Protein AF-0000000087735349 (afdb_homodimer)

Radius of gyration: 27.52 Å; Cα contacts (8 Å, |Δi|>4): 1080; chains: 2; bounding box: 44×101×52 Å

Solvent-accessible surface area (backbone atoms only — not comparable to full-atom values): 25157 Å² total; per-residue (Å²): 134,80,68,75,74,76,72,43,44,52,42,66,55,25,50,36,55,52,50,70,67,77,69,69,86,70,63,67,29,66,53,52,72,73,63,59,68,67,61,79,68,56,51,32,31,35,36,38,39,60,26,53,28,30,26,38,34,39,32,16,41,78,95,52,64,55,53,28,23,33,42,13,70,34,27,56,40,69,41,41,33,32,21,73,26,73,38,64,67,83,75,49,44,29,38,36,39,68,58,93,55,33,34,43,33,43,39,36,15,31,67,96,73,72,37,67,48,45,76,42,57,33,40,52,44,88,42,97,86,65,45,34,37,35,35,59,44,74,27,41,48,95,94,39,77,45,54,33,29,35,35,39,34,71,38,71,64,27,66,72,69,68,28,70,40,29,37,31,29,26,36,53,41,67,70,62,88,70,84,85,73,67,71,61,85,60,42,57,40,28,36,35,37,29,44,69,65,55,92,69,52,39,37,33,32,37,33,60,35,67,68,72,42,63,86,38,28,30,69,67,42,46,50,44,52,52,52,50,44,51,50,48,51,33,51,62,65,60,104,135,78,68,77,74,77,73,43,45,52,42,65,56,26,50,36,55,52,52,72,66,76,70,68,87,70,65,66,28,68,52,54,70,72,61,59,68,68,60,78,70,55,53,32,32,33,37,38,39,60,26,52,29,30,27,37,34,39,33,17,41,78,96,53,65,55,53,27,22,32,43,12,69,35,27,56,41,70,40,41,33,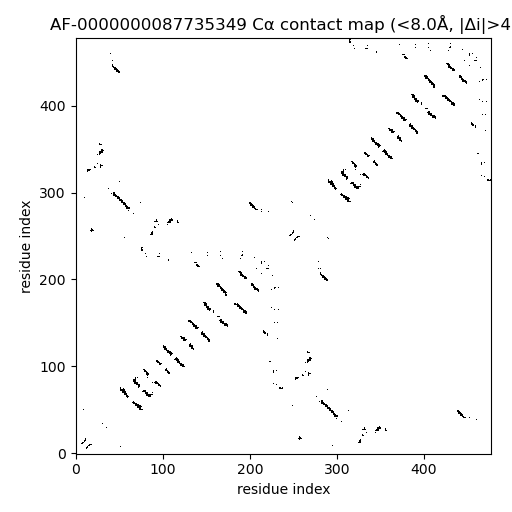32,21,74,27,71,38,64,67,82,74,48,44,30,37,35,38,68,57,92,55,34,33,44,33,43,40,38,14,32,66,96,72,74,36,67,50,44,74,43,57,32,39,51,42,88,43,98,86,65,45,36,36,36,36,59,46,72,27,41,49,94,94,38,77,43,56,33,28,36,35,39,34,71,38,72,65,28,64,70,68,70,29,71,40,29,38,31,29,28,36,54,40,67,70,62,89,73,89,82,78,68,70,60,87,59,43,55,41,28,35,35,36,29,42,69,64,54,91,70,51,40,37,32,32,37,34,60,35,69,67,74,42,64,87,38,28,30,67,67,42,49,51,44,51,53,53,50,42,50,50,48,51,34,53,61,65,59,103

Nearest PDB structures (foldseek):
  2ns9-assembly1_B  TM=4.922E-01  e=2.441E+00  Aeropyrum pernix
  3fdc-assembly1_A-2  TM=3.548E-01  e=8.821E-01  Gallus gallus
  3szi-assembly1_B  TM=3.073E-01  e=9.306E-01  Shewanella denitrificans OS217
  1nqn-assembly1_B-2  TM=3.873E-01  e=5.751E+00  Gallus gallus
  2ns9-assembly1_B  TM=4.928E-01  e=2.434E+00  Aeropyrum pernix

pLDDT: mean 74.22, std 19.85, range [15.48, 97.75]

Sequence (478 aa):
MIFPPFVPSLEDNYNLEASSSPSTPGTPSEISDQVLSIGFPQAMQLTWTNSTSTMALFISEPGSSVLYAALMPRGLQGPVYLYPGSEFVGDAMASSNKSGERFTFQLPGVPSYHISSNQVTMSFHRSRSNPRYNFSMRVEHEGSRRTESFEWRNSSEAQSGLYSTVWELVSLGRSSKSSSHRPRSSGVVAMVYENYGSSIERSGGFRFLGRPTTSYMGYHWTLMALMSGIAVWQHASSGMIFPPFVPSLEDNYNLEASSSPSTPGTPSEISDQVLSIGFPQAMQLTWTNSTSTMALFISEPGSSVLYAALMPRGLQGPVYLYPGSEFVGDAMASSNKSGERFTFQLPGVPSYHISSNQVTMSFHRSRSNPRYNFSMRVEHEGSRRTESFEWRNSSEAQSGLYSTVWELVSLGRSSKSSSHRPRSSGVVAMVYENYGSSIERSGGFRFLGRPTTSYMGYHWTLMALMSGIAVWQHASSG

Structure (mmCIF, N/CA/C/O backbone):
data_AF-0000000087735349-model_v1
#
loop_
_entity.id
_entity.type
_entity.pdbx_description
1 polymer 'Uncharacterized protein'
#
loop_
_atom_site.group_PDB
_atom_site.id
_atom_site.type_symbol
_atom_site.label_atom_id
_atom_site.label_alt_id
_atom_site.label_comp_id
_atom_site.label_asym_id
_atom_site.label_entity_id
_atom_site.label_seq_id
_atom_site.pdbx_PDB_ins_code
_atom_site.Cartn_x
_atom_site.Cartn_y
_atom_site.Cartn_z
_atom_site.occupancy
_atom_site.B_iso_or_equiv
_atom_site.auth_seq_id
_atom_site.auth_comp_id
_atom_site.auth_asym_id
_atom_site.auth_atom_id
_atom_site.pdbx_PDB_model_num
ATOM 1 N N . MET A 1 1 ? 3.365 20.172 -21.562 1 15.52 1 MET A N 1
ATOM 2 C CA . MET A 1 1 ? 4.141 19 -21.156 1 15.52 1 MET A CA 1
ATOM 3 C C . MET A 1 1 ? 3.273 18.016 -20.391 1 15.52 1 MET A C 1
ATOM 5 O O . MET A 1 1 ? 2.656 18.375 -19.391 1 15.52 1 MET A O 1
ATOM 9 N N . ILE A 1 2 ? 2.629 17.109 -20.984 1 16.06 2 ILE A N 1
ATOM 10 C CA . ILE A 1 2 ? 1.457 16.281 -20.719 1 16.06 2 ILE A CA 1
ATOM 11 C C . ILE A 1 2 ? 1.778 15.258 -19.641 1 16.06 2 ILE A C 1
ATOM 13 O O . ILE A 1 2 ? 2.775 14.539 -19.734 1 16.06 2 ILE A O 1
ATOM 17 N N . PHE A 1 3 ? 1.614 15.656 -18.453 1 20.08 3 PHE A N 1
ATOM 18 C CA . PHE A 1 3 ? 1.878 14.945 -17.219 1 20.08 3 PHE A CA 1
ATOM 19 C C . PHE A 1 3 ? 1.533 13.469 -17.344 1 20.08 3 PHE A C 1
ATOM 21 O O . PHE A 1 3 ? 0.492 13.117 -17.906 1 20.08 3 PHE A O 1
ATOM 28 N N . PRO A 1 4 ? 2.496 12.727 -17.469 1 23.91 4 PRO A N 1
ATOM 29 C CA . PRO A 1 4 ? 2.104 11.383 -17.906 1 23.91 4 PRO A CA 1
ATOM 30 C C . PRO A 1 4 ? 0.914 10.836 -17.125 1 23.91 4 PRO A C 1
ATOM 32 O O . PRO A 1 4 ? 0.678 11.242 -15.984 1 23.91 4 PRO A O 1
ATOM 35 N N . PRO A 1 5 ? -0.11 10.273 -17.641 1 24.11 5 PRO A N 1
ATOM 36 C CA . PRO A 1 5 ? -1.438 9.867 -17.172 1 24.11 5 PRO A CA 1
ATOM 37 C C . PRO A 1 5 ? -1.397 9.141 -15.828 1 24.11 5 PRO A C 1
ATOM 39 O O . PRO A 1 5 ? -0.371 8.562 -15.469 1 24.11 5 PRO A O 1
ATOM 42 N N . PHE A 1 6 ? -2.15 9.578 -14.734 1 25.72 6 PHE A N 1
ATOM 43 C CA . PHE A 1 6 ? -2.561 9.047 -13.438 1 25.72 6 PHE A CA 1
ATOM 44 C C . PHE A 1 6 ? -2.426 7.531 -13.406 1 25.72 6 PHE A C 1
ATOM 46 O O . PHE A 1 6 ? -3.031 6.832 -14.227 1 25.72 6 PHE A O 1
ATOM 53 N N . VAL A 1 7 ? -1.246 7.191 -13.312 1 30.45 7 VAL A N 1
ATOM 54 C CA . VAL A 1 7 ? -1.249 5.734 -13.242 1 30.45 7 VAL A CA 1
ATOM 55 C C . VAL A 1 7 ? -2.344 5.262 -12.289 1 30.45 7 VAL A C 1
ATOM 57 O O . VAL A 1 7 ? -2.342 5.609 -11.109 1 30.45 7 VAL A O 1
ATOM 60 N N . PRO A 1 8 ? -3.467 5.121 -12.602 1 33.06 8 PRO A N 1
ATOM 61 C CA . PRO A 1 8 ? -4.656 4.762 -11.82 1 33.06 8 PRO A CA 1
ATOM 62 C C . PRO A 1 8 ? -4.355 3.738 -10.727 1 33.06 8 PRO A C 1
ATOM 64 O O . PRO A 1 8 ? -3.494 2.875 -10.906 1 33.06 8 PRO A O 1
ATOM 67 N N . SER A 1 9 ? -4.312 4.281 -9.312 1 40.12 9 SER A N 1
ATOM 68 C CA . SER A 1 9 ? -4.266 3.324 -8.211 1 40.12 9 SER A CA 1
ATOM 69 C C . SER A 1 9 ? -4.863 1.982 -8.625 1 40.12 9 SER A C 1
ATOM 71 O O . SER A 1 9 ? -5.602 1.902 -9.602 1 40.12 9 SER A O 1
ATOM 73 N N . LEU A 1 10 ? -4.129 1.004 -8.203 1 40.31 10 LEU A N 1
ATOM 74 C CA . LEU A 1 10 ? -4.801 -0.252 -8.516 1 40.31 10 LEU A CA 1
ATOM 75 C C . LEU A 1 10 ? -6.316 -0.088 -8.453 1 40.31 10 LEU A C 1
ATOM 77 O O . LEU A 1 10 ? -7.043 -0.673 -9.258 1 40.31 10 LEU A O 1
ATOM 81 N N . GLU A 1 11 ? -6.641 0.742 -7.441 1 43.56 11 GLU A N 1
ATOM 82 C CA . GLU A 1 11 ? -8.07 1.008 -7.312 1 43.56 11 GLU A CA 1
ATOM 83 C C . GLU A 1 11 ? -8.594 1.797 -8.508 1 43.56 11 GLU A C 1
ATOM 85 O O . GLU A 1 11 ? -9.68 1.505 -9.023 1 43.56 11 GLU A O 1
ATOM 90 N N . ASP A 1 12 ? -7.895 2.801 -8.75 1 43.31 12 ASP A N 1
ATOM 91 C CA . ASP A 1 12 ? -8.344 3.662 -9.844 1 43.31 12 ASP A CA 1
ATOM 92 C C . ASP A 1 12 ? -8.234 2.953 -11.188 1 43.31 12 ASP A C 1
ATOM 94 O O . ASP A 1 12 ? -9.039 3.188 -12.086 1 43.31 12 ASP A O 1
ATOM 98 N N . ASN A 1 13 ? -7.18 2.334 -11.32 1 41.62 13 ASN A N 1
ATOM 99 C CA . ASN A 1 13 ? -6.906 1.751 -12.625 1 41.62 13 ASN A CA 1
ATOM 100 C C . ASN A 1 13 ? -7.672 0.448 -12.836 1 41.62 13 ASN A C 1
ATOM 102 O O . ASN A 1 13 ? -8.062 0.122 -13.953 1 41.62 13 ASN A O 1
ATOM 106 N N . TYR A 1 14 ? -7.676 -0.142 -11.836 1 41.5 14 TYR A N 1
ATOM 107 C CA . TYR A 1 14 ? -8.25 -1.457 -12.102 1 41.5 14 TYR A CA 1
ATOM 108 C C . TYR A 1 14 ? -9.539 -1.653 -11.32 1 41.5 14 TYR A C 1
ATOM 110 O O . TYR A 1 14 ? -10 -2.783 -11.141 1 41.5 14 TYR A O 1
ATOM 118 N N . ASN A 1 15 ? -10.328 -0.451 -11.312 1 38.31 15 ASN A N 1
ATOM 119 C CA . ASN A 1 15 ? -11.641 -0.516 -10.68 1 38.31 15 ASN A CA 1
ATOM 120 C C . ASN A 1 15 ? -11.617 -1.384 -9.422 1 38.31 15 ASN A C 1
ATOM 122 O O . ASN A 1 15 ? -12.352 -2.367 -9.328 1 38.31 15 ASN A O 1
ATOM 126 N N . LEU A 1 16 ? -10.547 -1.356 -8.883 1 40.34 16 LEU A N 1
ATOM 127 C CA . LEU A 1 16 ? -10.633 -2.02 -7.586 1 40.34 16 LEU A CA 1
ATOM 128 C C . LEU A 1 16 ? -11.828 -1.503 -6.789 1 40.34 16 LEU A C 1
ATOM 130 O O . LEU A 1 16 ? -11.82 -0.362 -6.32 1 40.34 16 LEU A O 1
ATOM 134 N N . GLU A 1 17 ? -12.969 -1.438 -7.453 1 35.47 17 GLU A N 1
ATOM 135 C CA . GLU A 1 17 ? -14.117 -1.002 -6.664 1 35.47 17 GLU A CA 1
ATOM 136 C C . GLU A 1 17 ? -13.883 -1.23 -5.172 1 35.47 17 GLU A C 1
ATOM 138 O O . GLU A 1 17 ? -13.375 -2.281 -4.773 1 35.47 17 GLU A O 1
ATOM 143 N N . ALA A 1 18 ? -13.844 -0.146 -4.391 1 33.41 18 ALA A N 1
ATOM 144 C CA . ALA A 1 18 ? -14.133 -0.307 -2.967 1 33.41 18 ALA A CA 1
ATOM 145 C C . ALA A 1 18 ? -14.992 -1.542 -2.717 1 33.41 18 ALA A C 1
ATOM 147 O O . ALA A 1 18 ? -16.156 -1.428 -2.332 1 33.41 18 ALA A O 1
ATOM 148 N N . SER A 1 19 ? -15.328 -2.227 -3.666 1 31.31 19 SER A N 1
ATOM 149 C CA . SER A 1 19 ? -16.312 -3.307 -3.582 1 31.31 19 SER A CA 1
ATOM 150 C C . SER A 1 19 ? -16.078 -4.168 -2.344 1 31.31 19 SER A C 1
ATOM 152 O O . SER A 1 19 ? -14.977 -4.188 -1.792 1 31.31 19 SER A O 1
ATOM 154 N N . SER A 1 20 ? -17.125 -4.902 -1.864 1 31.47 20 SER A N 1
ATOM 155 C CA . SER A 1 20 ? -17.422 -5.945 -0.888 1 31.47 20 SER A CA 1
ATOM 156 C C . SER A 1 20 ? -16.203 -6.844 -0.652 1 31.47 20 SER A C 1
ATOM 158 O O . SER A 1 20 ? -15.422 -7.082 -1.566 1 31.47 20 SER A O 1
ATOM 160 N N . SER A 1 21 ? -15.711 -6.844 0.642 1 33.47 21 SER A N 1
ATOM 161 C CA . SER A 1 21 ? -14.883 -7.941 1.133 1 33.47 21 SER A CA 1
ATOM 162 C C . SER A 1 21 ? -14.773 -9.055 0.097 1 33.47 21 SER A C 1
ATOM 164 O O . SER A 1 21 ? -15.781 -9.516 -0.441 1 33.47 21 SER A O 1
ATOM 166 N N . PRO A 1 22 ? -13.688 -8.953 -0.797 1 37.31 22 PRO A N 1
ATOM 167 C CA . PRO A 1 22 ? -13.766 -10.227 -1.508 1 37.31 22 PRO A CA 1
ATOM 168 C C . PRO A 1 22 ? -14.641 -11.25 -0.787 1 37.31 22 PRO A C 1
ATOM 170 O O . PRO A 1 22 ? -14.617 -11.336 0.444 1 37.31 22 PRO A O 1
ATOM 173 N N . SER A 1 23 ? -15.922 -11.352 -1.09 1 34.97 23 SER A N 1
ATOM 174 C CA . SER A 1 23 ? -16.766 -12.359 -0.457 1 34.97 23 SER A CA 1
ATOM 175 C C . SER A 1 23 ? -15.93 -13.508 0.104 1 34.97 23 SER A C 1
ATOM 177 O O . SER A 1 23 ? -14.875 -13.828 -0.438 1 34.97 23 SER A O 1
ATOM 179 N N . THR A 1 24 ? -16.109 -13.734 1.388 1 34.94 24 THR A N 1
ATOM 180 C CA . THR A 1 24 ? -15.664 -14.891 2.156 1 34.94 24 THR A CA 1
ATOM 181 C C . THR A 1 24 ? -15.359 -16.062 1.235 1 34.94 24 THR A C 1
ATOM 183 O O . THR A 1 24 ? -16.188 -16.438 0.406 1 34.94 24 THR A O 1
ATOM 186 N N . PRO A 1 25 ? -14.094 -16.375 1.114 1 39.91 25 PRO A N 1
ATOM 187 C CA . PRO A 1 25 ? -13.617 -17.578 0.412 1 39.91 25 PRO A CA 1
ATOM 188 C C . PRO A 1 25 ? -14.688 -18.672 0.323 1 39.91 25 PRO A C 1
ATOM 190 O O . PRO A 1 25 ? -14.383 -19.797 -0.055 1 39.91 25 PRO A O 1
ATOM 193 N N . GLY A 1 26 ? -15.75 -18.469 1.026 1 37.91 26 GLY A N 1
ATOM 194 C CA . GLY A 1 26 ? -16.453 -19.719 1.223 1 37.91 26 GLY A CA 1
ATOM 195 C C . GLY A 1 26 ? -16.984 -20.328 -0.07 1 37.91 26 GLY A C 1
ATOM 196 O O . GLY A 1 26 ? -17.484 -21.453 -0.081 1 37.91 26 GLY A O 1
ATOM 197 N N . THR A 1 27 ? -17.625 -19.438 -0.919 1 45.34 27 THR A N 1
ATOM 198 C CA . THR A 1 27 ? -18.438 -20.188 -1.869 1 45.34 27 THR A CA 1
ATOM 199 C C . THR A 1 27 ? -17.609 -20.594 -3.086 1 45.34 27 THR A C 1
ATOM 201 O O . THR A 1 27 ? -16.922 -19.766 -3.682 1 45.34 27 THR A O 1
ATOM 204 N N . PRO A 1 28 ? -17.5 -21.797 -3.283 1 54.34 28 PRO A N 1
ATOM 205 C CA . PRO A 1 28 ? -16.844 -22.422 -4.438 1 54.34 28 PRO A CA 1
ATOM 206 C C . PRO A 1 28 ? -17.094 -21.656 -5.738 1 54.34 28 PRO A C 1
ATOM 208 O O . PRO A 1 28 ? -18.25 -21.375 -6.07 1 54.34 28 PRO A O 1
ATOM 211 N N . SER A 1 29 ? -16.234 -20.688 -6.207 1 65.44 29 SER A N 1
ATOM 212 C CA . SER A 1 29 ? -16.484 -19.938 -7.434 1 65.44 29 SER A CA 1
ATOM 213 C C . SER A 1 29 ? -16.547 -20.859 -8.648 1 65.44 29 SER A C 1
ATOM 215 O O . SER A 1 29 ? -16 -21.969 -8.617 1 65.44 29 SER A O 1
ATOM 217 N N . GLU A 1 30 ? -17.641 -20.734 -9.375 1 76.12 30 GLU A N 1
ATOM 218 C CA . GLU A 1 30 ? -17.781 -21.438 -10.648 1 76.12 30 GLU A CA 1
ATOM 219 C C . GLU A 1 30 ? -17.219 -20.609 -11.797 1 76.12 30 GLU A C 1
ATOM 221 O O . GLU A 1 30 ? -17.344 -19.375 -11.805 1 76.12 30 GLU A O 1
ATOM 226 N N . ILE A 1 31 ? -16.375 -21.234 -12.516 1 76.44 31 ILE A N 1
ATOM 227 C CA . ILE A 1 31 ? -15.773 -20.547 -13.648 1 76.44 31 ILE A CA 1
ATOM 228 C C . ILE A 1 31 ? -16.688 -20.672 -14.867 1 76.44 31 ILE A C 1
ATOM 230 O O . ILE A 1 31 ? -17.25 -21.734 -15.125 1 76.44 31 ILE A O 1
ATOM 234 N N . SER A 1 32 ? -16.938 -19.594 -15.508 1 74.88 32 SER A N 1
ATOM 235 C CA . SER A 1 32 ? -17.734 -19.578 -16.734 1 74.88 32 SER A CA 1
ATOM 236 C C . SER A 1 32 ? -16.938 -20.188 -17.906 1 74.88 32 SER A C 1
ATOM 238 O O . SER A 1 32 ? -15.719 -20.328 -17.828 1 74.88 32 SER A O 1
ATOM 240 N N . ASP A 1 33 ? -17.656 -20.641 -18.953 1 78 33 ASP A N 1
ATOM 241 C CA . ASP A 1 33 ? -17.062 -21.203 -20.156 1 78 33 ASP A CA 1
ATOM 242 C C . ASP A 1 33 ? -16.125 -20.203 -20.828 1 78 33 ASP A C 1
ATOM 244 O O . ASP A 1 33 ? -15.156 -20.578 -21.484 1 78 33 ASP A O 1
ATOM 248 N N . GLN A 1 34 ? -16.484 -18.891 -20.672 1 72.5 34 GLN A N 1
ATOM 249 C CA . GLN A 1 34 ? -15.656 -17.859 -21.281 1 72.5 34 GLN A CA 1
ATOM 250 C C . GLN A 1 34 ? -14.266 -17.828 -20.656 1 72.5 34 GLN A C 1
ATOM 252 O O . GLN A 1 34 ? -13.266 -17.688 -21.375 1 72.5 34 GLN A O 1
ATOM 257 N N . VAL A 1 35 ? -14.227 -18.047 -19.391 1 74.81 35 VAL A N 1
ATOM 258 C CA . VAL A 1 35 ? -12.945 -18.047 -18.688 1 74.81 35 VAL A CA 1
ATOM 259 C C . VAL A 1 35 ? -12.164 -19.312 -19.031 1 74.81 35 VAL A C 1
ATOM 261 O O . VAL A 1 35 ? -10.938 -19.266 -19.188 1 74.81 35 VAL A O 1
ATOM 264 N N . LEU A 1 36 ? -12.891 -20.406 -19.203 1 76.25 36 LEU A N 1
ATOM 265 C CA . LEU A 1 36 ? -12.25 -21.672 -19.547 1 76.25 36 LEU A CA 1
ATOM 266 C C . LEU A 1 36 ? -11.617 -21.609 -20.938 1 76.25 36 LEU A C 1
ATOM 268 O O . LEU A 1 36 ? -10.602 -22.25 -21.188 1 76.25 36 LEU A O 1
ATOM 272 N N . SER A 1 37 ? -12.25 -20.828 -21.781 1 78.5 37 SER A N 1
ATOM 273 C CA . SER A 1 37 ? -11.766 -20.75 -23.156 1 78.5 37 SER A CA 1
ATOM 274 C C . SER A 1 37 ? -10.461 -19.969 -23.234 1 78.5 37 SER A C 1
ATOM 276 O O . SER A 1 37 ? -9.688 -20.141 -24.172 1 78.5 37 SER A O 1
ATOM 278 N N . ILE A 1 38 ? -10.273 -19.031 -22.281 1 75.62 38 ILE A N 1
ATOM 279 C CA . ILE A 1 38 ? -9.016 -18.281 -22.281 1 75.62 38 ILE A CA 1
ATOM 280 C C . ILE A 1 38 ? -7.852 -19.234 -22.031 1 75.62 38 ILE A C 1
ATOM 282 O O . ILE A 1 38 ? -6.797 -19.125 -22.656 1 75.62 38 ILE A O 1
ATOM 286 N N . GLY A 1 39 ? -8.062 -20.281 -21.188 1 80 39 GLY A N 1
ATOM 287 C CA . GLY A 1 39 ? -7.039 -21.281 -20.875 1 80 39 GLY A CA 1
ATOM 288 C C . GLY A 1 39 ? -5.77 -20.672 -20.312 1 80 39 GLY A C 1
ATOM 289 O O . GLY A 1 39 ? -5.77 -19.516 -19.875 1 80 39 GLY A O 1
ATOM 290 N N . PHE A 1 40 ? -4.66 -21.422 -20.125 1 84.5 40 PHE A N 1
ATOM 291 C CA . PHE A 1 40 ? -3.361 -21 -19.625 1 84.5 40 PHE A CA 1
ATOM 292 C C . PHE A 1 40 ? -2.264 -21.297 -20.641 1 84.5 40 PHE A C 1
ATOM 294 O O . PHE A 1 40 ? -1.958 -22.453 -20.922 1 84.5 40 PHE A O 1
ATOM 301 N N . PRO A 1 41 ? -1.811 -20.188 -21.219 1 84.62 41 PRO A N 1
ATOM 302 C CA . PRO A 1 41 ? -0.708 -20.422 -22.156 1 84.62 41 PRO A CA 1
ATOM 303 C C . PRO A 1 41 ? 0.497 -21.094 -21.516 1 84.62 41 PRO A C 1
ATOM 305 O O . PRO A 1 41 ? 0.619 -21.078 -20.281 1 84.62 41 PRO A O 1
ATOM 308 N N . GLN A 1 42 ? 1.305 -21.703 -22.359 1 84.38 42 GLN A N 1
ATOM 309 C CA . GLN A 1 42 ? 2.486 -22.406 -21.859 1 84.38 42 GLN A CA 1
ATOM 310 C C . GLN A 1 42 ? 3.426 -21.438 -21.141 1 84.38 42 GLN A C 1
ATOM 312 O O . GLN A 1 42 ? 4.07 -21.797 -20.156 1 84.38 42 GLN A O 1
ATOM 317 N N . ALA A 1 43 ? 3.551 -20.234 -21.75 1 87.31 43 ALA A N 1
ATOM 318 C CA . ALA A 1 43 ? 4.398 -19.203 -21.156 1 87.31 43 ALA A CA 1
ATOM 319 C C . ALA A 1 43 ? 3.6 -17.938 -20.859 1 87.31 43 ALA A C 1
ATOM 321 O O . ALA A 1 43 ? 2.82 -17.469 -21.688 1 87.31 43 ALA A O 1
ATOM 322 N N . MET A 1 44 ? 3.75 -17.5 -19.656 1 90.94 44 MET A N 1
ATOM 323 C CA . MET A 1 44 ? 3.037 -16.297 -19.234 1 90.94 44 MET A CA 1
ATOM 324 C C . MET A 1 44 ? 3.996 -15.289 -18.609 1 90.94 44 MET A C 1
ATOM 326 O O . MET A 1 44 ? 4.973 -15.672 -17.969 1 90.94 44 MET A O 1
ATOM 330 N N . GLN A 1 45 ? 3.725 -14.055 -18.891 1 87.94 45 GLN A N 1
ATOM 331 C CA . GLN A 1 45 ? 4.473 -12.961 -18.281 1 87.94 45 GLN A CA 1
ATOM 332 C C . GLN A 1 45 ? 3.771 -12.445 -17.031 1 87.94 45 GLN A C 1
ATOM 334 O O . GLN A 1 45 ? 2.547 -12.297 -17.016 1 87.94 45 GLN A O 1
ATOM 339 N N . LEU A 1 46 ? 4.551 -12.328 -16.062 1 89.19 46 LEU A N 1
ATOM 340 C CA . LEU A 1 46 ? 4.043 -11.812 -14.797 1 89.19 46 LEU A CA 1
ATOM 341 C C . LEU A 1 46 ? 4.555 -10.398 -14.547 1 89.19 46 LEU A C 1
ATOM 343 O O . LEU A 1 46 ? 5.75 -10.133 -14.68 1 89.19 46 LEU A O 1
ATOM 347 N N . THR A 1 47 ? 3.637 -9.445 -14.219 1 82.81 47 THR A N 1
ATOM 348 C CA . THR A 1 47 ? 4.004 -8.086 -13.844 1 82.81 47 THR A CA 1
ATOM 349 C C . THR A 1 47 ? 3.34 -7.688 -12.531 1 82.81 47 THR A C 1
ATOM 351 O O . THR A 1 47 ? 2.113 -7.719 -12.414 1 82.81 47 THR A O 1
ATOM 354 N N . TRP A 1 48 ? 4.191 -7.488 -11.578 1 79.31 48 TRP A N 1
ATOM 355 C CA . TRP A 1 48 ? 3.689 -7.051 -10.273 1 79.31 48 TRP A CA 1
ATOM 356 C C . TRP A 1 48 ? 3.672 -5.531 -10.18 1 79.31 48 TRP A C 1
ATOM 358 O O . TRP A 1 48 ? 4.59 -4.859 -10.664 1 79.31 48 TRP A O 1
ATOM 368 N N . THR A 1 49 ? 2.586 -5.016 -9.773 1 66.12 49 THR A N 1
ATOM 369 C CA . THR A 1 49 ? 2.496 -3.578 -9.539 1 66.12 49 THR A CA 1
ATOM 370 C C . THR A 1 49 ? 2.047 -3.287 -8.109 1 66.12 49 THR A C 1
ATOM 372 O O . THR A 1 49 ? 1.056 -3.848 -7.641 1 66.12 49 THR A O 1
ATOM 375 N N . ASN A 1 50 ? 2.924 -2.717 -7.43 1 59.72 50 ASN A N 1
ATOM 376 C CA . ASN A 1 50 ? 2.559 -2.305 -6.078 1 59.72 50 ASN A CA 1
ATOM 377 C C . ASN A 1 50 ? 1.668 -1.066 -6.09 1 59.72 50 ASN A C 1
ATOM 379 O O . ASN A 1 50 ? 1.866 -0.163 -6.906 1 59.72 50 ASN A O 1
ATOM 383 N N . SER A 1 51 ? 0.445 -1.354 -5.703 1 54.16 51 SER A N 1
ATOM 384 C CA . SER A 1 51 ? -0.276 -0.105 -5.488 1 54.16 51 SER A CA 1
ATOM 385 C C . SER A 1 51 ? 0.437 0.775 -4.469 1 54.16 51 SER A C 1
ATOM 387 O O . SER A 1 51 ? 1.225 0.282 -3.658 1 54.16 51 SER A O 1
ATOM 389 N N . THR A 1 52 ? 0.396 1.913 -4.781 1 51.28 52 THR A N 1
ATOM 390 C CA . THR A 1 52 ? 0.935 2.822 -3.775 1 51.28 52 THR A CA 1
ATOM 391 C C . THR A 1 52 ? 0.376 2.492 -2.395 1 51.28 52 THR A C 1
ATOM 393 O O . THR A 1 52 ? -0.778 2.076 -2.268 1 51.28 52 THR A O 1
ATOM 396 N N . SER A 1 53 ? 1.203 1.959 -1.562 1 58.59 53 SER A N 1
ATOM 397 C CA . SER A 1 53 ? 0.839 1.577 -0.202 1 58.59 53 SER A CA 1
ATOM 398 C C . SER A 1 53 ? 0.021 2.67 0.479 1 58.59 53 SER A C 1
ATOM 400 O O . SER A 1 53 ? 0.365 3.85 0.398 1 58.59 53 SER A O 1
ATOM 402 N N . THR A 1 54 ? -1.275 2.369 0.662 1 64.38 54 THR A N 1
ATOM 403 C CA . THR A 1 54 ? -2.035 3.246 1.547 1 64.38 54 THR A CA 1
ATOM 404 C C . THR A 1 54 ? -1.3 3.449 2.869 1 64.38 54 THR A C 1
ATOM 406 O O . THR A 1 54 ? -0.733 2.504 3.422 1 64.38 54 THR A O 1
ATOM 409 N N . MET A 1 55 ? -1.22 4.691 3.17 1 76.25 55 MET A N 1
ATOM 410 C CA . MET A 1 55 ? -0.591 5.023 4.445 1 76.25 55 MET A CA 1
ATOM 411 C C . MET A 1 55 ? -1.594 5.668 5.395 1 76.25 55 MET A C 1
ATOM 413 O O . MET A 1 55 ? -2.455 6.438 4.965 1 76.25 55 MET A O 1
ATOM 417 N N . ALA A 1 56 ? -1.559 5.199 6.586 1 78.81 56 ALA A N 1
ATOM 418 C CA . ALA A 1 56 ? -2.342 5.832 7.645 1 78.81 56 ALA A CA 1
ATOM 419 C C . ALA A 1 56 ? -1.438 6.539 8.648 1 78.81 56 ALA A C 1
ATOM 421 O O . ALA A 1 56 ? -0.372 6.027 9 1 78.81 56 ALA A O 1
ATOM 422 N N . LEU A 1 57 ? -1.886 7.695 9.047 1 86.25 57 LEU A N 1
ATOM 423 C CA . LEU A 1 57 ? -1.214 8.477 10.078 1 86.25 57 LEU A CA 1
ATOM 424 C C . LEU A 1 57 ? -2.117 8.672 11.297 1 86.25 57 LEU A C 1
ATOM 426 O O . LEU A 1 57 ? -3.232 9.18 11.172 1 86.25 57 LEU A O 1
ATOM 430 N N . PHE A 1 58 ? -1.628 8.172 12.367 1 85.31 58 PHE A N 1
ATOM 431 C CA . PHE A 1 58 ? -2.375 8.344 13.609 1 85.31 58 PHE A CA 1
ATOM 432 C C . PHE A 1 58 ? -1.774 9.469 14.453 1 85.31 58 PHE A C 1
ATOM 434 O O . PHE A 1 58 ? -0.563 9.5 14.672 1 85.31 58 PHE A O 1
ATOM 441 N N . ILE A 1 59 ? -2.645 10.367 14.867 1 90.38 59 ILE A N 1
ATOM 442 C CA . ILE A 1 59 ? -2.268 11.547 15.633 1 90.38 59 ILE A CA 1
ATOM 443 C C . ILE A 1 59 ? -2.785 11.422 17.062 1 90.38 59 ILE A C 1
ATOM 445 O O . ILE A 1 59 ? -3.994 11.352 17.297 1 90.38 59 ILE A O 1
ATOM 449 N N . SER A 1 60 ? -1.842 11.391 17.953 1 88.81 60 SER A N 1
ATOM 450 C CA . SER A 1 60 ? -2.225 11.18 19.344 1 88.81 60 SER A CA 1
ATOM 451 C C . SER A 1 60 ? -1.527 12.18 20.266 1 88.81 60 SER A C 1
ATOM 453 O O . SER A 1 60 ? -0.523 12.789 19.891 1 88.81 60 SER A O 1
ATOM 455 N N . GLU A 1 61 ? -2.24 12.422 21.312 1 85.44 61 GLU A N 1
ATOM 456 C CA . GLU A 1 61 ? -1.501 13.062 22.391 1 85.44 61 GLU A CA 1
ATOM 457 C C . GLU A 1 61 ? -0.479 12.109 23 1 85.44 61 GLU A C 1
ATOM 459 O O . GLU A 1 61 ? -0.689 10.891 23.016 1 85.44 61 GLU A O 1
ATOM 464 N N . PRO A 1 62 ? 0.666 12.688 23.359 1 73.25 62 PRO A N 1
ATOM 465 C CA . PRO A 1 62 ? 1.66 11.805 23.969 1 73.25 62 PRO A CA 1
ATOM 466 C C . PRO A 1 62 ? 1.071 10.938 25.078 1 73.25 62 PRO A C 1
ATOM 468 O O . PRO A 1 62 ? 0.547 11.461 26.062 1 73.25 62 PRO A O 1
ATOM 471 N N . GLY A 1 63 ? 1.167 9.602 24.938 1 68.56 63 GLY A N 1
ATOM 472 C CA . GLY A 1 63 ? 0.71 8.664 25.953 1 68.56 63 GLY A CA 1
ATOM 473 C C . GLY A 1 63 ? -0.797 8.492 25.984 1 68.56 63 GLY A C 1
ATOM 474 O O . GLY A 1 63 ? -1.35 7.906 26.906 1 68.56 63 GLY A O 1
ATOM 475 N N . SER A 1 64 ? -1.425 9.117 25.031 1 74.19 64 SER A N 1
ATOM 476 C CA . SER A 1 64 ? -2.885 9.102 25.062 1 74.19 64 SER A CA 1
ATOM 477 C C . SER A 1 64 ? -3.453 8.391 23.844 1 74.19 64 SER A C 1
ATOM 479 O O . SER A 1 64 ? -2.711 7.785 23.062 1 74.19 64 SER A O 1
ATOM 481 N N . SER A 1 65 ? -4.77 8.469 23.781 1 80.12 65 SER A N 1
ATOM 482 C CA . SER A 1 65 ? -5.535 7.855 22.703 1 80.12 65 SER A CA 1
ATOM 483 C C . SER A 1 65 ? -5.422 8.656 21.406 1 80.12 65 SER A C 1
ATOM 485 O O . SER A 1 65 ? -5.035 9.828 21.438 1 80.12 65 SER A O 1
ATOM 487 N N . VAL A 1 66 ? -5.727 8.039 20.375 1 85.88 66 VAL A N 1
ATOM 488 C CA . VAL A 1 66 ? -5.695 8.648 19.047 1 85.88 66 VAL A CA 1
ATOM 489 C C . VAL A 1 66 ? -6.793 9.703 18.938 1 85.88 66 VAL A C 1
ATOM 491 O O . VAL A 1 66 ? -7.945 9.445 19.281 1 85.88 66 VAL A O 1
ATOM 494 N N . LEU A 1 67 ? -6.383 10.898 18.609 1 87.5 67 LEU A N 1
ATOM 495 C CA . LEU A 1 67 ? -7.312 12.016 18.453 1 87.5 67 LEU A CA 1
ATOM 496 C C . LEU A 1 67 ? -7.828 12.102 17.016 1 87.5 67 LEU A C 1
ATOM 498 O O . LEU A 1 67 ? -9.016 12.344 16.797 1 87.5 67 LEU A O 1
ATOM 502 N N . TYR A 1 68 ? -6.93 12 16.141 1 89.06 68 TYR A N 1
ATOM 503 C CA . TYR A 1 68 ? -7.23 12.094 14.719 1 89.06 68 TYR A CA 1
ATOM 504 C C . TYR A 1 68 ? -6.492 11.016 13.938 1 89.06 68 TYR A C 1
ATOM 506 O O . TYR A 1 68 ? -5.496 10.469 14.414 1 89.06 68 TYR A O 1
ATOM 514 N N . ALA A 1 69 ? -7.035 10.742 12.758 1 86.5 69 ALA A N 1
ATOM 515 C CA . ALA A 1 69 ? -6.387 9.82 11.828 1 86.5 69 ALA A CA 1
ATOM 516 C C . ALA A 1 69 ? -6.414 10.375 10.406 1 86.5 69 ALA A C 1
ATOM 518 O O . ALA A 1 69 ? -7.441 10.875 9.945 1 86.5 69 ALA A O 1
ATOM 519 N N . ALA A 1 70 ? -5.246 10.367 9.797 1 90.44 70 ALA A N 1
ATOM 520 C CA . ALA A 1 70 ? -5.156 10.805 8.406 1 90.44 70 ALA A CA 1
ATOM 521 C C . ALA A 1 70 ? -4.949 9.617 7.469 1 90.44 70 ALA A C 1
ATOM 523 O O . ALA A 1 70 ? -4.117 8.742 7.734 1 90.44 70 ALA A O 1
ATOM 524 N N . LEU A 1 71 ? -5.711 9.609 6.461 1 83.31 71 LEU A N 1
ATOM 525 C CA . LEU A 1 71 ? -5.605 8.562 5.449 1 83.31 71 LEU A CA 1
ATOM 526 C C . LEU A 1 71 ? -4.926 9.094 4.191 1 83.31 71 LEU A C 1
ATOM 528 O O . LEU A 1 71 ? -5.293 10.148 3.68 1 83.31 71 LEU A O 1
ATOM 532 N N . MET A 1 72 ? -3.896 8.398 3.814 1 84.19 72 MET A N 1
ATOM 533 C CA . MET A 1 72 ? -3.195 8.641 2.557 1 84.19 72 MET A CA 1
ATOM 534 C C . MET A 1 72 ? -3.336 7.441 1.62 1 84.19 72 MET A C 1
ATOM 536 O O . MET A 1 72 ? -2.465 6.57 1.583 1 84.19 72 MET A O 1
ATOM 540 N N . PRO A 1 73 ? -4.367 7.469 0.885 1 72.62 73 PRO A N 1
ATOM 541 C CA . PRO A 1 73 ? -4.719 6.277 0.111 1 72.62 73 PRO A CA 1
ATOM 542 C C . PRO A 1 73 ? -3.656 5.906 -0.92 1 72.62 73 PRO A C 1
ATOM 544 O O . PRO A 1 73 ? -3.559 4.742 -1.322 1 72.62 73 PRO A O 1
ATOM 547 N N . ARG A 1 74 ? -2.818 6.93 -1.307 1 73.31 74 ARG A N 1
ATOM 548 C CA . ARG A 1 74 ? -1.759 6.668 -2.277 1 73.31 74 ARG A CA 1
ATOM 549 C C . ARG A 1 74 ? -0.382 6.797 -1.634 1 73.31 74 ARG A C 1
ATOM 551 O O . ARG A 1 74 ? 0.586 7.172 -2.297 1 73.31 74 ARG A O 1
ATOM 558 N N . GLY A 1 75 ? -0.424 6.52 -0.326 1 77.06 75 GLY A N 1
ATOM 559 C CA . GLY A 1 75 ? 0.846 6.582 0.38 1 77.06 75 GLY A CA 1
ATOM 560 C C . GLY A 1 75 ? 1.465 7.969 0.373 1 77.06 75 GLY A C 1
ATOM 561 O O . GLY A 1 75 ? 0.805 8.953 0.716 1 77.06 75 GLY A O 1
ATOM 562 N N . LEU A 1 76 ? 2.695 7.941 -0.12 1 76.81 76 LEU A N 1
ATOM 563 C CA . LEU A 1 76 ? 3.441 9.195 -0.063 1 76.81 76 LEU A CA 1
ATOM 564 C C . LEU A 1 76 ? 3.102 10.086 -1.252 1 76.81 76 LEU A C 1
ATOM 566 O O . LEU A 1 76 ? 3.566 11.227 -1.332 1 76.81 76 LEU A O 1
ATOM 570 N N . GLN A 1 77 ? 2.221 9.414 -2.029 1 77 77 GLN A N 1
ATOM 571 C CA . GLN A 1 77 ? 1.779 10.195 -3.184 1 77 77 GLN A CA 1
ATOM 572 C C . GLN A 1 77 ? 0.268 10.398 -3.162 1 77 77 GLN A C 1
ATOM 574 O O . GLN A 1 77 ? -0.469 9.578 -2.613 1 77 77 GLN A O 1
ATOM 579 N N . GLY A 1 78 ? -0.144 11.633 -3.334 1 79.56 78 GLY A N 1
ATOM 580 C CA . GLY A 1 78 ? -1.578 11.82 -3.488 1 79.56 78 GLY A CA 1
ATOM 581 C C . GLY A 1 78 ? -2.199 12.633 -2.369 1 79.56 78 GLY A C 1
ATOM 582 O O . GLY A 1 78 ? -1.497 13.359 -1.66 1 79.56 78 GLY A O 1
ATOM 583 N N . PRO A 1 79 ? -3.51 12.383 -2.205 1 87 79 PRO A N 1
ATOM 584 C CA . PRO A 1 79 ? -4.227 13.227 -1.249 1 87 79 PRO A CA 1
ATOM 585 C C . PRO A 1 79 ? -4.109 12.727 0.188 1 87 79 PRO A C 1
ATOM 587 O O . PRO A 1 79 ? -3.691 11.586 0.416 1 87 79 PRO A O 1
ATOM 590 N N . VAL A 1 80 ? -4.441 13.578 1.109 1 90.06 80 VAL A N 1
ATOM 591 C CA . VAL A 1 80 ? -4.535 13.281 2.535 1 90.06 80 VAL A CA 1
ATOM 592 C C . VAL A 1 80 ? -5.941 13.609 3.039 1 90.06 80 VAL A C 1
ATOM 594 O O . VAL A 1 80 ? -6.48 14.68 2.742 1 90.06 80 VAL A O 1
ATOM 597 N N . TYR A 1 81 ? -6.539 12.719 3.744 1 87.81 81 TYR A N 1
ATOM 598 C CA . TYR A 1 81 ? -7.844 12.922 4.359 1 87.81 81 TYR A CA 1
ATOM 599 C C . TYR A 1 81 ? -7.762 12.781 5.875 1 87.81 81 TYR A C 1
ATOM 601 O O . TYR A 1 81 ? -7.262 11.773 6.383 1 87.81 81 TYR A O 1
ATOM 609 N N . LEU A 1 82 ? -8.258 13.766 6.559 1 90.69 82 LEU A N 1
ATOM 610 C CA . LEU A 1 82 ? -8.195 13.766 8.016 1 90.69 82 LEU A CA 1
ATO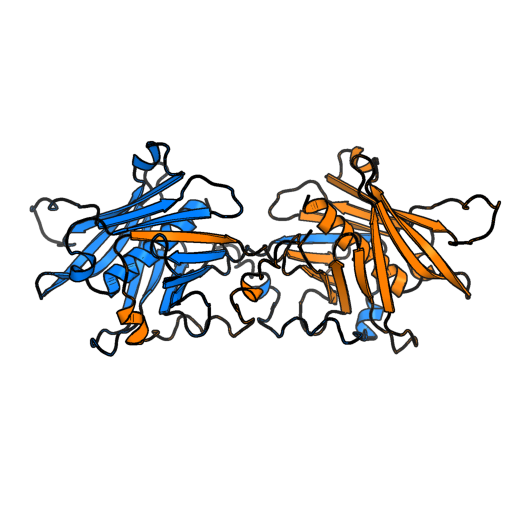M 611 C C . LEU A 1 82 ? -9.547 13.391 8.617 1 90.69 82 LEU A C 1
ATOM 613 O O . LEU A 1 82 ? -10.586 13.922 8.203 1 90.69 82 LEU A O 1
ATOM 617 N N . TYR A 1 83 ? -9.516 12.461 9.555 1 83.75 83 TYR A N 1
ATOM 618 C CA . TYR A 1 83 ? -10.703 12.008 10.273 1 83.75 83 TYR A CA 1
ATOM 619 C C . TYR A 1 83 ? -10.539 12.188 11.781 1 83.75 83 TYR A C 1
ATOM 621 O O . TYR A 1 83 ? -9.422 12.086 12.305 1 83.75 83 TYR A O 1
ATOM 629 N N . PRO A 1 84 ? -11.68 12.516 12.367 1 84.38 84 PRO A N 1
ATOM 630 C CA . PRO A 1 84 ? -11.602 12.477 13.828 1 84.38 84 PRO A CA 1
ATOM 631 C C . PRO A 1 84 ? -11.547 11.055 14.383 1 84.38 84 PRO A C 1
ATOM 633 O O . PRO A 1 84 ? -12.195 10.156 13.844 1 84.38 84 PRO A O 1
ATOM 636 N N . GLY A 1 85 ? -10.758 10.812 15.367 1 81.5 85 GLY A N 1
ATOM 637 C CA . GLY A 1 85 ? -10.656 9.492 15.977 1 81.5 85 GLY A CA 1
ATOM 638 C C . GLY A 1 85 ? -9.68 8.578 15.266 1 81.5 85 GLY A C 1
ATOM 639 O O . GLY A 1 85 ? -8.766 9.047 14.586 1 81.5 85 GLY A O 1
ATOM 640 N N . SER A 1 86 ? -9.891 7.328 15.516 1 78.06 86 SER A N 1
ATOM 641 C CA . SER A 1 86 ? -8.922 6.363 15.008 1 78.06 86 SER A CA 1
ATOM 642 C C . SER A 1 86 ? -9.484 5.582 13.828 1 78.06 86 SER A C 1
ATOM 644 O O . SER A 1 86 ? -8.836 4.668 13.312 1 78.06 86 SER A O 1
ATOM 646 N N . GLU A 1 87 ? -10.664 5.984 13.43 1 69.25 87 GLU A N 1
ATOM 647 C CA . GLU A 1 87 ? -11.32 5.246 12.352 1 69.25 87 GLU A CA 1
ATOM 648 C C . GLU A 1 87 ? -11.555 6.133 11.133 1 69.25 87 GLU A C 1
ATOM 650 O O . GLU A 1 87 ? -11.648 7.355 11.258 1 69.25 87 GLU A O 1
ATOM 655 N N . PHE A 1 88 ? -11.539 5.535 10.109 1 72.44 88 PHE A N 1
ATOM 656 C CA . PHE A 1 88 ? -11.75 6.238 8.852 1 72.44 88 PHE A CA 1
ATOM 657 C C . PHE A 1 88 ? -13.195 6.086 8.383 1 72.44 88 PHE A C 1
ATOM 659 O O . PHE A 1 88 ? -13.445 5.57 7.289 1 72.44 88 PHE A O 1
ATOM 666 N N . VAL A 1 89 ? -14.047 6.492 9.242 1 62.69 89 VAL A N 1
ATOM 667 C CA . VAL A 1 89 ? -15.469 6.328 8.969 1 62.69 89 VAL A CA 1
ATOM 668 C C . VAL A 1 89 ? -16.109 7.691 8.695 1 62.69 89 VAL A C 1
ATOM 670 O O . VAL A 1 89 ? -15.805 8.672 9.383 1 62.69 89 VAL A O 1
ATOM 673 N N . GLY A 1 90 ? -17 7.703 7.68 1 65.12 90 GLY A N 1
ATOM 674 C CA . GLY A 1 90 ? -17.688 8.945 7.379 1 65.12 90 GLY A CA 1
ATOM 675 C C . GLY A 1 90 ? -16.891 9.875 6.484 1 65.12 90 GLY A C 1
ATOM 676 O O . GLY A 1 90 ? -16.047 9.414 5.707 1 65.12 90 GLY A O 1
ATOM 677 N N . ASP A 1 91 ? -17.312 11.156 6.578 1 75.69 91 ASP A N 1
ATOM 678 C CA . ASP A 1 91 ? -16.625 12.156 5.754 1 75.69 91 ASP A CA 1
ATOM 679 C C . ASP A 1 91 ? -15.367 12.664 6.441 1 75.69 91 ASP A C 1
ATOM 681 O O . ASP A 1 91 ? -15.344 12.852 7.66 1 75.69 91 ASP A O 1
ATOM 685 N N . ALA A 1 92 ? -14.383 12.805 5.598 1 85.5 92 ALA A N 1
ATOM 686 C CA . ALA A 1 92 ? -13.172 13.438 6.117 1 85.5 92 ALA A CA 1
ATOM 687 C C . ALA A 1 92 ? -13.453 14.859 6.582 1 85.5 92 ALA A C 1
ATOM 689 O O . ALA A 1 92 ? -14.211 15.594 5.941 1 85.5 92 ALA A O 1
ATOM 690 N N . MET A 1 93 ? -12.891 15.266 7.637 1 86.44 93 MET A N 1
ATOM 691 C CA . MET A 1 93 ? -13.094 16.625 8.141 1 86.44 93 MET A CA 1
ATOM 692 C C . MET A 1 93 ? -12.273 17.625 7.344 1 86.44 93 MET A C 1
ATOM 694 O O . MET A 1 93 ? -12.633 18.797 7.266 1 86.44 93 MET A O 1
ATOM 698 N N . ALA A 1 94 ? -11.195 17.188 6.848 1 91.88 94 ALA A N 1
ATOM 699 C CA . ALA A 1 94 ? -10.336 18.016 6.016 1 91.88 94 ALA A CA 1
ATOM 700 C C . ALA A 1 94 ? -9.586 17.172 4.984 1 91.88 94 ALA A C 1
ATOM 702 O O . ALA A 1 94 ? -9.453 15.953 5.152 1 91.88 94 ALA A O 1
ATOM 703 N N . SER A 1 95 ? -9.164 17.812 3.947 1 92.38 95 SER A N 1
ATOM 704 C CA . SER A 1 95 ? -8.43 17.078 2.914 1 92.38 95 SER A CA 1
ATOM 705 C C . SER A 1 95 ? -7.391 17.969 2.246 1 92.38 95 SER A C 1
ATOM 707 O O . SER A 1 95 ? -7.449 19.203 2.357 1 92.38 95 SER A O 1
ATOM 709 N N . SER A 1 96 ? -6.438 17.375 1.684 1 94.81 96 SER A N 1
ATOM 710 C CA . SER A 1 96 ? -5.414 18.047 0.889 1 94.81 96 SER A CA 1
ATOM 711 C C . SER A 1 96 ? -5.098 17.266 -0.382 1 94.81 96 SER A C 1
ATOM 713 O O . SER A 1 96 ? -5.125 16.031 -0.385 1 94.81 96 SER A O 1
ATOM 715 N N . ASN A 1 97 ? -4.859 18 -1.399 1 91.12 97 ASN A N 1
ATOM 716 C CA . ASN A 1 97 ? -4.453 17.406 -2.668 1 91.12 97 ASN A CA 1
ATOM 717 C C . ASN A 1 97 ? -3.371 18.219 -3.354 1 91.12 97 ASN A C 1
ATOM 719 O O . ASN A 1 97 ? -3.326 19.453 -3.199 1 91.12 97 ASN A O 1
ATOM 723 N N . LYS A 1 98 ? -2.549 17.516 -4.062 1 92 98 LYS A N 1
ATOM 724 C CA . LYS A 1 98 ? -1.439 18.172 -4.746 1 92 98 LYS A CA 1
ATOM 725 C C . LYS A 1 98 ? -1.665 18.203 -6.258 1 92 98 LYS A C 1
ATOM 727 O O . LYS A 1 98 ? -2.068 17.203 -6.852 1 92 98 LYS A O 1
ATOM 732 N N . SER A 1 99 ? -1.501 19.297 -6.805 1 89.75 99 SER A N 1
ATOM 733 C CA . SER A 1 99 ? -1.474 19.5 -8.25 1 89.75 99 SER A CA 1
ATOM 734 C C . SER A 1 99 ? -0.253 20.312 -8.672 1 89.75 99 SER A C 1
ATOM 736 O O . SER A 1 99 ? -0.207 21.531 -8.461 1 89.75 99 SER A O 1
ATOM 738 N N . GLY A 1 100 ? 0.738 19.594 -9.289 1 89.38 100 GLY A N 1
ATOM 739 C CA . GLY A 1 100 ? 1.988 20.281 -9.578 1 89.38 100 GLY A CA 1
ATOM 740 C C . GLY A 1 100 ? 2.715 20.75 -8.336 1 89.38 100 GLY A C 1
ATOM 741 O O . GLY A 1 100 ? 3.021 19.938 -7.449 1 89.38 100 GLY A O 1
ATOM 742 N N . GLU A 1 101 ? 2.922 22.109 -8.281 1 92.5 101 GLU A N 1
ATOM 743 C CA . GLU A 1 101 ? 3.619 22.672 -7.125 1 92.5 101 GLU A CA 1
ATOM 744 C C . GLU A 1 101 ? 2.637 23.312 -6.148 1 92.5 101 GLU A C 1
ATOM 746 O O . GLU A 1 101 ? 3.039 24.078 -5.273 1 92.5 101 GLU A O 1
ATOM 751 N N . ARG A 1 102 ? 1.385 22.969 -6.332 1 95.06 102 ARG A N 1
ATOM 752 C CA . ARG A 1 102 ? 0.354 23.562 -5.48 1 95.06 102 ARG A CA 1
ATOM 753 C C . ARG A 1 102 ? -0.366 22.484 -4.676 1 95.06 102 ARG A C 1
ATOM 755 O O . ARG A 1 102 ? -0.661 21.406 -5.195 1 95.06 102 ARG A O 1
ATOM 762 N N . PHE A 1 103 ? -0.596 22.812 -3.441 1 96.38 103 PHE A N 1
ATOM 763 C CA . PHE A 1 103 ? -1.402 22 -2.541 1 96.38 103 PHE A CA 1
ATOM 764 C C . PHE A 1 103 ? -2.707 22.703 -2.189 1 96.38 103 PHE A C 1
ATOM 766 O O . PHE A 1 103 ? -2.697 23.875 -1.786 1 96.38 103 PHE A O 1
ATOM 773 N N . THR A 1 104 ? -3.805 22.062 -2.375 1 95.94 104 THR A N 1
ATOM 774 C CA . THR A 1 104 ? -5.098 22.641 -2.021 1 95.94 104 THR A CA 1
ATOM 775 C C . THR A 1 104 ? -5.688 21.938 -0.802 1 95.94 104 THR A C 1
ATOM 777 O O . THR A 1 104 ? -5.773 20.703 -0.769 1 95.94 104 THR A O 1
ATOM 780 N N . PHE A 1 105 ? -6.004 22.719 0.203 1 96.06 105 PHE A N 1
ATOM 781 C CA . PHE A 1 105 ? -6.574 22.203 1.442 1 96.06 105 PHE A CA 1
ATOM 782 C C . PHE A 1 105 ? -8.039 22.594 1.57 1 96.06 105 PHE A C 1
ATOM 784 O O . PHE A 1 105 ? -8.391 23.766 1.379 1 96.06 105 PHE A O 1
ATOM 791 N N . GLN A 1 106 ? -8.859 21.672 1.818 1 93.44 106 GLN A N 1
ATOM 792 C CA . GLN A 1 106 ? -10.258 21.922 2.141 1 93.44 106 GLN A CA 1
ATOM 793 C C . GLN A 1 106 ? -10.492 21.875 3.648 1 93.44 106 GLN A C 1
ATOM 795 O O . GLN A 1 106 ? -10.328 20.812 4.27 1 93.44 106 GLN A O 1
ATOM 800 N N . LEU A 1 107 ? -10.844 22.953 4.199 1 92.38 107 LEU A N 1
ATOM 801 C CA . LEU A 1 107 ? -11.109 23.047 5.629 1 92.38 107 LEU A CA 1
ATOM 802 C C . LEU A 1 107 ? -12.609 23.062 5.91 1 92.38 107 LEU A C 1
ATOM 804 O O . LEU A 1 107 ? -13.375 23.672 5.164 1 92.38 107 LEU A O 1
ATOM 808 N N . PRO A 1 108 ? -12.992 22.438 6.922 1 89.31 108 PRO A N 1
ATOM 809 C CA . PRO A 1 108 ? -14.422 22.266 7.203 1 89.31 108 PRO A CA 1
ATOM 810 C C . PRO A 1 108 ? -15.062 23.531 7.773 1 89.31 108 PRO A C 1
ATOM 812 O O . PRO A 1 108 ? -14.359 24.406 8.297 1 89.31 108 PRO A O 1
ATOM 815 N N . GLY A 1 109 ? -16.375 23.625 7.547 1 87.19 109 GLY A N 1
ATOM 816 C CA . GLY A 1 109 ? -17.125 24.641 8.273 1 87.19 109 GLY A CA 1
ATOM 817 C C . GLY A 1 109 ? -17.422 24.25 9.711 1 87.19 109 GLY A C 1
ATOM 818 O O . GLY A 1 109 ? -17.438 23.062 10.047 1 87.19 109 GLY A O 1
ATOM 819 N N . VAL A 1 110 ? -17.422 25.297 10.484 1 81.06 110 VAL A N 1
ATOM 820 C CA . VAL A 1 110 ? -17.828 25.125 11.875 1 81.06 110 VAL A CA 1
ATOM 821 C C . VAL A 1 110 ? -19.109 25.906 12.156 1 81.06 110 VAL A C 1
ATOM 823 O O . VAL A 1 110 ? -19.062 27.047 12.602 1 81.06 110 VAL A O 1
ATOM 826 N N . PRO A 1 111 ? -20.219 25.188 12.047 1 80.69 111 PRO A N 1
ATOM 827 C CA . PRO A 1 111 ? -21.484 25.891 12.156 1 80.69 111 PRO A CA 1
ATOM 828 C C . PRO A 1 111 ? -21.672 26.562 13.516 1 80.69 111 PRO A C 1
ATOM 830 O O . PRO A 1 111 ? -22.172 27.688 13.594 1 80.69 111 PRO A O 1
ATOM 833 N N . SER A 1 112 ? -21.312 25.906 14.578 1 78.62 112 SER A N 1
ATOM 834 C CA . SER A 1 112 ? -21.5 26.453 15.922 1 78.62 112 SER A CA 1
ATOM 835 C C . SER A 1 112 ? -20.797 27.781 16.078 1 78.62 112 SER A C 1
ATOM 837 O O . SER A 1 112 ? -21.203 28.625 16.891 1 78.62 112 SER A O 1
ATOM 839 N N . TYR A 1 113 ? -19.75 27.984 15.305 1 77.19 113 TYR A N 1
ATOM 840 C CA . TYR A 1 113 ? -18.984 29.219 15.406 1 77.19 113 TYR A CA 1
ATOM 841 C C . TYR A 1 113 ? -19.172 30.094 14.164 1 77.19 113 TYR A C 1
ATOM 843 O O . TYR A 1 113 ? -18.469 31.078 13.969 1 77.19 113 TYR A O 1
ATOM 851 N N . HIS A 1 114 ? -20.125 29.703 13.344 1 81 114 HIS A N 1
ATOM 852 C CA . HIS A 1 114 ? -20.438 30.438 12.125 1 81 114 HIS A CA 1
ATOM 853 C C . HIS A 1 114 ? -19.219 30.594 11.234 1 81 114 HIS A C 1
ATOM 855 O O . HIS A 1 114 ? -18.953 31.672 10.703 1 81 114 HIS A O 1
ATOM 861 N N . ILE A 1 115 ? -18.391 29.594 11.273 1 81 115 ILE A N 1
ATOM 862 C CA . ILE A 1 115 ? -17.234 29.547 10.391 1 81 115 ILE A CA 1
ATOM 863 C C . ILE A 1 115 ? -17.547 28.703 9.164 1 81 115 ILE A C 1
ATOM 865 O O . ILE A 1 115 ? -17.984 27.547 9.289 1 81 115 ILE A O 1
ATOM 869 N N . SER A 1 116 ? -17.469 29.281 8.031 1 86.5 116 SER A N 1
ATOM 870 C CA . SER A 1 116 ? -17.75 28.578 6.785 1 86.5 116 SER A CA 1
ATOM 871 C C . SER A 1 116 ? -16.547 27.766 6.336 1 86.5 116 SER A C 1
ATOM 873 O O . SER A 1 116 ? -15.406 28.047 6.719 1 86.5 116 SER A O 1
ATOM 875 N N . SER A 1 117 ? -16.875 26.75 5.566 1 89.19 117 SER A N 1
ATOM 876 C CA . SER A 1 117 ? -15.789 25.984 4.953 1 89.19 117 SER A CA 1
ATOM 877 C C . SER A 1 117 ? -14.883 26.891 4.129 1 89.19 117 SER A C 1
ATOM 879 O O . SER A 1 117 ? -15.305 27.953 3.662 1 89.19 117 SER A O 1
ATOM 881 N N . ASN A 1 118 ? -13.633 26.5 4.07 1 90 118 ASN A N 1
ATOM 882 C CA . ASN A 1 118 ? -12.633 27.328 3.396 1 90 118 ASN A CA 1
ATOM 883 C C . ASN A 1 118 ? -11.633 26.469 2.623 1 90 118 ASN A C 1
ATOM 885 O O . ASN A 1 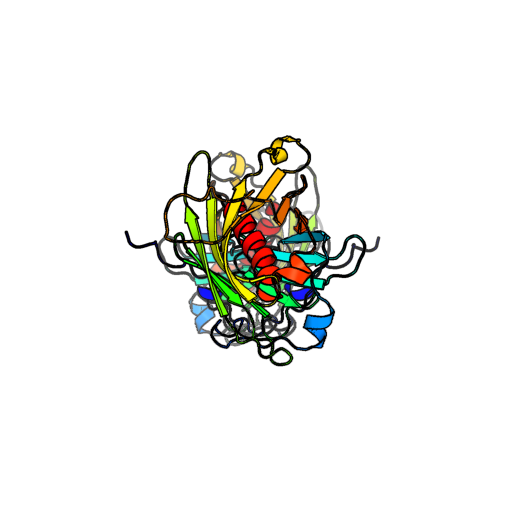118 ? -11.5 25.266 2.889 1 90 118 ASN A O 1
ATOM 889 N N . GLN A 1 119 ? -11.156 27.109 1.63 1 93.69 119 GLN A N 1
ATOM 890 C CA . GLN A 1 119 ? -10.086 26.484 0.86 1 93.69 119 GLN A CA 1
ATOM 891 C C . GLN A 1 119 ? -8.797 27.297 0.937 1 93.69 119 GLN A C 1
ATOM 893 O O . GLN A 1 119 ? -8.828 28.516 0.803 1 93.69 119 GLN A O 1
ATOM 898 N N . VAL A 1 120 ? -7.742 26.688 1.215 1 95.81 120 VAL A N 1
ATOM 899 C CA . VAL A 1 120 ? -6.441 27.344 1.276 1 95.81 120 VAL A CA 1
ATOM 900 C C . VAL A 1 120 ? -5.465 26.656 0.329 1 95.81 120 VAL A C 1
ATOM 902 O O . VAL A 1 120 ? -5.449 25.422 0.234 1 95.81 120 VAL A O 1
ATOM 905 N N . THR A 1 121 ? -4.699 27.406 -0.359 1 97.12 121 THR A N 1
ATOM 906 C CA . THR A 1 121 ? -3.697 26.859 -1.267 1 97.12 121 THR A CA 1
ATOM 907 C C . THR A 1 121 ? -2.289 27.125 -0.747 1 97.12 121 THR A C 1
ATOM 909 O O . THR A 1 121 ? -2 28.234 -0.267 1 97.12 121 THR A O 1
ATOM 912 N N . MET A 1 122 ? -1.518 26.125 -0.752 1 97.75 122 MET A N 1
ATOM 913 C CA . MET A 1 122 ? -0.1 26.234 -0.418 1 97.75 122 MET A CA 1
ATOM 914 C C . MET A 1 122 ? 0.769 25.984 -1.647 1 97.75 122 MET A C 1
ATOM 916 O O . MET A 1 122 ? 0.49 25.078 -2.438 1 97.75 122 MET A O 1
ATOM 920 N N . SER A 1 123 ? 1.829 26.75 -1.842 1 97.06 123 SER A N 1
ATOM 921 C CA . SER A 1 123 ? 2.729 26.641 -2.986 1 97.06 123 SER A CA 1
ATOM 922 C C . SER A 1 123 ? 4.09 26.094 -2.566 1 97.06 123 SER A C 1
ATOM 924 O O . SER A 1 123 ? 4.613 26.469 -1.514 1 97.06 123 SER A O 1
ATOM 926 N N . PHE A 1 124 ? 4.555 25.266 -3.379 1 94.81 124 PHE A N 1
ATOM 927 C CA . PHE A 1 124 ? 5.883 24.688 -3.176 1 94.81 124 PHE A CA 1
ATOM 928 C C . PHE A 1 124 ? 6.914 25.406 -4.051 1 94.81 124 PHE A C 1
ATOM 930 O O . PHE A 1 124 ? 6.715 25.547 -5.258 1 94.81 124 PHE A O 1
ATOM 937 N N . HIS A 1 125 ? 7.867 25.844 -3.439 1 93 125 HIS A N 1
ATOM 938 C CA . HIS A 1 125 ? 9.016 26.422 -4.129 1 93 125 HIS A CA 1
ATOM 939 C C . HIS A 1 125 ? 10.211 25.469 -4.094 1 93 125 HIS A C 1
ATOM 941 O O . HIS A 1 125 ? 10.883 25.359 -3.066 1 93 125 HIS A O 1
ATOM 947 N N . ARG A 1 126 ? 10.398 24.938 -5.273 1 88.25 126 ARG A N 1
ATOM 948 C CA . ARG A 1 126 ? 11.469 23.953 -5.387 1 88.25 126 ARG A CA 1
ATOM 949 C C . ARG A 1 126 ? 12.836 24.625 -5.359 1 88.25 126 ARG A C 1
ATOM 951 O O . ARG A 1 126 ? 13.047 25.656 -6.004 1 88.25 126 ARG A O 1
ATOM 958 N N . SER A 1 127 ? 13.547 24.219 -4.512 1 81.94 127 SER A N 1
ATOM 959 C CA . SER A 1 127 ? 14.945 24.625 -4.414 1 81.94 127 SER A CA 1
ATOM 960 C C . SER A 1 127 ? 15.844 23.469 -3.998 1 81.94 127 SER A C 1
ATOM 962 O O . SER A 1 127 ? 15.445 22.625 -3.188 1 81.94 127 SER A O 1
ATOM 964 N N . ARG A 1 128 ? 17 23.281 -4.594 1 77.06 128 ARG A N 1
ATOM 965 C CA . ARG A 1 128 ? 17.938 22.203 -4.273 1 77.06 128 ARG A CA 1
ATOM 966 C C . ARG A 1 128 ? 18.391 22.297 -2.822 1 77.06 128 ARG A C 1
ATOM 968 O O . ARG A 1 128 ? 18.531 21.266 -2.145 1 77.06 128 ARG A O 1
ATOM 975 N N . SER A 1 129 ? 18.562 23.531 -2.336 1 78.06 129 SER A N 1
ATOM 976 C CA . SER A 1 129 ? 19.156 23.719 -1.022 1 78.06 129 SER A CA 1
ATOM 977 C C . SER A 1 129 ? 18.125 24.141 0.01 1 78.06 129 SER A C 1
ATOM 979 O O . SER A 1 129 ? 18.25 23.812 1.192 1 78.06 129 SER A O 1
ATOM 981 N N . ASN A 1 130 ? 17.094 24.859 -0.457 1 83.88 130 ASN A N 1
ATOM 982 C CA . ASN A 1 130 ? 16.156 25.422 0.52 1 83.88 130 ASN A CA 1
ATOM 983 C C . ASN A 1 130 ? 14.719 25.328 0.045 1 83.88 130 ASN A C 1
ATOM 985 O O . ASN A 1 130 ? 14.078 26.359 -0.228 1 83.88 130 ASN A O 1
ATOM 989 N N . PRO A 1 131 ? 14.188 24.125 -0.015 1 90 131 PRO A N 1
ATOM 990 C CA . PRO A 1 131 ? 12.781 24.016 -0.402 1 90 131 PRO A CA 1
ATOM 991 C C . PRO A 1 131 ? 11.836 24.672 0.595 1 90 131 PRO A C 1
ATOM 993 O O . PRO A 1 131 ? 12.086 24.641 1.803 1 90 131 PRO A O 1
ATOM 996 N N . ARG A 1 132 ? 10.773 25.328 0.096 1 93.81 132 ARG A N 1
ATOM 997 C CA . ARG A 1 132 ? 9.836 26.047 0.939 1 93.81 132 ARG A CA 1
ATOM 998 C C . ARG A 1 132 ? 8.398 25.828 0.474 1 93.81 132 ARG A C 1
ATOM 1000 O O . ARG A 1 132 ? 8.148 25.609 -0.715 1 93.81 132 ARG A O 1
ATOM 1007 N N . TYR A 1 133 ? 7.562 25.828 1.422 1 96.62 133 TYR A N 1
ATOM 1008 C CA . TYR A 1 133 ? 6.125 25.812 1.166 1 96.62 133 TYR A CA 1
ATOM 1009 C C . TYR A 1 133 ? 5.449 27.047 1.745 1 96.62 133 TYR A C 1
ATOM 1011 O O . TYR A 1 133 ? 5.602 27.344 2.932 1 96.62 133 TYR A O 1
ATOM 1019 N N . ASN A 1 134 ? 4.672 27.703 0.959 1 96.06 134 ASN A N 1
ATOM 1020 C CA . ASN A 1 134 ? 4.074 28.953 1.402 1 96.06 134 ASN A CA 1
ATOM 1021 C C . ASN A 1 134 ? 2.551 28.922 1.285 1 96.06 134 ASN A C 1
ATOM 1023 O O . ASN A 1 134 ? 2.012 28.375 0.316 1 96.06 134 ASN A O 1
ATOM 1027 N N . PHE A 1 135 ? 1.945 29.547 2.309 1 96.38 135 PHE A N 1
ATOM 1028 C CA . PHE A 1 135 ? 0.51 29.781 2.203 1 96.38 135 PHE A CA 1
ATOM 1029 C C . PHE A 1 135 ? 0.1 31 3.006 1 96.38 135 PHE A C 1
ATOM 1031 O O . PHE A 1 135 ? 0.86 31.484 3.85 1 96.38 135 PHE A O 1
ATOM 1038 N N . SER A 1 136 ? -1.023 31.5 2.625 1 93.81 136 SER A N 1
ATOM 1039 C CA . SER A 1 136 ? -1.613 32.625 3.35 1 93.81 136 SER A CA 1
ATOM 1040 C C . SER A 1 136 ? -3.062 32.344 3.727 1 93.81 136 SER A C 1
ATOM 1042 O O . SER A 1 136 ? -3.783 31.672 2.98 1 93.81 136 SER A O 1
ATOM 1044 N N . MET A 1 137 ? -3.35 32.844 4.887 1 92.06 137 MET A N 1
ATOM 1045 C CA . MET A 1 137 ? -4.738 32.688 5.301 1 92.06 137 MET A CA 1
ATOM 1046 C C . MET A 1 137 ? -5.145 33.75 6.309 1 92.06 137 MET A C 1
ATOM 1048 O O . MET A 1 137 ? -4.285 34.438 6.883 1 92.06 137 MET A O 1
ATOM 1052 N N . ARG A 1 138 ? -6.473 33.812 6.406 1 87.25 138 ARG A N 1
ATOM 1053 C CA . ARG A 1 138 ? -7 34.719 7.418 1 87.25 138 ARG A CA 1
ATOM 1054 C C . ARG A 1 138 ? -6.898 34.125 8.812 1 87.25 138 ARG A C 1
ATOM 1056 O O . ARG A 1 138 ? -7.246 32.938 9.008 1 87.25 138 ARG A O 1
ATOM 1063 N N . VAL A 1 139 ? -6.309 34.812 9.719 1 84.94 139 VAL A N 1
ATOM 1064 C CA . VAL A 1 139 ? -6.16 34.344 11.094 1 84.94 139 VAL A CA 1
ATOM 1065 C C . VAL A 1 139 ? -6.82 35.344 12.047 1 84.94 139 VAL A C 1
ATOM 1067 O O . VAL A 1 139 ? -7.094 36.469 11.68 1 84.94 139 VAL A O 1
ATOM 1070 N N . GLU A 1 140 ? -7.223 34.781 13.203 1 76.06 140 GLU A N 1
ATOM 1071 C CA . GLU A 1 140 ? -7.762 35.656 14.242 1 76.06 140 GLU A CA 1
ATOM 1072 C C . GLU A 1 140 ? -6.645 36.281 15.078 1 76.06 140 GLU A C 1
ATOM 1074 O O . GLU A 1 140 ? -5.676 35.594 15.43 1 76.06 140 GLU A O 1
ATOM 1079 N N . HIS A 1 141 ? -6.609 37.594 15.148 1 70.19 141 HIS A N 1
ATOM 1080 C CA . HIS A 1 141 ? -5.637 38.281 15.961 1 70.19 141 HIS A CA 1
ATOM 1081 C C . HIS A 1 141 ? -6.301 39.406 16.766 1 70.19 141 HIS A C 1
ATOM 1083 O O . HIS A 1 141 ? -6.746 40.406 16.188 1 70.19 141 HIS A O 1
ATOM 1089 N N . GLU A 1 142 ? -6.191 39.312 18.047 1 65.69 142 GLU A N 1
ATOM 1090 C CA . GLU A 1 142 ? -6.688 40.344 18.953 1 65.69 142 GLU A CA 1
ATOM 1091 C C . GLU A 1 142 ? -8.078 40.812 18.531 1 65.69 142 GLU A C 1
ATOM 1093 O O . GLU A 1 142 ? -8.312 42.031 18.422 1 65.69 142 GLU A O 1
ATOM 1098 N N . GLY A 1 143 ? -8.977 39.906 18.312 1 63.94 143 GLY A N 1
ATOM 1099 C CA . GLY A 1 143 ? -10.359 40.25 18.016 1 63.94 143 GLY A CA 1
ATOM 1100 C C . GLY A 1 143 ? -10.586 40.656 16.578 1 63.94 143 GLY A C 1
ATOM 1101 O O . GLY A 1 143 ? -11.711 40.938 16.172 1 63.94 143 GLY A O 1
ATOM 1102 N N . SER A 1 144 ? -9.523 40.875 15.836 1 72.94 144 SER A N 1
ATOM 1103 C CA . SER A 1 144 ? -9.656 41.188 14.422 1 72.94 144 SER A CA 1
ATOM 1104 C C . SER A 1 144 ? -9.109 40.062 13.547 1 72.94 144 SER A C 1
ATOM 1106 O O . SER A 1 144 ? -8.43 39.156 14.047 1 72.94 144 SER A O 1
ATOM 1108 N N . ARG A 1 145 ? -9.648 40.031 12.359 1 79.5 145 ARG A N 1
ATOM 1109 C CA . ARG A 1 145 ? -9.133 39.062 11.406 1 79.5 145 ARG A CA 1
ATOM 1110 C C . ARG A 1 145 ? -8.164 39.719 10.422 1 79.5 145 ARG A C 1
ATOM 1112 O O . ARG A 1 145 ? -8.391 40.844 9.961 1 79.5 145 ARG A O 1
ATOM 1119 N N . ARG A 1 146 ? -6.977 39.094 10.281 1 82.38 146 ARG A N 1
ATOM 1120 C CA . ARG A 1 146 ? -6.004 39.562 9.305 1 82.38 146 ARG A CA 1
ATOM 1121 C C . ARG A 1 146 ? -5.441 38.406 8.477 1 82.38 146 ARG A C 1
ATOM 1123 O O . ARG A 1 146 ? -5.484 37.25 8.906 1 82.38 146 ARG A O 1
ATOM 1130 N N . THR A 1 147 ? -4.973 38.812 7.375 1 87.81 147 THR A N 1
ATOM 1131 C CA . THR A 1 147 ? -4.309 37.812 6.539 1 87.81 147 THR A CA 1
ATOM 1132 C C . THR A 1 147 ? -2.832 37.688 6.91 1 87.81 147 THR A C 1
ATOM 1134 O O . THR A 1 147 ? -2.146 38.719 7.078 1 87.81 147 THR A O 1
ATOM 1137 N N . GLU A 1 148 ? -2.449 36.531 7.117 1 88.69 148 GLU A N 1
ATOM 1138 C CA . GLU A 1 148 ? -1.052 36.281 7.453 1 88.69 148 GLU A CA 1
ATOM 1139 C C . GLU A 1 148 ? -0.452 35.219 6.535 1 88.69 148 GLU A C 1
ATOM 1141 O O . GLU A 1 148 ? -1.158 34.312 6.078 1 88.69 148 GLU A O 1
ATOM 1146 N N . SER A 1 149 ? 0.854 35.438 6.277 1 91.94 149 SER A N 1
ATOM 1147 C CA . SER A 1 149 ? 1.582 34.469 5.453 1 91.94 149 SER A CA 1
ATOM 1148 C C . SER A 1 149 ? 2.451 33.562 6.309 1 91.94 149 SER A C 1
ATOM 1150 O O . SER A 1 149 ? 3.021 34 7.309 1 91.94 149 SER A O 1
ATOM 1152 N N . PHE A 1 150 ? 2.465 32.344 5.859 1 92.69 150 PHE A N 1
ATOM 1153 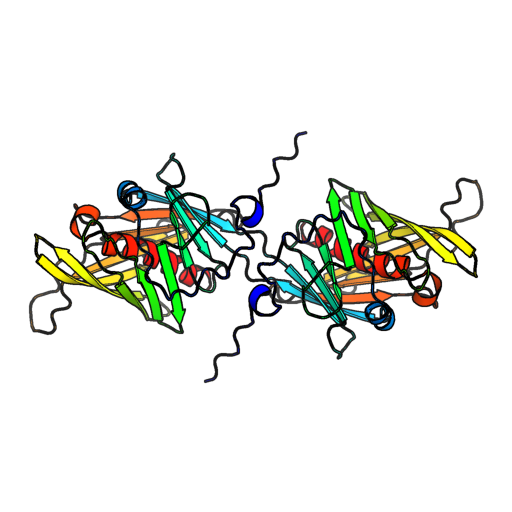C CA . PHE A 1 150 ? 3.24 31.344 6.562 1 92.69 150 PHE A CA 1
ATOM 1154 C C . PHE A 1 150 ? 4.137 30.578 5.594 1 92.69 150 PHE A C 1
ATOM 1156 O O . PHE A 1 150 ? 3.822 30.469 4.406 1 92.69 150 PHE A O 1
ATOM 1163 N N . GLU A 1 151 ? 5.258 30.094 6.188 1 94.19 151 GLU A N 1
ATOM 1164 C CA . GLU A 1 151 ? 6.215 29.359 5.367 1 94.19 151 GLU A CA 1
ATOM 1165 C C . GLU A 1 151 ? 6.793 28.156 6.129 1 94.19 151 GLU A C 1
ATOM 1167 O O . GLU A 1 151 ? 7.246 28.312 7.266 1 94.19 151 GLU A O 1
ATOM 1172 N N . TRP A 1 152 ? 6.625 27 5.508 1 94.75 152 TRP A N 1
ATOM 1173 C CA . TRP A 1 152 ? 7.359 25.844 6.012 1 94.75 152 TRP A CA 1
ATOM 1174 C C . TRP A 1 152 ? 8.797 25.844 5.492 1 94.75 152 TRP A C 1
ATOM 1176 O O . TRP A 1 152 ? 9.023 26.016 4.293 1 94.75 152 TRP A O 1
ATOM 1186 N N . ARG A 1 153 ? 9.766 25.641 6.391 1 91.44 153 ARG A N 1
ATOM 1187 C CA . ARG A 1 153 ? 11.188 25.562 6.055 1 91.44 153 ARG A CA 1
ATOM 1188 C C . ARG A 1 153 ? 11.844 24.375 6.754 1 91.44 153 ARG A C 1
ATOM 1190 O O . ARG A 1 153 ? 11.375 23.922 7.805 1 91.44 153 ARG A O 1
ATOM 1197 N N . ASN A 1 154 ? 12.875 23.844 6.047 1 87 154 ASN A N 1
ATOM 1198 C CA . ASN A 1 154 ? 13.656 22.812 6.715 1 87 154 ASN A CA 1
ATOM 1199 C C . ASN A 1 154 ? 14.422 23.375 7.91 1 87 154 ASN A C 1
ATOM 1201 O O . ASN A 1 154 ? 14.977 24.469 7.84 1 87 154 ASN A O 1
ATOM 1205 N N . SER A 1 155 ? 14.133 22.75 9.008 1 78.44 155 SER A N 1
ATOM 1206 C CA . SER A 1 155 ? 14.891 23.219 10.164 1 78.44 155 SER A CA 1
ATOM 1207 C C . SER A 1 155 ? 16.25 22.562 10.234 1 78.44 155 SER A C 1
ATOM 1209 O O . SER A 1 155 ? 16.406 21.391 9.906 1 78.44 155 SER A O 1
ATOM 1211 N N . SER A 1 156 ? 17.266 23.281 10.203 1 60.28 156 SER A N 1
ATOM 1212 C CA . SER A 1 156 ? 18.625 22.781 10.414 1 60.28 156 SER A CA 1
ATOM 1213 C C . SER A 1 156 ? 18.719 21.922 11.664 1 60.28 156 SER A C 1
ATOM 1215 O O . SER A 1 156 ? 19.719 21.234 11.883 1 60.28 156 SER A O 1
ATOM 1217 N N . GLU A 1 157 ? 17.812 22.125 12.492 1 54.72 157 GLU A N 1
ATOM 1218 C CA . GLU A 1 157 ? 17.875 21.328 13.711 1 54.72 157 GLU A CA 1
ATOM 1219 C C . GLU A 1 157 ? 17.719 19.844 13.406 1 54.72 157 GLU A C 1
ATOM 1221 O O . GLU A 1 157 ? 17.984 19 14.258 1 54.72 157 GLU A O 1
ATOM 1226 N N . ALA A 1 158 ? 17.078 19.516 12.25 1 54.97 158 ALA A N 1
ATOM 1227 C CA . ALA A 1 158 ? 17.203 18.125 11.82 1 54.97 158 ALA A CA 1
ATOM 1228 C C . ALA A 1 158 ? 18.625 17.625 11.977 1 54.97 158 ALA A C 1
ATOM 1230 O O . ALA A 1 158 ? 18.859 16.422 12.156 1 54.97 158 ALA A O 1
ATOM 1231 N N . GLN A 1 159 ? 19.484 18.625 12.055 1 50.28 159 GLN A N 1
ATOM 1232 C CA . GLN A 1 159 ? 20.922 18.375 12.117 1 50.28 159 GLN A CA 1
ATOM 1233 C C . GLN A 1 159 ? 21.328 17.781 13.461 1 50.28 159 GLN A C 1
ATOM 1235 O O . GLN A 1 159 ? 22.469 17.328 13.633 1 50.28 159 GLN A O 1
ATOM 1240 N N . SER A 1 160 ? 20.453 18.047 14.32 1 51.94 160 SER A N 1
ATOM 1241 C CA . SER A 1 160 ? 20.938 17.625 15.633 1 51.94 160 SER A CA 1
ATOM 1242 C C . SER A 1 160 ? 21 16.094 15.734 1 51.94 160 SER A C 1
ATOM 1244 O O . SER A 1 160 ? 21.562 15.555 16.688 1 51.94 160 SER A O 1
ATOM 1246 N N . GLY A 1 161 ? 20.625 15.461 14.727 1 60.19 161 GLY A N 1
ATOM 1247 C CA . GLY A 1 161 ? 20.75 14.008 14.742 1 60.19 161 GLY A CA 1
ATOM 1248 C C . GLY A 1 161 ? 19.594 13.312 15.422 1 60.19 161 GLY A C 1
ATOM 1249 O O . GLY A 1 161 ? 19.531 12.078 15.453 1 60.19 161 GLY A O 1
ATOM 1250 N N . LEU A 1 162 ? 18.641 14.133 16.031 1 61.78 162 LEU A N 1
ATOM 1251 C CA . LEU A 1 162 ? 17.578 13.477 16.797 1 61.78 162 LEU A CA 1
ATOM 1252 C C . LEU A 1 162 ? 16.438 13.023 15.898 1 61.78 162 LEU A C 1
ATOM 1254 O O . LEU A 1 162 ? 15.812 12 16.156 1 61.78 162 LEU A O 1
ATOM 1258 N N . TYR A 1 163 ? 16.297 13.883 14.898 1 76.31 163 TYR A N 1
ATOM 1259 C CA . TYR A 1 163 ? 15.188 13.609 14 1 76.31 163 TYR A CA 1
ATOM 1260 C C . TYR A 1 163 ? 15.672 13.406 12.57 1 76.31 163 TYR A C 1
ATOM 1262 O O . TYR A 1 163 ? 16.688 13.977 12.164 1 76.31 163 TYR A O 1
ATOM 1270 N N . SER A 1 164 ? 15.047 12.562 11.875 1 74.88 164 SER A N 1
ATOM 1271 C CA . SER A 1 164 ? 15.406 12.352 10.477 1 74.88 164 SER A CA 1
ATOM 1272 C C . SER A 1 164 ? 15.039 13.555 9.625 1 74.88 164 SER A C 1
ATOM 1274 O O . SER A 1 164 ? 15.773 13.914 8.695 1 74.88 164 SER A O 1
ATOM 1276 N N . THR A 1 165 ? 13.984 14.211 9.945 1 79.94 165 THR A N 1
ATOM 1277 C CA . THR A 1 165 ? 13.523 15.391 9.219 1 79.94 165 THR A CA 1
ATOM 1278 C C . THR A 1 165 ? 12.719 16.297 10.133 1 79.94 165 THR A C 1
ATOM 1280 O O . THR A 1 165 ? 11.922 15.828 10.953 1 79.94 165 THR A O 1
ATOM 1283 N N . VAL A 1 166 ? 13.008 17.578 10.047 1 87.88 166 VAL A N 1
ATOM 1284 C CA . VAL A 1 166 ? 12.25 18.562 10.812 1 87.88 166 VAL A CA 1
ATOM 1285 C C . VAL A 1 166 ? 11.875 19.734 9.914 1 87.88 166 VAL A C 1
ATOM 1287 O O . VAL A 1 166 ? 12.727 20.312 9.234 1 87.88 166 VAL A O 1
ATOM 1290 N N . TRP A 1 167 ? 10.648 20.016 9.898 1 92.25 167 TRP A N 1
ATOM 1291 C CA . TRP A 1 167 ? 10.141 21.203 9.234 1 92.25 167 TRP A CA 1
ATOM 1292 C C . TRP A 1 167 ? 9.531 22.172 10.234 1 92.25 167 TRP A C 1
ATOM 1294 O O . TRP A 1 167 ? 8.844 21.766 11.172 1 92.25 167 TRP A O 1
ATOM 1304 N N . GLU A 1 168 ? 9.836 23.422 10.039 1 91.75 168 GLU A N 1
ATOM 1305 C CA . GLU A 1 168 ? 9.281 24.469 10.898 1 91.75 168 GLU A CA 1
ATOM 1306 C C . GLU A 1 168 ? 8.352 25.391 10.109 1 91.75 168 GLU A C 1
ATOM 1308 O O . GLU A 1 168 ? 8.648 25.75 8.969 1 91.75 168 GLU A O 1
ATOM 1313 N N . LEU A 1 169 ? 7.309 25.719 10.727 1 92.69 169 LEU A N 1
ATOM 1314 C CA . LEU A 1 169 ? 6.391 26.703 10.164 1 92.69 169 LEU A CA 1
ATOM 1315 C C . LEU A 1 169 ? 6.664 28.078 10.742 1 92.69 169 LEU A C 1
ATOM 1317 O O . LEU A 1 169 ? 6.566 28.281 11.961 1 92.69 169 LEU A O 1
ATOM 1321 N N . VAL A 1 170 ? 6.98 28.984 9.867 1 90.12 170 VAL A N 1
ATOM 1322 C CA . VAL A 1 170 ? 7.309 30.344 10.297 1 90.12 170 VAL A CA 1
ATOM 1323 C C . VAL A 1 170 ? 6.195 31.297 9.883 1 90.12 170 VAL A C 1
ATOM 1325 O O . VAL A 1 170 ? 5.691 31.219 8.758 1 90.12 170 VAL A O 1
ATOM 1328 N N . SER A 1 171 ? 5.727 32.094 10.758 1 89.75 171 SER A N 1
ATOM 1329 C CA . SER A 1 171 ? 4.836 33.219 10.422 1 89.75 171 SER A CA 1
ATOM 1330 C C . SER A 1 171 ? 5.609 34.375 9.836 1 89.75 171 SER A C 1
ATOM 1332 O O . SER A 1 171 ? 6.559 34.875 10.453 1 89.75 171 SER A O 1
ATOM 1334 N N . LEU A 1 172 ? 5.266 34.75 8.672 1 86 172 LEU A N 1
ATOM 1335 C CA . LEU A 1 172 ? 5.945 35.844 8.008 1 86 172 LEU A CA 1
ATOM 1336 C C . LEU A 1 172 ? 5.246 37.188 8.305 1 86 172 LEU A C 1
ATOM 1338 O O . LEU A 1 172 ? 5.707 38.25 7.879 1 86 172 LEU A O 1
ATOM 1342 N N . GLY A 1 173 ? 4.309 37.094 9.109 1 77.19 173 GLY A N 1
ATOM 1343 C CA . GLY A 1 173 ? 3.568 38.312 9.461 1 77.19 173 GLY A CA 1
ATOM 1344 C C . GLY A 1 173 ? 2.582 38.719 8.391 1 77.19 173 GLY A C 1
ATOM 1345 O O . GLY A 1 173 ? 2.182 37.938 7.547 1 77.19 173 GLY A O 1
ATOM 1346 N N . ARG A 1 174 ? 2.021 40.031 8.523 1 68.94 174 ARG A N 1
ATOM 1347 C CA . ARG A 1 174 ? 0.998 40.562 7.637 1 68.94 174 ARG A CA 1
ATOM 1348 C C . ARG A 1 174 ? 1.524 40.719 6.211 1 68.94 174 ARG A C 1
ATOM 1350 O O . ARG A 1 174 ? 2.682 41.094 6.008 1 68.94 174 ARG A O 1
ATOM 1357 N N . SER A 1 175 ? 0.905 39.938 5.277 1 60.06 175 SER A N 1
ATOM 1358 C CA . SER A 1 175 ? 1.26 40.125 3.875 1 60.06 175 SER A CA 1
ATOM 1359 C C . SER A 1 175 ? 1.125 41.594 3.48 1 60.06 175 SER A C 1
ATOM 1361 O O . SER A 1 175 ? 0.018 42.062 3.23 1 60.06 175 SER A O 1
ATOM 1363 N N . SER A 1 176 ? 1.362 42.625 4.18 1 50.19 176 SER A N 1
ATOM 1364 C CA . SER A 1 176 ? 1.078 44 3.717 1 50.19 176 SER A CA 1
ATOM 1365 C C . SER A 1 176 ? 1.75 44.281 2.377 1 50.19 176 SER A C 1
ATOM 1367 O O . SER A 1 176 ? 2.904 43.906 2.166 1 50.19 176 SER A O 1
ATOM 1369 N N . LYS A 1 177 ? 1.006 44.531 1.274 1 48.47 177 LYS A N 1
ATOM 1370 C CA . LYS A 1 177 ? 1.526 45.156 0.065 1 48.47 177 LYS A CA 1
ATOM 1371 C C . LYS A 1 177 ? 2.604 46.188 0.4 1 48.47 177 LYS A C 1
ATOM 1373 O O . LYS A 1 177 ? 3.258 46.719 -0.497 1 48.47 177 LYS A O 1
ATOM 1378 N N . SER A 1 178 ? 2.158 47.281 1.146 1 41.78 178 SER A N 1
ATOM 1379 C CA . SER A 1 178 ? 2.938 48.531 1.214 1 41.78 178 SER A CA 1
ATOM 1380 C C . SER A 1 178 ? 4.34 48.25 1.748 1 41.78 178 SER A C 1
ATOM 1382 O O . SER A 1 178 ? 4.594 47.219 2.367 1 41.78 178 SER A O 1
ATOM 1384 N N . SER A 1 179 ? 5.102 49.562 2.061 1 38.53 179 SER A N 1
ATOM 1385 C CA . SER A 1 179 ? 6.484 50 2.195 1 38.53 179 SER A CA 1
ATOM 1386 C C . SER A 1 179 ? 7.254 49.156 3.188 1 38.53 179 SER A C 1
ATOM 1388 O O . SER A 1 179 ? 6.723 48.156 3.705 1 38.53 179 SER A O 1
ATOM 1390 N N . SER A 1 180 ? 7.992 49.906 4.188 1 40.53 180 SER A N 1
ATOM 1391 C CA . SER A 1 180 ? 9.25 50.062 4.914 1 40.53 180 SER A CA 1
ATOM 1392 C C . SER A 1 180 ? 9.297 49.156 6.141 1 40.53 180 SER A C 1
ATOM 1394 O O . SER A 1 180 ? 10.25 49.219 6.922 1 40.53 180 SER A O 1
ATOM 1396 N N . HIS A 1 181 ? 8.109 48.781 6.727 1 44.84 181 HIS A N 1
ATOM 1397 C CA . HIS A 1 181 ? 8.273 48.25 8.07 1 44.84 181 HIS A CA 1
ATOM 1398 C C . HIS A 1 181 ? 8.781 46.812 8.023 1 44.84 181 HIS A C 1
ATOM 1400 O O . HIS A 1 181 ? 8.281 46 7.246 1 44.84 181 HIS A O 1
ATOM 1406 N N . ARG A 1 182 ? 9.914 46.625 8.523 1 46.66 182 ARG A N 1
ATOM 1407 C CA . ARG A 1 182 ? 10.703 45.406 8.719 1 46.66 182 ARG A CA 1
ATOM 1408 C C . ARG A 1 182 ? 9.805 44.219 9.133 1 46.66 182 ARG A C 1
ATOM 1410 O O . ARG A 1 182 ? 8.992 44.375 10.047 1 46.66 182 ARG A O 1
ATOM 1417 N N . PRO A 1 183 ? 9.586 43.375 8.305 1 48.66 183 PRO A N 1
ATOM 1418 C CA . PRO A 1 183 ? 8.898 42.156 8.695 1 48.66 183 PRO A CA 1
ATOM 1419 C C . PRO A 1 183 ? 9.125 41.781 10.156 1 48.66 183 PRO A C 1
ATOM 1421 O O . PRO A 1 183 ? 10.266 41.75 10.617 1 48.66 183 PRO A O 1
ATOM 1424 N N . ARG A 1 184 ? 8.297 42.312 11.125 1 47.06 184 ARG A N 1
ATOM 1425 C CA . ARG A 1 184 ? 8.422 41.875 12.516 1 47.06 184 ARG A CA 1
ATOM 1426 C C . ARG A 1 184 ? 8.836 40.406 12.586 1 47.06 184 ARG A C 1
ATOM 1428 O O . ARG A 1 184 ? 8.68 39.656 11.617 1 47.06 184 ARG A O 1
ATOM 1435 N N . SER A 1 185 ? 9.367 39.969 13.758 1 50.62 185 SER A N 1
ATOM 1436 C CA . SER A 1 185 ? 10.062 38.75 14.148 1 50.62 185 SER A CA 1
ATOM 1437 C C . SER A 1 185 ? 9.266 37.5 13.742 1 50.62 185 SER A C 1
ATOM 1439 O O . SER A 1 185 ? 8.094 37.375 14.086 1 50.62 185 SER A O 1
ATOM 1441 N N . SER A 1 186 ? 9.492 36.969 12.5 1 61.38 186 SER A N 1
ATOM 1442 C CA . SER A 1 186 ? 9.156 35.656 11.977 1 61.38 186 SER A CA 1
ATOM 1443 C C . SER A 1 186 ? 9.375 34.562 13.023 1 61.38 186 SER A C 1
ATOM 1445 O O . SER A 1 186 ? 10.453 34.469 13.617 1 61.38 186 SER A O 1
ATOM 1447 N N . GLY A 1 187 ? 8.242 34.281 13.844 1 80 187 GLY A N 1
ATOM 1448 C CA . GLY A 1 187 ? 8.438 33.219 14.828 1 80 187 GLY A CA 1
ATOM 1449 C C . GLY A 1 187 ? 7.941 31.859 14.367 1 80 187 GLY A C 1
ATOM 1450 O O . GLY A 1 187 ? 6.984 31.781 13.602 1 80 187 GLY A O 1
ATOM 1451 N N . VAL A 1 188 ? 8.727 30.922 14.664 1 85.94 188 VAL A N 1
ATOM 1452 C CA . VAL A 1 188 ? 8.305 29.547 14.43 1 85.94 188 VAL A CA 1
ATOM 1453 C C . VAL A 1 188 ? 7.008 29.266 15.188 1 85.94 188 VAL A C 1
ATOM 1455 O O . VAL A 1 188 ? 6.93 29.5 16.406 1 85.94 188 VAL A O 1
ATOM 1458 N N . VAL A 1 189 ? 6.004 28.922 14.469 1 89.5 189 VAL A N 1
ATOM 1459 C CA . VAL A 1 189 ? 4.707 28.766 15.117 1 89.5 189 VAL A CA 1
ATOM 1460 C C . VAL A 1 189 ? 4.348 27.281 15.188 1 89.5 189 VAL A C 1
ATOM 1462 O O . VAL A 1 189 ? 3.459 26.891 15.945 1 89.5 189 VAL A O 1
ATOM 1465 N N . ALA A 1 190 ? 4.93 26.484 14.477 1 91.12 190 ALA A N 1
ATOM 1466 C CA . ALA A 1 190 ? 4.699 25.047 14.539 1 91.12 190 ALA A CA 1
ATOM 1467 C C . ALA A 1 190 ? 5.891 24.266 13.969 1 91.12 190 ALA A C 1
ATOM 1469 O O . ALA A 1 190 ? 6.754 24.859 13.305 1 91.12 190 ALA A O 1
ATOM 1470 N N . MET A 1 191 ? 5.973 23.016 14.312 1 91.38 191 MET A N 1
ATOM 1471 C CA . MET A 1 191 ? 7.008 22.141 13.766 1 91.38 191 MET A CA 1
ATOM 1472 C C . MET A 1 191 ? 6.473 20.734 13.555 1 91.38 191 MET A C 1
ATOM 1474 O O . MET A 1 191 ? 5.605 20.281 14.305 1 91.38 191 MET A O 1
ATOM 1478 N N . VAL A 1 192 ? 6.91 20.109 12.57 1 92.31 192 VAL A N 1
ATOM 1479 C CA . VAL A 1 192 ? 6.66 18.688 12.32 1 92.31 192 VAL A CA 1
ATOM 1480 C C . VAL A 1 192 ? 7.988 17.953 12.141 1 92.31 192 VAL A C 1
ATOM 1482 O O . VAL A 1 192 ? 8.922 18.484 11.531 1 92.31 192 VAL A O 1
ATOM 1485 N N . TYR A 1 193 ? 8.047 16.797 12.797 1 88.44 193 TYR A N 1
ATOM 1486 C CA . TYR A 1 193 ? 9.32 16.094 12.719 1 88.44 193 TYR A CA 1
ATOM 1487 C C . TYR A 1 193 ? 9.094 14.578 12.656 1 88.44 193 TYR A C 1
ATOM 1489 O O . TYR A 1 193 ? 8.023 14.094 13.047 1 88.44 193 TYR A O 1
ATOM 1497 N N . GLU A 1 194 ? 9.992 13.891 12.102 1 85.75 194 GLU A N 1
ATOM 1498 C CA . GLU A 1 194 ? 10.016 12.43 12.055 1 85.75 194 GLU A CA 1
ATOM 1499 C C . GLU A 1 194 ? 11.195 11.875 12.844 1 85.75 194 GLU A C 1
ATOM 1501 O O . GLU A 1 194 ? 12.312 12.391 12.75 1 85.75 194 GLU A O 1
ATOM 1506 N N . ASN A 1 195 ? 10.836 10.906 13.68 1 78.31 195 ASN A N 1
ATOM 1507 C CA . ASN A 1 195 ? 11.891 10.227 14.422 1 78.31 195 ASN A CA 1
ATOM 1508 C C . ASN A 1 195 ? 12.688 9.281 13.531 1 78.31 195 ASN A C 1
ATOM 1510 O O . ASN A 1 195 ? 12.195 8.828 12.5 1 78.31 195 ASN A O 1
ATOM 1514 N N . TYR A 1 196 ? 13.93 9.047 14 1 66.25 196 TYR A N 1
ATOM 1515 C CA . TYR A 1 196 ? 14.68 7.98 13.352 1 66.25 196 TYR A CA 1
ATOM 1516 C C . TYR A 1 196 ? 14.07 6.617 13.648 1 66.25 196 TYR A C 1
ATOM 1518 O O . TYR A 1 196 ? 13.633 6.359 14.773 1 66.25 196 TYR A O 1
ATOM 1526 N N . GLY A 1 197 ? 13.719 5.891 12.727 1 60.31 197 GLY A N 1
ATOM 1527 C CA . GLY A 1 197 ? 13.18 4.574 13.039 1 60.31 197 GLY A CA 1
ATOM 1528 C C . GLY A 1 197 ? 13.117 3.654 11.828 1 60.31 197 GLY A C 1
ATOM 1529 O O . GLY A 1 197 ? 13.719 3.941 10.797 1 60.31 197 GLY A O 1
ATOM 1530 N N . SER A 1 198 ? 12.555 2.533 12.078 1 56.12 198 SER A N 1
ATOM 1531 C CA . SER A 1 198 ? 12.422 1.522 11.031 1 56.12 198 SER A CA 1
ATOM 1532 C C . SER A 1 198 ? 11.398 1.939 9.984 1 56.12 198 SER A C 1
ATOM 1534 O O . SER A 1 198 ? 10.484 2.719 10.273 1 56.12 198 SER A O 1
ATOM 1536 N N . SER A 1 199 ? 11.625 1.559 8.773 1 54 199 SER A N 1
ATOM 1537 C CA . SER A 1 199 ? 10.812 1.859 7.609 1 54 199 SER A CA 1
ATOM 1538 C C . SER A 1 199 ? 9.383 1.34 7.781 1 54 199 SER A C 1
ATOM 1540 O O . SER A 1 199 ? 8.461 1.813 7.117 1 54 199 SER A O 1
ATOM 1542 N N . ILE A 1 200 ? 9.086 0.368 8.773 1 53.22 200 ILE A N 1
ATOM 1543 C CA . ILE A 1 200 ? 7.781 -0.271 8.883 1 53.22 200 ILE A CA 1
ATOM 1544 C C . ILE A 1 200 ? 6.836 0.625 9.68 1 53.22 200 ILE A C 1
ATOM 1546 O O . ILE A 1 200 ? 5.652 0.733 9.352 1 53.22 200 ILE A O 1
ATOM 1550 N N . GLU A 1 201 ? 7.395 1.221 10.734 1 60.56 201 GLU A N 1
ATOM 1551 C CA . GLU A 1 201 ? 6.59 2.135 11.539 1 60.56 201 GLU A CA 1
ATOM 1552 C C . GLU A 1 201 ? 7.289 3.479 11.711 1 60.56 201 GLU A C 1
ATOM 1554 O O . GLU A 1 201 ? 8.266 3.584 12.461 1 60.56 201 GLU A O 1
ATOM 1559 N N . ARG A 1 202 ? 6.918 4.355 10.922 1 71.5 202 ARG A N 1
ATOM 1560 C CA . ARG A 1 202 ? 7.465 5.707 11.039 1 71.5 202 ARG A CA 1
ATOM 1561 C C . ARG A 1 202 ? 6.758 6.484 12.148 1 71.5 202 ARG A C 1
ATOM 1563 O O . ARG A 1 202 ? 5.559 6.312 12.367 1 71.5 202 ARG A O 1
ATOM 1570 N N . SER A 1 203 ? 7.559 7.094 12.953 1 81.75 203 SER A N 1
ATOM 1571 C CA . SER A 1 203 ? 6.988 7.914 14.016 1 81.75 203 SER A CA 1
ATOM 1572 C C . SER A 1 203 ? 7.586 9.312 14.016 1 81.75 203 SER A C 1
ATOM 1574 O O . SER A 1 203 ? 8.656 9.539 13.445 1 81.75 203 SER A O 1
ATOM 1576 N N . GLY A 1 204 ? 6.836 10.227 14.594 1 88.19 204 GLY A N 1
ATOM 1577 C CA . GLY A 1 204 ? 7.242 11.625 14.703 1 88.19 204 GLY A CA 1
ATOM 1578 C C . GLY A 1 204 ? 6.324 12.438 15.602 1 88.19 204 GLY A C 1
ATOM 1579 O O . GLY A 1 204 ? 5.734 11.906 16.547 1 88.19 204 GLY A O 1
ATOM 1580 N N . GLY A 1 205 ? 6.387 13.672 15.305 1 89.44 205 GLY A N 1
ATOM 1581 C CA . GLY A 1 205 ? 5.559 14.547 16.125 1 89.44 205 GLY A CA 1
ATOM 1582 C C . GLY A 1 205 ? 5.25 15.875 15.461 1 89.44 205 GLY A C 1
ATOM 1583 O O . GLY A 1 205 ? 5.809 16.203 14.414 1 89.44 205 GLY A O 1
ATOM 1584 N N . PHE A 1 206 ? 4.297 16.5 15.992 1 91.62 206 PHE A N 1
ATOM 1585 C CA . PHE A 1 206 ? 3.869 17.844 15.641 1 91.62 206 PHE A CA 1
ATOM 1586 C C . PHE A 1 206 ? 3.717 18.719 16.891 1 91.62 206 PHE A C 1
ATOM 1588 O O . PHE A 1 206 ? 3.195 18.25 17.906 1 91.62 206 PHE A O 1
ATOM 1595 N N . ARG A 1 207 ? 4.246 19.938 16.75 1 88.19 207 ARG A N 1
ATOM 1596 C CA . ARG A 1 207 ? 4.164 20.828 17.906 1 88.19 207 ARG A CA 1
ATOM 1597 C C . ARG A 1 207 ? 3.811 22.25 17.469 1 88.19 207 ARG A C 1
ATOM 1599 O O . ARG A 1 207 ? 4.375 22.766 16.5 1 88.19 207 ARG A O 1
ATOM 1606 N N . PHE A 1 208 ? 2.873 22.781 18.094 1 89.31 208 PHE A N 1
ATOM 1607 C CA . PHE A 1 208 ? 2.652 24.219 17.984 1 89.31 208 PHE A CA 1
ATOM 1608 C C . PHE A 1 208 ? 3.623 24.984 18.891 1 89.31 208 PHE A C 1
ATOM 1610 O O . PHE A 1 208 ? 3.852 24.609 20.031 1 89.31 208 PHE A O 1
ATOM 1617 N N . LEU A 1 209 ? 4.32 25.828 18.25 1 82.25 209 LEU A N 1
ATOM 1618 C CA . LEU A 1 209 ? 5.297 26.625 19 1 82.25 209 LEU A CA 1
ATOM 1619 C C . LEU A 1 209 ? 4.848 28.078 19.109 1 82.25 209 LEU A C 1
ATOM 1621 O O . LEU A 1 209 ? 4.113 28.578 18.266 1 82.25 209 LEU A O 1
ATOM 1625 N N . GLY A 1 210 ? 5.34 28.609 20.188 1 68.25 210 GLY A N 1
ATOM 1626 C CA . GLY A 1 210 ? 5.066 30.031 20.406 1 68.25 210 GLY A CA 1
ATOM 1627 C C . GLY A 1 210 ? 3.84 30.281 21.266 1 68.25 210 GLY A C 1
ATOM 1628 O O . GLY A 1 210 ? 3.205 29.328 21.734 1 68.25 210 GLY A O 1
ATOM 1629 N N . ARG A 1 211 ? 3.744 31.391 21.562 1 57.06 211 ARG A N 1
ATOM 1630 C CA . ARG A 1 211 ? 2.721 31.797 22.516 1 57.06 211 ARG A CA 1
ATOM 1631 C C . ARG A 1 211 ? 1.342 31.312 22.078 1 57.06 211 ARG A C 1
ATOM 1633 O O . ARG A 1 211 ? 1.175 30.797 20.969 1 57.06 211 ARG A O 1
ATOM 1640 N N . PRO A 1 212 ? 0.157 31.688 22.672 1 52.19 212 PRO A N 1
ATOM 1641 C CA . PRO A 1 212 ? -1.271 31.375 22.641 1 52.19 212 PRO A CA 1
ATOM 1642 C C . PRO A 1 212 ? -1.801 31.188 21.219 1 52.19 212 PRO A C 1
ATOM 1644 O O . PRO A 1 212 ? -2.986 31.406 20.953 1 52.19 212 PRO A O 1
ATOM 1647 N N . THR A 1 213 ? -0.979 30.781 20.312 1 50.28 213 THR A N 1
ATOM 1648 C CA . THR A 1 213 ? -1.372 30.922 18.922 1 50.28 213 THR A CA 1
ATOM 1649 C C . THR A 1 213 ? -2.479 29.938 18.562 1 50.28 213 THR A C 1
ATOM 1651 O O . THR A 1 213 ? -3.301 30.203 17.688 1 50.28 213 THR A O 1
ATOM 1654 N N . THR A 1 214 ? -2.441 28.719 19.062 1 51.38 214 THR A N 1
ATOM 1655 C CA . THR A 1 214 ? -3.543 27.844 18.672 1 51.38 214 THR A CA 1
ATOM 1656 C C . THR A 1 214 ? -4.887 28.469 19.031 1 51.38 214 THR A C 1
ATOM 1658 O O . THR A 1 214 ? -5.824 28.453 18.234 1 51.38 214 THR A O 1
ATOM 1661 N N . SER A 1 215 ? -4.949 28.984 20.344 1 54.69 215 SER A N 1
ATOM 1662 C CA . SER A 1 215 ? -6.133 29.672 20.844 1 54.69 215 SER A CA 1
ATOM 1663 C C . SER A 1 215 ? -6.324 31.016 20.156 1 54.69 215 SER A C 1
ATOM 1665 O O . SER A 1 215 ? -7.426 31.562 20.156 1 54.69 215 SER A O 1
ATOM 1667 N N . TYR A 1 216 ? -5.148 31.406 19.453 1 60.69 216 TYR A N 1
ATOM 1668 C CA . TYR A 1 216 ? -5.195 32.781 18.984 1 60.69 216 TYR A CA 1
ATOM 1669 C C . TYR A 1 216 ? -5.402 32.844 17.484 1 60.69 216 TYR A C 1
ATOM 1671 O O . TYR A 1 216 ? -6.09 33.719 16.969 1 60.69 216 TYR A O 1
ATOM 1679 N N . MET A 1 217 ? -4.906 31.844 16.828 1 76.31 217 MET A N 1
ATOM 1680 C CA . MET A 1 217 ? -4.938 32 15.367 1 76.31 217 MET A CA 1
ATOM 1681 C C . MET A 1 217 ? -6.191 31.359 14.781 1 76.31 217 MET A C 1
ATOM 1683 O O . MET A 1 217 ? -6.516 31.594 13.609 1 76.31 217 MET A O 1
ATOM 1687 N N . GLY A 1 218 ? -6.973 30.75 15.609 1 81.56 218 GLY A N 1
ATOM 1688 C CA . GLY A 1 218 ? -8.258 30.219 15.188 1 81.56 218 GLY A CA 1
ATOM 1689 C C . GLY A 1 218 ? -8.203 28.75 14.812 1 81.56 218 GLY A C 1
ATOM 1690 O O . GLY A 1 218 ? -7.121 28.203 14.586 1 81.56 218 GLY A O 1
ATOM 1691 N N . TYR A 1 219 ? -9.289 28.203 14.727 1 82.69 219 TYR A N 1
ATOM 1692 C CA . TYR A 1 219 ? -9.43 26.781 14.461 1 82.69 219 TYR A CA 1
ATOM 1693 C C . TYR A 1 219 ? -8.898 26.422 13.078 1 82.69 219 TYR A C 1
ATOM 1695 O O . TYR A 1 219 ? -8.188 25.438 12.914 1 82.69 219 TYR A O 1
ATOM 1703 N N . HIS A 1 220 ? -9.242 27.219 12.078 1 88.88 220 HIS A N 1
ATOM 1704 C CA . HIS A 1 220 ? -8.805 26.938 10.711 1 88.88 220 HIS A CA 1
ATOM 1705 C C . HIS A 1 220 ? -7.285 26.969 10.602 1 88.88 220 HIS A C 1
ATOM 1707 O O . HIS A 1 220 ? -6.691 26.156 9.898 1 88.88 220 HIS A O 1
ATOM 1713 N N . TRP A 1 221 ? -6.75 27.922 11.273 1 89.88 221 TRP A N 1
ATOM 1714 C CA . TRP A 1 221 ? -5.293 27.984 11.211 1 89.88 221 TRP A CA 1
ATOM 1715 C C . TRP A 1 221 ? -4.668 26.734 11.828 1 89.88 221 TRP A C 1
ATOM 1717 O O . TRP A 1 221 ? -3.709 26.188 11.289 1 89.88 221 TRP A O 1
ATOM 1727 N N . THR A 1 222 ? -5.152 26.375 13.023 1 89.56 222 THR A N 1
ATOM 1728 C CA . THR A 1 222 ? -4.617 25.188 13.695 1 89.56 222 THR A CA 1
ATOM 1729 C C . THR A 1 222 ? -4.719 23.953 12.797 1 89.56 222 THR A C 1
ATOM 1731 O O . THR A 1 222 ? -3.756 23.203 12.672 1 89.56 222 THR A O 1
ATOM 1734 N N . LEU A 1 223 ? -5.852 23.812 12.227 1 91.06 223 LEU A N 1
ATOM 1735 C CA . LEU A 1 223 ? -6.066 22.688 11.32 1 91.06 223 LEU A CA 1
ATOM 1736 C C . LEU A 1 223 ? -5.168 22.797 10.094 1 91.06 223 LEU A C 1
ATOM 1738 O O . LEU A 1 223 ? -4.586 21.797 9.656 1 91.06 223 LEU A O 1
ATOM 1742 N N . MET A 1 224 ? -5.055 23.969 9.57 1 94 224 MET A N 1
ATOM 1743 C CA . MET A 1 224 ? -4.203 24.188 8.406 1 94 224 MET A CA 1
ATOM 1744 C C . MET A 1 224 ? -2.746 23.891 8.734 1 94 224 MET A C 1
ATOM 1746 O O . MET A 1 224 ? -2.029 23.297 7.926 1 94 224 MET A O 1
ATOM 1750 N N . ALA A 1 225 ? -2.34 24.359 9.828 1 93.62 225 ALA A N 1
ATOM 1751 C CA . ALA A 1 225 ? -0.965 24.078 10.242 1 93.62 225 ALA A CA 1
ATOM 1752 C C . ALA A 1 225 ? -0.694 22.578 10.305 1 93.62 225 ALA A C 1
ATOM 1754 O O . ALA A 1 225 ? 0.312 22.109 9.773 1 93.62 225 ALA A O 1
ATOM 1755 N N . LEU A 1 226 ? -1.571 21.859 10.914 1 93.69 226 LEU A N 1
ATOM 1756 C CA . LEU A 1 226 ? -1.418 20.422 11.031 1 93.69 226 LEU A CA 1
ATOM 1757 C C . LEU A 1 226 ? -1.455 19.75 9.664 1 93.69 226 LEU A C 1
ATOM 1759 O O . LEU A 1 226 ? -0.546 19 9.312 1 93.69 226 LEU A O 1
ATOM 1763 N N . MET A 1 227 ? -2.482 20.047 8.852 1 95.81 227 MET A N 1
ATOM 1764 C CA . MET A 1 227 ? -2.662 19.422 7.539 1 95.81 227 MET A CA 1
ATOM 1765 C C . MET A 1 227 ? -1.5 19.766 6.613 1 95.81 227 MET A C 1
ATOM 1767 O O . MET A 1 227 ? -1.021 18.906 5.871 1 95.81 227 MET A O 1
ATOM 1771 N N . SER A 1 228 ? -1.148 21.031 6.621 1 97.5 228 SER A N 1
ATOM 1772 C CA . SER A 1 228 ? -0.038 21.406 5.758 1 97.5 228 SER A CA 1
ATOM 1773 C C . SER A 1 228 ? 1.268 20.766 6.219 1 97.5 228 SER A C 1
ATOM 1775 O O . SER A 1 228 ? 2.117 20.422 5.395 1 97.5 228 SER A O 1
ATOM 1777 N N . GLY A 1 229 ? 1.438 20.641 7.523 1 96.25 229 GLY A N 1
ATOM 1778 C CA . GLY A 1 229 ? 2.607 19.938 8.016 1 96.25 229 GLY A CA 1
ATOM 1779 C C . GLY A 1 229 ? 2.68 18.5 7.535 1 96.25 229 GLY A C 1
ATOM 1780 O O . GLY A 1 229 ? 3.746 18.031 7.137 1 96.25 229 GLY A O 1
ATOM 1781 N N . ILE A 1 230 ? 1.584 17.875 7.617 1 94.75 230 ILE A N 1
ATOM 1782 C CA . ILE A 1 230 ? 1.503 16.5 7.145 1 94.75 230 ILE A CA 1
ATOM 1783 C C . ILE A 1 230 ? 1.808 16.438 5.648 1 94.75 230 ILE A C 1
ATOM 1785 O O . ILE A 1 230 ? 2.551 15.57 5.188 1 94.75 230 ILE A O 1
ATOM 1789 N N . ALA A 1 231 ? 1.204 17.344 4.91 1 95.94 231 ALA A N 1
ATOM 1790 C CA . ALA A 1 231 ? 1.421 17.391 3.469 1 95.94 231 ALA A CA 1
ATOM 1791 C C . ALA A 1 231 ? 2.891 17.641 3.143 1 95.94 231 ALA A C 1
ATOM 1793 O O . ALA A 1 231 ? 3.434 17.047 2.209 1 95.94 231 ALA A O 1
ATOM 1794 N N . VAL A 1 232 ? 3.496 18.531 3.854 1 94.81 232 VAL A N 1
ATOM 1795 C CA . VAL A 1 232 ? 4.91 18.828 3.658 1 94.81 232 VAL A CA 1
ATOM 1796 C C . VAL A 1 232 ? 5.746 17.578 3.93 1 94.81 232 VAL A C 1
ATOM 1798 O O . VAL A 1 232 ? 6.617 17.234 3.133 1 94.81 232 VAL A O 1
ATOM 1801 N N . TRP A 1 233 ? 5.5 16.984 5.035 1 91.62 233 TRP A N 1
ATOM 1802 C CA . TRP A 1 233 ? 6.207 15.758 5.355 1 91.62 233 TRP A CA 1
ATOM 1803 C C . TRP A 1 233 ? 6.031 14.719 4.25 1 91.62 233 TRP A C 1
ATOM 1805 O O . TRP A 1 233 ? 7 14.086 3.824 1 91.62 233 TRP A O 1
ATOM 1815 N N . GLN A 1 234 ? 4.797 14.43 3.848 1 90.25 234 GLN A N 1
ATOM 1816 C CA . GLN A 1 234 ? 4.484 13.469 2.795 1 90.25 234 GLN A CA 1
ATOM 1817 C C . GLN A 1 234 ? 5.281 13.766 1.526 1 90.25 234 GLN A C 1
ATOM 1819 O O . GLN A 1 234 ? 5.898 12.867 0.951 1 90.25 234 GLN A O 1
ATOM 1824 N N . HIS A 1 235 ? 5.273 15.008 1.165 1 91.5 235 HIS A N 1
ATOM 1825 C CA . HIS A 1 235 ? 5.953 15.414 -0.059 1 91.5 235 HIS A CA 1
ATOM 1826 C C . HIS A 1 235 ? 7.465 15.289 0.08 1 91.5 235 HIS A C 1
ATOM 1828 O O . HIS A 1 235 ? 8.141 14.828 -0.841 1 91.5 235 HIS A O 1
ATOM 1834 N N . ALA A 1 236 ? 7.934 15.719 1.19 1 86.19 236 ALA A N 1
ATOM 1835 C CA . ALA A 1 236 ? 9.375 15.664 1.418 1 86.19 236 ALA A CA 1
ATOM 1836 C C . ALA A 1 236 ? 9.867 14.219 1.493 1 86.19 236 ALA A C 1
ATOM 1838 O O . ALA A 1 236 ? 11.008 13.922 1.147 1 86.19 236 ALA A O 1
ATOM 1839 N N . SER A 1 237 ? 8.992 13.312 1.96 1 81.25 237 SER A N 1
ATOM 1840 C CA . SER A 1 237 ? 9.375 11.914 2.125 1 81.25 237 SER A CA 1
ATOM 1841 C C . SER A 1 237 ? 9.289 11.156 0.802 1 81.25 237 SER A C 1
ATOM 1843 O O . SER A 1 237 ? 9.805 10.047 0.685 1 81.25 237 SER A O 1
ATOM 1845 N N . SER A 1 238 ? 8.477 11.594 -0.135 1 75.88 238 SER A N 1
ATOM 1846 C CA . SER A 1 238 ? 8.328 10.945 -1.435 1 75.88 238 SER A CA 1
ATOM 1847 C C . SER A 1 238 ? 9.531 11.219 -2.324 1 75.88 238 SER A C 1
ATOM 1849 O O . SER A 1 238 ? 9.758 10.508 -3.309 1 75.88 238 SER A O 1
ATOM 1851 N N . GLY A 1 239 ? 10.344 12.148 -2.186 1 62 239 GLY A N 1
ATOM 1852 C CA . GLY A 1 239 ? 11.516 12.477 -2.984 1 62 239 GLY A CA 1
ATOM 1853 C C . GLY A 1 239 ? 12.781 11.812 -2.479 1 62 239 GLY A C 1
ATOM 1854 O O . GLY A 1 239 ? 12.82 11.305 -1.355 1 62 239 GLY A O 1
ATOM 1855 N N . MET B 1 1 ? 2.459 -20.625 21.359 1 15.48 1 MET B N 1
ATOM 1856 C CA . MET B 1 1 ? 3.186 -19.422 20.969 1 15.48 1 MET B CA 1
ATOM 1857 C C . MET B 1 1 ? 2.301 -18.516 20.125 1 15.48 1 MET B C 1
ATOM 1859 O O . MET B 1 1 ? 1.764 -18.922 19.094 1 15.48 1 MET B O 1
ATOM 1863 N N . ILE B 1 2 ? 1.54 -17.672 20.672 1 16.16 2 ILE B N 1
ATOM 1864 C CA . ILE B 1 2 ? 0.341 -16.906 20.312 1 16.16 2 ILE B CA 1
ATOM 1865 C C . ILE B 1 2 ? 0.684 -15.859 19.266 1 16.16 2 ILE B C 1
ATOM 1867 O O . ILE B 1 2 ? 1.608 -15.062 19.453 1 16.16 2 ILE B O 1
ATOM 1871 N N . PHE B 1 3 ? 0.644 -16.281 18.078 1 20.31 3 PHE B N 1
ATOM 1872 C CA . PHE B 1 3 ? 0.971 -15.531 16.875 1 20.31 3 PHE B CA 1
ATOM 1873 C C . PHE B 1 3 ? 0.508 -14.078 17 1 20.31 3 PHE B C 1
ATOM 1875 O O . PHE B 1 3 ? -0.609 -13.812 17.453 1 20.31 3 PHE B O 1
ATOM 1882 N N . PRO B 1 4 ? 1.383 -13.258 17.234 1 24.3 4 PRO B N 1
ATOM 1883 C CA . PRO B 1 4 ? 0.841 -11.953 17.625 1 24.3 4 PRO B CA 1
ATOM 1884 C C . PRO B 1 4 ? -0.292 -11.484 16.719 1 24.3 4 PRO B C 1
ATOM 1886 O O . PRO B 1 4 ? -0.368 -11.898 15.555 1 24.3 4 PRO B O 1
ATOM 1889 N N . PRO B 1 5 ? -1.399 -11 17.125 1 24.25 5 PRO B N 1
ATOM 1890 C CA . PRO B 1 5 ? -2.695 -10.68 16.516 1 24.25 5 PRO B CA 1
ATOM 1891 C C . PRO B 1 5 ? -2.561 -9.945 15.188 1 24.25 5 PRO B C 1
ATOM 1893 O O . PRO B 1 5 ? -1.536 -9.305 14.93 1 24.25 5 PRO B O 1
ATOM 1896 N N . PHE B 1 6 ? -3.223 -10.383 14.047 1 25.78 6 PHE B N 1
ATOM 1897 C CA . PHE B 1 6 ? -3.547 -9.867 12.727 1 25.78 6 PHE B CA 1
ATOM 1898 C C . PHE B 1 6 ? -3.449 -8.344 12.703 1 25.78 6 PHE B C 1
ATOM 1900 O O . PHE B 1 6 ? -4.133 -7.66 13.477 1 25.78 6 PHE B O 1
ATOM 1907 N N . VAL B 1 7 ? -2.281 -7.965 12.711 1 30.88 7 VAL B N 1
ATOM 1908 C CA . VAL B 1 7 ? -2.32 -6.504 12.656 1 30.88 7 VAL B CA 1
ATOM 1909 C C . VAL B 1 7 ? -3.332 -6.055 11.602 1 30.88 7 VAL B C 1
ATOM 1911 O O . VAL B 1 7 ? -3.201 -6.387 10.422 1 30.88 7 VAL B O 1
ATOM 1914 N N . PRO B 1 8 ? -4.484 -5.957 11.797 1 33.28 8 PRO B N 1
ATOM 1915 C CA . PRO B 1 8 ? -5.605 -5.625 10.914 1 33.28 8 PRO B CA 1
ATOM 1916 C C . PRO B 1 8 ? -5.238 -4.578 9.859 1 33.28 8 PRO B C 1
ATOM 1918 O O . PRO B 1 8 ? -4.418 -3.697 10.125 1 33.28 8 PRO B O 1
ATOM 1921 N N . SER B 1 9 ? -5.082 -5.113 8.453 1 40.91 9 SER B N 1
ATOM 1922 C CA . SER B 1 9 ? -4.949 -4.137 7.371 1 40.91 9 SER B CA 1
ATOM 1923 C C . SER B 1 9 ? -5.594 -2.809 7.746 1 40.91 9 SER B C 1
ATOM 1925 O O . SER B 1 9 ? -6.41 -2.746 8.672 1 40.91 9 SER B O 1
ATOM 1927 N N . LEU B 1 10 ? -4.836 -1.812 7.402 1 40.91 10 LEU B N 1
ATOM 1928 C CA . LEU B 1 10 ? -5.543 -0.563 7.672 1 40.91 10 LEU B CA 1
ATOM 1929 C C . LEU B 1 10 ? -7.043 -0.738 7.48 1 40.91 10 LEU B C 1
ATOM 1931 O O . LEU B 1 10 ? -7.84 -0.157 8.227 1 40.91 10 LEU B O 1
ATOM 1935 N N . GLU B 1 11 ? -7.27 -1.564 6.449 1 44.41 11 GLU B N 1
ATOM 1936 C CA . GLU B 1 11 ? -8.68 -1.839 6.191 1 44.41 11 GLU B CA 1
ATOM 1937 C C . GLU B 1 11 ? -9.305 -2.635 7.336 1 44.41 11 GLU B C 1
ATOM 1939 O O . GLU B 1 11 ? -10.414 -2.338 7.77 1 44.41 11 GLU B O 1
ATOM 1944 N N . ASP B 1 12 ? -8.617 -3.648 7.625 1 43.91 12 ASP B N 1
ATOM 1945 C CA . ASP B 1 12 ? -9.156 -4.52 8.664 1 43.91 12 ASP B CA 1
ATOM 1946 C C . ASP B 1 12 ? -9.164 -3.816 10.023 1 43.91 12 ASP B C 1
ATOM 1948 O O . ASP B 1 12 ? -10.055 -4.055 10.844 1 43.91 12 ASP B O 1
ATOM 1952 N N . ASN B 1 13 ? -8.148 -3.168 10.227 1 42.22 13 ASN B N 1
ATOM 1953 C CA . ASN B 1 13 ? -7.992 -2.602 11.562 1 42.22 13 ASN B CA 1
ATOM 1954 C C . ASN B 1 13 ? -8.781 -1.307 11.719 1 42.22 13 ASN B C 1
ATOM 1956 O O . ASN B 1 13 ? -9.242 -0.985 12.82 1 42.22 13 ASN B O 1
ATOM 1960 N N . TYR B 1 14 ? -8.742 -0.719 10.727 1 42.25 14 TYR B N 1
ATOM 1961 C CA . TYR B 1 14 ? -9.328 0.596 10.961 1 42.25 14 TYR B CA 1
ATOM 1962 C C . TYR B 1 14 ? -10.555 0.809 10.086 1 42.25 14 TYR B C 1
ATOM 1964 O O . TYR B 1 14 ? -10.984 1.944 9.875 1 42.25 14 TYR B O 1
ATOM 1972 N N . ASN B 1 15 ? -11.312 -0.418 9.945 1 38.5 15 ASN B N 1
ATOM 1973 C CA . ASN B 1 15 ? -12.57 -0.356 9.203 1 38.5 15 ASN B CA 1
ATOM 1974 C C . ASN B 1 15 ? -12.438 0.517 7.957 1 38.5 15 ASN B C 1
ATOM 1976 O O . ASN B 1 15 ? -13.195 1.474 7.781 1 38.5 15 ASN B O 1
ATOM 1980 N N . LEU B 1 16 ? -11.312 0.482 7.523 1 40.75 16 LEU B N 1
ATOM 1981 C CA . LEU B 1 16 ? -11.281 1.145 6.227 1 40.75 16 LEU B CA 1
ATOM 1982 C C . LEU B 1 16 ? -12.375 0.599 5.312 1 40.75 16 LEU B C 1
ATOM 1984 O O . LEU B 1 16 ? -12.305 -0.547 4.863 1 40.75 16 LEU B O 1
ATOM 1988 N N . GLU B 1 17 ? -13.586 0.535 5.824 1 35.97 17 GLU B N 1
ATOM 1989 C CA . GLU B 1 17 ? -14.633 0.059 4.926 1 35.97 17 GLU B CA 1
ATOM 1990 C C . GLU B 1 17 ? -14.25 0.287 3.465 1 35.97 17 GLU B C 1
ATOM 1992 O O . GLU B 1 17 ? -13.766 1.36 3.105 1 35.97 17 GLU B O 1
ATOM 1997 N N . ALA B 1 18 ? -14.07 -0.791 2.713 1 33.72 18 ALA B N 1
ATOM 1998 C CA . ALA B 1 18 ? -14.203 -0.667 1.263 1 33.72 18 ALA B CA 1
ATOM 1999 C C . ALA B 1 18 ? -15.109 0.503 0.893 1 33.72 18 ALA B C 1
ATOM 2001 O O . ALA B 1 18 ? -16.188 0.306 0.316 1 33.72 18 ALA B O 1
ATOM 2002 N N . SER B 1 19 ? -15.688 1.124 1.773 1 31.55 19 SER B N 1
ATOM 2003 C CA . SER B 1 19 ? -16.719 2.119 1.506 1 31.55 19 SER B CA 1
ATOM 2004 C C . SER B 1 19 ? -16.312 3.051 0.371 1 31.55 19 SER B C 1
ATOM 2006 O O . SER B 1 19 ? -15.125 3.156 0.045 1 31.55 19 SER B O 1
ATOM 2008 N N . SER B 1 20 ? -17.281 3.908 -0.142 1 31.78 20 SER B N 1
ATOM 2009 C CA . SER B 1 20 ? -17.469 4.984 -1.11 1 31.78 20 SER B CA 1
ATOM 2010 C C . SER B 1 20 ? -16.234 5.879 -1.194 1 31.78 20 SER B C 1
ATOM 2012 O O . SER B 1 20 ? -15.547 6.086 -0.196 1 31.78 20 SER B O 1
ATOM 2014 N N . SER B 1 21 ? -15.586 5.895 -2.426 1 33.91 21 SER B N 1
ATOM 2015 C CA . SER B 1 21 ? -14.734 7.012 -2.811 1 33.91 21 SER B CA 1
ATOM 2016 C C . SER B 1 21 ? -14.75 8.109 -1.752 1 33.91 21 SER B C 1
ATOM 2018 O O . SER B 1 21 ? -15.82 8.555 -1.33 1 33.91 21 SER B O 1
ATOM 2020 N N . PRO B 1 22 ? -13.789 7.988 -0.739 1 37.59 22 PRO B N 1
ATOM 2021 C CA . PRO B 1 22 ? -13.961 9.25 -0.013 1 37.59 22 PRO B CA 1
ATOM 2022 C C . PRO B 1 22 ? -14.75 10.281 -0.81 1 37.59 22 PRO B C 1
ATOM 2024 O O . PRO B 1 22 ? -14.594 10.383 -2.027 1 37.59 22 PRO B O 1
ATOM 2027 N N . SER B 1 23 ? -16.062 10.367 -0.66 1 35.34 23 SER B N 1
ATOM 2028 C CA . SER B 1 23 ? -16.844 11.367 -1.374 1 35.34 23 SER B CA 1
ATOM 2029 C C . SER B 1 23 ? -15.977 12.531 -1.838 1 35.34 23 SER B C 1
ATOM 2031 O O . SER B 1 23 ? -15 12.875 -1.177 1 35.34 23 SER B O 1
ATOM 2033 N N . THR B 1 24 ? -16.031 12.75 -3.127 1 35.53 24 THR B N 1
ATOM 2034 C CA . THR B 1 24 ? -15.539 13.914 -3.857 1 35.53 24 THR B CA 1
ATOM 2035 C C . THR B 1 24 ? -15.344 15.102 -2.918 1 35.53 24 THR B C 1
ATOM 2037 O O . THR B 1 24 ? -16.266 15.469 -2.182 1 35.53 24 THR B O 1
ATOM 2040 N N . PRO B 1 25 ? -14.102 15.438 -2.672 1 40.53 25 PRO B N 1
ATOM 2041 C CA . PRO B 1 25 ? -13.703 16.641 -1.937 1 40.53 25 PRO B CA 1
ATOM 2042 C C . PRO B 1 25 ? -14.781 17.734 -1.96 1 40.53 25 PRO B C 1
ATOM 2044 O O . PRO B 1 25 ? -14.523 18.859 -1.554 1 40.53 25 PRO B O 1
ATOM 2047 N N . GLY B 1 26 ? -15.773 17.516 -2.746 1 38.5 26 GLY B N 1
ATOM 2048 C CA . GLY B 1 26 ? -16.484 18.75 -3.037 1 38.5 26 GLY B CA 1
ATOM 2049 C C . GLY B 1 26 ? -17.172 19.344 -1.821 1 38.5 26 GLY B C 1
ATOM 2050 O O . GLY B 1 26 ? -17.688 20.453 -1.877 1 38.5 26 GLY B O 1
ATOM 2051 N N . THR B 1 27 ? -17.844 18.469 -1.032 1 45.84 27 THR B N 1
ATOM 2052 C CA . THR B 1 27 ? -18.75 19.203 -0.156 1 45.84 27 THR B CA 1
ATOM 2053 C C . THR B 1 27 ? -18.047 19.578 1.144 1 45.84 27 THR B C 1
ATOM 2055 O O . THR B 1 27 ? -17.438 18.734 1.799 1 45.84 27 THR B O 1
ATOM 2058 N N . PRO B 1 28 ? -17.953 20.797 1.322 1 55.31 28 PRO B N 1
ATOM 2059 C CA . PRO B 1 28 ? -17.375 21.391 2.539 1 55.31 28 PRO B CA 1
ATOM 2060 C C . PRO B 1 28 ? -17.812 20.641 3.805 1 55.31 28 PRO B C 1
ATOM 2062 O O . PRO B 1 28 ? -19 20.391 4.004 1 55.31 28 PRO B O 1
ATOM 2065 N N . SER B 1 29 ? -17 19.672 4.402 1 66.75 29 SER B N 1
ATOM 2066 C CA . SER B 1 29 ? -17.375 18.938 5.602 1 66.75 29 SER B CA 1
ATOM 2067 C C . SER B 1 29 ? -17.562 19.875 6.793 1 66.75 29 SER B C 1
ATOM 2069 O O . SER B 1 29 ? -17.062 21 6.785 1 66.75 29 SER B O 1
ATOM 2071 N N . GLU B 1 30 ? -18.719 19.703 7.438 1 76.44 30 GLU B N 1
ATOM 2072 C CA . GLU B 1 30 ? -18.969 20.406 8.688 1 76.44 30 GLU B CA 1
ATOM 2073 C C . GLU B 1 30 ? -18.5 19.594 9.891 1 76.44 30 GLU B C 1
ATOM 2075 O O . GLU B 1 30 ? -18.609 18.375 9.898 1 76.44 30 GLU B O 1
ATOM 2080 N N . ILE B 1 31 ? -17.781 20.25 10.703 1 76.81 31 ILE B N 1
ATOM 2081 C CA . ILE B 1 31 ? -17.266 19.578 11.891 1 76.81 31 ILE B CA 1
ATOM 2082 C C . ILE B 1 31 ? -18.297 19.672 13.016 1 76.81 31 ILE B C 1
ATOM 2084 O O . ILE B 1 31 ? -18.922 20.719 13.211 1 76.81 31 ILE B O 1
ATOM 2088 N N . SER B 1 32 ? -18.578 18.594 13.633 1 75.88 32 SER B N 1
ATOM 2089 C CA . SER B 1 32 ? -19.484 18.562 14.781 1 75.88 32 SER B CA 1
ATOM 2090 C C . SER B 1 32 ? -18.828 19.172 16.016 1 75.88 32 SER B C 1
ATOM 2092 O O . SER B 1 32 ? -17.594 19.328 16.062 1 75.88 32 SER B O 1
ATOM 2094 N N . ASP B 1 33 ? -19.641 19.594 16.984 1 78.56 33 ASP B N 1
ATOM 2095 C CA . ASP B 1 33 ? -19.156 20.172 18.25 1 78.56 33 ASP B CA 1
ATOM 2096 C C . ASP B 1 33 ? -18.297 19.172 19 1 78.56 33 ASP B C 1
ATOM 2098 O O . ASP B 1 33 ? -17.391 19.562 19.75 1 78.56 33 ASP B O 1
ATOM 2102 N N . GLN B 1 34 ? -18.609 17.859 18.797 1 73.44 34 GLN B N 1
ATOM 2103 C CA . GLN B 1 34 ? -17.828 16.828 19.484 1 73.44 34 GLN B CA 1
ATOM 2104 C C . GLN B 1 34 ? -16.391 16.828 18.984 1 73.44 34 GLN B C 1
ATOM 2106 O O . GLN B 1 34 ? -15.453 16.688 19.781 1 73.44 34 GLN B O 1
ATOM 2111 N N . VAL B 1 35 ? -16.234 17.062 17.734 1 75.56 35 VAL B N 1
ATOM 2112 C CA . VAL B 1 35 ? -14.891 17.078 17.172 1 75.56 35 VAL B CA 1
ATOM 2113 C C . VAL B 1 35 ? -14.164 18.344 17.578 1 75.56 35 VAL B C 1
ATOM 2115 O O . VAL B 1 35 ? -12.961 18.328 17.844 1 75.56 35 VAL B O 1
ATOM 2118 N N . LEU B 1 36 ? -14.93 19.453 17.688 1 76.5 36 LEU B N 1
ATOM 2119 C CA . LEU B 1 36 ? -14.352 20.719 18.078 1 76.5 36 LEU B CA 1
ATOM 2120 C C . LEU B 1 36 ? -13.844 20.656 19.516 1 76.5 36 LEU B C 1
ATOM 2122 O O . LEU B 1 36 ? -12.859 21.328 19.859 1 76.5 36 LEU B O 1
ATOM 2126 N N . SER B 1 37 ? -14.516 19.859 20.297 1 78.75 37 SER B N 1
ATOM 2127 C CA . SER B 1 37 ? -14.156 19.766 21.703 1 78.75 37 SER B CA 1
ATOM 2128 C C . SER B 1 37 ? -12.852 19.016 21.906 1 78.75 37 SER B C 1
ATOM 2130 O O . SER B 1 37 ? -12.164 19.203 22.922 1 78.75 37 SER B O 1
ATOM 2132 N N . ILE B 1 38 ? -12.562 18.094 20.969 1 75.75 38 ILE B N 1
ATOM 2133 C CA . ILE B 1 38 ? -11.297 17.375 21.078 1 75.75 38 ILE B CA 1
ATOM 2134 C C . ILE B 1 38 ? -10.133 18.359 20.953 1 75.75 38 ILE B C 1
ATOM 2136 O O . ILE B 1 38 ? -9.141 18.266 21.672 1 75.75 38 ILE B O 1
ATOM 2140 N N . GLY B 1 39 ? -10.281 19.406 20.094 1 80 39 GLY B N 1
ATOM 2141 C CA . GLY B 1 39 ? -9.258 20.422 19.875 1 80 39 GLY B CA 1
ATOM 2142 C C . GLY B 1 39 ? -7.934 19.844 19.422 1 80 39 GLY B C 1
ATOM 2143 O O . GLY B 1 39 ? -7.871 18.688 18.984 1 80 39 GLY B O 1
ATOM 2144 N N . PHE B 1 40 ? -6.832 20.609 19.344 1 84.62 40 PHE B N 1
ATOM 2145 C CA . PHE B 1 40 ? -5.484 20.219 18.969 1 84.62 40 PHE B CA 1
ATOM 2146 C C . PHE B 1 40 ? -4.492 20.531 20.078 1 84.62 40 PHE B C 1
ATOM 2148 O O . PHE B 1 40 ? -4.227 21.703 20.375 1 84.62 40 PHE B O 1
ATOM 2155 N N . PRO B 1 41 ? -4.078 19.438 20.703 1 84.94 41 PRO B N 1
ATOM 2156 C CA . PRO B 1 41 ? -3.072 19.688 21.75 1 84.94 41 PRO B CA 1
ATOM 2157 C C . PRO B 1 41 ? -1.821 20.375 21.203 1 84.94 41 PRO B C 1
ATOM 2159 O O . PRO B 1 41 ? -1.587 20.359 19.984 1 84.94 41 PRO B O 1
ATOM 2162 N N . GLN B 1 42 ? -1.099 21 22.125 1 84.69 42 GLN B N 1
ATOM 2163 C CA . GLN B 1 42 ? 0.113 21.703 21.719 1 84.69 42 GLN B CA 1
ATOM 2164 C C . GLN B 1 42 ? 1.124 20.75 21.094 1 84.69 42 GLN B C 1
ATOM 2166 O O . GLN B 1 42 ? 1.842 21.125 20.156 1 84.69 42 GLN B O 1
ATOM 2171 N N . ALA B 1 43 ? 1.216 19.562 21.688 1 87.56 43 ALA B N 1
ATOM 2172 C CA . ALA B 1 43 ? 2.127 18.547 21.172 1 87.56 43 ALA B CA 1
ATOM 2173 C C . ALA B 1 43 ? 1.374 17.266 20.797 1 87.56 43 ALA B C 1
ATOM 2175 O O . ALA B 1 43 ? 0.525 16.797 21.562 1 87.56 43 ALA B O 1
ATOM 2176 N N . MET B 1 44 ? 1.631 16.828 19.625 1 91.19 44 MET B N 1
ATOM 2177 C CA . MET B 1 44 ? 0.979 15.625 19.141 1 91.19 44 MET B CA 1
ATOM 2178 C C . MET B 1 44 ? 2.008 14.625 18.609 1 91.19 44 MET B C 1
ATOM 2180 O O . MET B 1 44 ? 3.033 15.023 18.047 1 91.19 44 MET B O 1
ATOM 2184 N N . GLN B 1 45 ? 1.733 13.391 18.875 1 88.12 45 GLN B N 1
ATOM 2185 C CA . GLN B 1 45 ? 2.557 12.312 18.328 1 88.12 45 GLN B CA 1
ATOM 2186 C C . GLN B 1 45 ? 1.982 11.781 17.016 1 88.12 45 GLN B C 1
ATOM 2188 O O . GLN B 1 45 ? 0.769 11.609 16.891 1 88.12 45 GLN B O 1
ATOM 2193 N N . LEU B 1 46 ? 2.848 11.664 16.125 1 89.38 46 LEU B N 1
ATOM 2194 C CA . LEU B 1 46 ? 2.465 11.141 14.812 1 89.38 46 LEU B CA 1
ATOM 2195 C C . LEU B 1 46 ? 3.025 9.734 14.609 1 89.38 46 LEU B C 1
ATOM 2197 O O . LEU B 1 46 ? 4.207 9.492 14.859 1 89.38 46 LEU B O 1
ATOM 2201 N N . THR B 1 47 ? 2.164 8.781 14.195 1 83 47 THR B N 1
ATOM 2202 C CA . THR B 1 47 ? 2.592 7.426 13.859 1 83 47 THR B CA 1
ATOM 2203 C C . THR B 1 47 ? 2.055 7.012 12.492 1 83 47 THR B C 1
ATOM 2205 O O . THR B 1 47 ? 0.842 7.02 12.266 1 83 47 THR B O 1
ATOM 2208 N N . TRP B 1 48 ? 2.982 6.828 11.617 1 79.69 48 TRP B N 1
ATOM 2209 C CA . TRP B 1 48 ? 2.607 6.391 10.281 1 79.69 48 TRP B CA 1
ATOM 2210 C C . TRP B 1 48 ? 2.623 4.867 10.18 1 79.69 48 TRP B C 1
ATOM 2212 O O . TRP B 1 48 ? 3.506 4.211 10.742 1 79.69 48 TRP B O 1
ATOM 2222 N N . THR B 1 49 ? 1.59 4.336 9.672 1 66.56 49 THR B N 1
ATOM 2223 C CA . THR B 1 49 ? 1.548 2.898 9.43 1 66.56 49 THR B CA 1
ATOM 2224 C C . THR B 1 49 ? 1.236 2.602 7.965 1 66.56 49 THR B C 1
ATOM 2226 O O . THR B 1 49 ? 0.287 3.152 7.402 1 66.56 49 THR B O 1
ATOM 2229 N N . ASN B 1 50 ? 2.17 2.047 7.367 1 59.72 50 ASN B N 1
ATOM 2230 C CA . ASN B 1 50 ? 1.94 1.634 5.984 1 59.72 50 ASN B CA 1
ATOM 2231 C C . ASN B 1 50 ? 1.09 0.368 5.914 1 59.72 50 ASN B C 1
ATOM 2233 O O . ASN B 1 50 ? 1.237 -0.531 6.742 1 59.72 50 ASN B O 1
ATOM 2237 N N . SER B 1 51 ? -0.089 0.623 5.41 1 53.94 51 SER B N 1
ATOM 2238 C CA . SER B 1 51 ? -0.748 -0.646 5.117 1 53.94 51 SER B CA 1
ATOM 2239 C C . SER B 1 51 ? 0.089 -1.5 4.172 1 53.94 51 SER B C 1
ATOM 2241 O O . SER B 1 51 ? 0.935 -0.98 3.443 1 53.94 51 SER B O 1
ATOM 2243 N N . THR B 1 52 ? 0.073 -2.643 4.5 1 51.25 52 THR B N 1
ATOM 2244 C CA . THR B 1 52 ? 0.732 -3.531 3.547 1 51.25 52 THR B CA 1
ATOM 2245 C C . THR B 1 52 ? 0.288 -3.219 2.119 1 51.25 52 THR B C 1
ATOM 2247 O O . THR B 1 52 ? -0.867 -2.854 1.89 1 51.25 52 THR B O 1
ATOM 2250 N N . SER B 1 53 ? 1.167 -2.646 1.361 1 58.56 53 SER B N 1
ATOM 2251 C CA . SER B 1 53 ? 0.912 -2.275 -0.027 1 58.56 53 SER B CA 1
ATOM 2252 C C . SER B 1 53 ? 0.181 -3.387 -0.772 1 58.56 53 SER B C 1
ATOM 2254 O O . SER B 1 53 ? 0.545 -4.559 -0.661 1 58.56 53 SER B O 1
ATOM 2256 N N . THR B 1 54 ? -1.108 -3.115 -1.065 1 64.19 54 THR B N 1
ATOM 2257 C CA . THR B 1 54 ? -1.767 -4.008 -2.012 1 64.19 54 THR B CA 1
ATOM 2258 C C . THR B 1 54 ? -0.908 -4.203 -3.26 1 64.19 54 THR B C 1
ATOM 2260 O O . THR B 1 54 ? -0.304 -3.25 -3.758 1 64.19 54 THR B O 1
ATOM 2263 N N . MET B 1 55 ? -0.77 -5.43 -3.539 1 76.25 55 MET B N 1
ATOM 2264 C CA . MET B 1 55 ? -0.024 -5.75 -4.75 1 76.25 55 MET B CA 1
ATOM 2265 C C . MET B 1 55 ? -0.927 -6.418 -5.785 1 76.25 55 MET B C 1
ATOM 2267 O O . MET B 1 55 ? -1.81 -7.199 -5.434 1 76.25 55 MET B O 1
ATOM 2271 N N . ALA B 1 56 ? -0.797 -5.941 -6.977 1 78.62 56 ALA B N 1
ATOM 2272 C CA . ALA B 1 56 ? -1.476 -6.59 -8.094 1 78.62 56 ALA B CA 1
ATOM 2273 C C . ALA B 1 56 ? -0.476 -7.281 -9.016 1 78.62 56 ALA B C 1
ATOM 2275 O O . ALA B 1 56 ? 0.609 -6.754 -9.273 1 78.62 56 ALA B O 1
ATOM 2276 N N . LEU B 1 57 ? -0.858 -8.445 -9.453 1 86.19 57 LEU B N 1
ATOM 2277 C CA . LEU B 1 57 ? -0.085 -9.219 -10.422 1 86.19 57 LEU B CA 1
ATOM 2278 C C . LEU B 1 57 ? -0.873 -9.422 -11.711 1 86.19 57 LEU B C 1
ATOM 2280 O O . LEU B 1 57 ? -1.989 -9.945 -11.688 1 86.19 57 LEU B O 1
ATOM 2284 N N . PHE B 1 58 ? -0.3 -8.914 -12.742 1 85.19 58 PHE B N 1
ATOM 2285 C CA . PHE B 1 58 ? -0.929 -9.109 -14.039 1 85.19 58 PHE B CA 1
ATOM 2286 C C . PHE B 1 58 ? -0.236 -10.219 -14.82 1 85.19 58 PHE B C 1
ATOM 2288 O O . PHE B 1 58 ? 0.991 -10.227 -14.938 1 85.19 58 PHE B O 1
ATOM 2295 N N . ILE B 1 59 ? 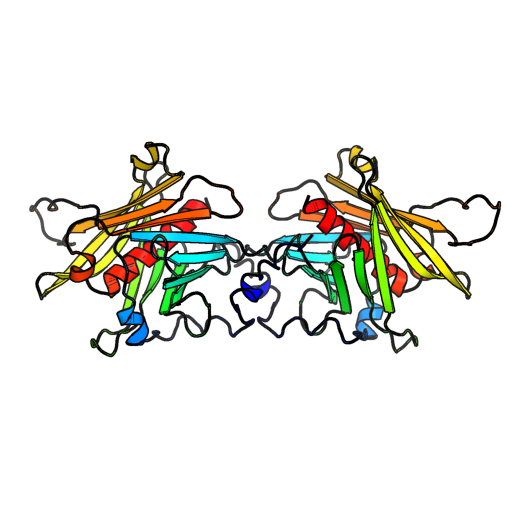-1.058 -11.125 -15.312 1 90.25 59 ILE B N 1
ATOM 2296 C CA . ILE B 1 59 ? -0.595 -12.305 -16.047 1 90.25 59 ILE B CA 1
ATOM 2297 C C . ILE B 1 59 ? -0.983 -12.188 -17.516 1 90.25 59 ILE B C 1
ATOM 2299 O O . ILE B 1 59 ? -2.17 -12.133 -17.844 1 90.25 59 ILE B O 1
ATOM 2303 N N . SER B 1 60 ? 0.044 -12.125 -18.312 1 88.75 60 SER B N 1
ATOM 2304 C CA . SER B 1 60 ? -0.216 -11.922 -19.734 1 88.75 60 SER B CA 1
ATOM 2305 C C . SER B 1 60 ? 0.578 -12.906 -20.578 1 88.75 60 SER B C 1
ATOM 2307 O O . SER B 1 60 ? 1.561 -13.492 -20.109 1 88.75 60 SER B O 1
ATOM 2309 N N . GLU B 1 61 ? -0.032 -13.164 -21.688 1 85.12 61 GLU B N 1
ATOM 2310 C CA . GLU B 1 61 ? 0.813 -13.781 -22.703 1 85.12 61 GLU B CA 1
ATOM 2311 C C . GLU B 1 61 ? 1.873 -12.805 -23.219 1 85.12 61 GLU B C 1
ATOM 2313 O O . GLU B 1 61 ? 1.646 -11.594 -23.234 1 85.12 61 GLU B O 1
ATOM 2318 N N . PRO B 1 62 ? 3.062 -13.375 -23.469 1 73.19 62 PRO B N 1
ATOM 2319 C CA . PRO B 1 62 ? 4.094 -12.477 -23.984 1 73.19 62 PRO B CA 1
ATOM 2320 C C . PRO B 1 62 ? 3.596 -11.609 -25.141 1 73.19 62 PRO B C 1
ATOM 2322 O O . PRO B 1 62 ? 3.184 -12.141 -26.172 1 73.19 62 PRO B O 1
ATOM 2325 N N . GLY B 1 63 ? 3.641 -10.273 -25 1 68.44 63 GLY B N 1
ATOM 2326 C CA . GLY B 1 63 ? 3.262 -9.352 -26.047 1 68.44 63 GLY B CA 1
ATOM 2327 C C . GLY B 1 63 ? 1.761 -9.211 -26.219 1 68.44 63 GLY B C 1
ATOM 2328 O O . GLY B 1 63 ? 1.288 -8.641 -27.203 1 68.44 63 GLY B O 1
ATOM 2329 N N . SER B 1 64 ? 1.048 -9.836 -25.328 1 74.56 64 SER B N 1
ATOM 2330 C CA . SER B 1 64 ? -0.403 -9.852 -25.5 1 74.56 64 SER B CA 1
ATOM 2331 C C . SER B 1 64 ? -1.097 -9.148 -24.328 1 74.56 64 SER B C 1
ATOM 2333 O O . SER B 1 64 ? -0.438 -8.555 -23.484 1 74.56 64 SER B O 1
ATOM 2335 N N . SER B 1 65 ? -2.398 -9.258 -24.391 1 80.19 65 SER B N 1
ATOM 2336 C CA . SER B 1 65 ? -3.273 -8.656 -23.391 1 80.19 65 SER B CA 1
ATOM 2337 C C . SER B 1 65 ? -3.262 -9.461 -22.094 1 80.19 65 SER B C 1
ATOM 2339 O O . SER B 1 65 ? -2.857 -10.625 -22.078 1 80.19 65 SER B O 1
ATOM 2341 N N . VAL B 1 66 ? -3.668 -8.852 -21.078 1 85.69 66 VAL B N 1
ATOM 2342 C CA . VAL B 1 66 ? -3.75 -9.453 -19.766 1 85.69 66 VAL B CA 1
ATOM 2343 C C . VAL B 1 66 ? -4.84 -10.531 -19.75 1 85.69 66 VAL B C 1
ATOM 2345 O O . VAL B 1 66 ? -5.965 -10.289 -20.188 1 85.69 66 VAL B O 1
ATOM 2348 N N . LEU B 1 67 ? -4.438 -11.719 -19.375 1 87.31 67 LEU B N 1
ATOM 2349 C CA . LEU B 1 67 ? -5.359 -12.844 -19.312 1 87.31 67 LEU B CA 1
ATOM 2350 C C . LEU B 1 67 ? -6.004 -12.945 -17.938 1 87.31 67 LEU B C 1
ATOM 2352 O O . LEU B 1 67 ? -7.203 -13.203 -17.828 1 87.31 67 LEU B O 1
ATOM 2356 N N . TYR B 1 68 ? -5.184 -12.828 -16.984 1 88.94 68 TYR B N 1
ATOM 2357 C CA . TYR B 1 68 ? -5.613 -12.922 -15.594 1 88.94 68 TYR B CA 1
ATOM 2358 C C . TYR B 1 68 ? -4.969 -11.828 -14.75 1 88.94 68 TYR B C 1
ATOM 2360 O O . TYR B 1 68 ? -3.939 -11.266 -15.133 1 88.94 68 TYR B O 1
ATOM 2368 N N . ALA B 1 69 ? -5.617 -11.562 -13.625 1 86.25 69 ALA B N 1
ATOM 2369 C CA . ALA B 1 69 ? -5.07 -10.633 -12.641 1 86.25 69 ALA B CA 1
ATOM 2370 C C . ALA B 1 69 ? -5.215 -11.188 -11.227 1 86.25 69 ALA B C 1
ATOM 2372 O O . ALA B 1 69 ? -6.273 -11.711 -10.859 1 86.25 69 ALA B O 1
ATOM 2373 N N . ALA B 1 70 ? -4.102 -11.164 -10.516 1 90.38 70 ALA B N 1
ATOM 2374 C CA . ALA B 1 70 ? -4.133 -11.602 -9.117 1 90.38 70 ALA B CA 1
ATOM 2375 C C . ALA B 1 70 ? -4.027 -10.406 -8.172 1 90.38 70 ALA B C 1
ATOM 2377 O O . ALA B 1 70 ? -3.193 -9.523 -8.367 1 90.38 70 ALA B O 1
ATOM 2378 N N . LEU B 1 71 ? -4.883 -10.414 -7.234 1 83.12 71 LEU B N 1
ATOM 2379 C CA . LEU B 1 71 ? -4.887 -9.367 -6.219 1 83.12 71 LEU B CA 1
ATOM 2380 C C . LEU B 1 71 ? -4.316 -9.883 -4.902 1 83.12 71 LEU B C 1
ATOM 2382 O O . LEU B 1 71 ? -4.719 -10.945 -4.422 1 83.12 71 LEU B O 1
ATOM 2386 N N . MET B 1 72 ? -3.336 -9.188 -4.43 1 83.94 72 MET B N 1
ATOM 2387 C CA . MET B 1 72 ? -2.752 -9.406 -3.113 1 83.94 72 MET B CA 1
ATOM 2388 C C . MET B 1 72 ? -3.002 -8.219 -2.195 1 83.94 72 MET B C 1
ATOM 2390 O O . MET B 1 72 ? -2.154 -7.332 -2.076 1 83.94 72 MET B O 1
ATOM 2394 N N . PRO B 1 73 ? -4.09 -8.258 -1.559 1 72.56 73 PRO B N 1
ATOM 2395 C CA . PRO B 1 73 ? -4.535 -7.074 -0.821 1 72.56 73 PRO B CA 1
ATOM 2396 C C . PRO B 1 73 ? -3.574 -6.684 0.302 1 72.56 73 PRO B C 1
ATOM 2398 O O . PRO B 1 73 ? -3.535 -5.52 0.71 1 72.56 73 PRO B O 1
ATOM 2401 N N . ARG B 1 74 ? -2.754 -7.691 0.76 1 73.25 74 ARG B N 1
ATOM 2402 C CA . ARG B 1 74 ? -1.797 -7.41 1.824 1 73.25 74 ARG B CA 1
ATOM 2403 C C . ARG B 1 74 ? -0.364 -7.504 1.311 1 73.25 74 ARG B C 1
ATOM 2405 O O . ARG B 1 74 ? 0.551 -7.844 2.064 1 73.25 74 ARG B O 1
ATOM 2412 N N . GLY B 1 75 ? -0.298 -7.242 0.002 1 76.94 75 GLY B N 1
ATOM 2413 C CA . GLY B 1 75 ? 1.032 -7.277 -0.583 1 76.94 75 GLY B CA 1
ATOM 2414 C C . GLY B 1 75 ? 1.674 -8.648 -0.523 1 76.94 75 GLY B C 1
ATOM 2415 O O . GLY B 1 75 ? 1.066 -9.641 -0.93 1 76.94 75 GLY B O 1
ATOM 2416 N N . LEU B 1 76 ? 2.857 -8.602 0.083 1 76.56 76 LEU B N 1
ATOM 2417 C CA . LEU B 1 76 ? 3.627 -9.844 0.089 1 76.56 76 LEU B CA 1
ATOM 2418 C C . LEU B 1 76 ? 3.193 -10.742 1.24 1 76.56 76 LEU B C 1
ATOM 2420 O O . LEU B 1 76 ? 3.676 -11.875 1.364 1 76.56 76 LEU B O 1
ATOM 2424 N N . GLN B 1 77 ? 2.24 -10.094 1.934 1 76.75 77 GLN B N 1
ATOM 2425 C CA . GLN B 1 77 ? 1.713 -10.875 3.043 1 76.75 77 GLN B CA 1
ATOM 2426 C C . GLN B 1 77 ? 0.211 -11.102 2.891 1 76.75 77 GLN B C 1
ATOM 2428 O O . GLN B 1 77 ? -0.49 -10.281 2.301 1 76.75 77 GLN B O 1
ATOM 2433 N N . GLY B 1 78 ? -0.184 -12.344 3.016 1 79.69 78 GLY B N 1
ATOM 2434 C CA . GLY B 1 78 ? -1.623 -12.555 3.043 1 79.69 78 GLY B CA 1
ATOM 2435 C C . GLY B 1 78 ? -2.129 -13.375 1.87 1 79.69 78 GLY B C 1
ATOM 2436 O O . GLY B 1 78 ? -1.354 -14.078 1.218 1 79.69 78 GLY B O 1
ATOM 2437 N N . PRO B 1 79 ? -3.428 -13.148 1.602 1 86.94 79 PRO B N 1
ATOM 2438 C CA . PRO B 1 79 ? -4.043 -14 0.584 1 86.94 79 PRO B CA 1
ATOM 2439 C C . PRO B 1 79 ? -3.809 -13.492 -0.836 1 86.94 79 PRO B C 1
ATOM 2441 O O . PRO B 1 79 ? -3.398 -12.344 -1.022 1 86.94 79 PRO B O 1
ATOM 2444 N N . VAL B 1 80 ? -4.039 -14.367 -1.775 1 90 80 VAL B N 1
ATOM 2445 C CA . VAL B 1 80 ? -4.008 -14.07 -3.203 1 90 80 VAL B CA 1
ATOM 2446 C C . VAL B 1 80 ? -5.355 -14.422 -3.832 1 90 80 VAL B C 1
ATOM 2448 O O . VAL B 1 80 ? -5.902 -15.5 -3.588 1 90 80 VAL B O 1
ATOM 2451 N N . TYR B 1 81 ? -5.902 -13.531 -4.59 1 87.75 81 TYR B N 1
ATOM 2452 C CA . TYR B 1 81 ? -7.145 -13.758 -5.324 1 87.75 81 TYR B CA 1
ATOM 2453 C C . TYR B 1 81 ? -6.926 -13.617 -6.824 1 87.75 81 TYR B C 1
ATOM 2455 O O . TYR B 1 81 ? -6.391 -12.602 -7.289 1 87.75 81 TYR B O 1
ATOM 2463 N N . LEU B 1 82 ? -7.34 -14.609 -7.547 1 90.62 82 LEU B N 1
ATOM 2464 C CA . LEU B 1 82 ? -7.145 -14.609 -8.992 1 90.62 82 LEU B CA 1
ATOM 2465 C C . LEU B 1 82 ? -8.438 -14.266 -9.719 1 90.62 82 LEU B C 1
ATOM 2467 O O . LEU B 1 82 ? -9.5 -14.812 -9.398 1 90.62 82 LEU B O 1
ATOM 2471 N N . TYR B 1 83 ? -8.352 -13.328 -10.656 1 83.44 83 TYR B N 1
ATOM 2472 C CA . TYR B 1 83 ? -9.477 -12.898 -11.477 1 83.44 83 TYR B CA 1
ATOM 2473 C C . TYR B 1 83 ? -9.172 -13.078 -12.961 1 83.44 83 TYR B C 1
ATOM 2475 O O . TYR B 1 83 ? -8.016 -12.953 -13.383 1 83.44 83 TYR B O 1
ATOM 2483 N N . PRO B 1 84 ? -10.25 -13.414 -13.656 1 84.31 84 PRO B N 1
ATOM 2484 C CA . PRO B 1 84 ? -10.039 -13.375 -15.102 1 84.31 84 PRO B CA 1
ATOM 2485 C C . PRO B 1 84 ? -9.961 -11.953 -15.656 1 84.31 84 PRO B C 1
ATOM 2487 O O . PRO B 1 84 ? -10.672 -11.062 -15.172 1 84.31 84 PRO B O 1
ATOM 2490 N N . GLY B 1 85 ? -9.086 -11.703 -16.562 1 81.31 85 GLY B N 1
ATOM 2491 C CA . GLY B 1 85 ? -8.961 -10.391 -17.156 1 81.31 85 GLY B CA 1
ATOM 2492 C C . GLY B 1 85 ? -8.062 -9.453 -16.375 1 81.31 85 GLY B C 1
ATOM 2493 O O . GLY B 1 85 ? -7.199 -9.906 -15.609 1 81.31 85 GLY B O 1
ATOM 2494 N N . SER B 1 86 ? -8.281 -8.219 -16.641 1 77.81 86 SER B N 1
ATOM 2495 C CA . SER B 1 86 ? -7.375 -7.234 -16.047 1 77.81 86 SER B CA 1
ATOM 2496 C C . SER B 1 86 ? -8.055 -6.461 -14.922 1 77.81 86 SER B C 1
ATOM 2498 O O . SER B 1 86 ? -7.465 -5.547 -14.344 1 77.81 86 SER B O 1
ATOM 2500 N N . GLU B 1 87 ? -9.266 -6.871 -14.633 1 68.56 87 GLU B N 1
ATOM 2501 C CA . GLU B 1 87 ? -10.031 -6.141 -13.625 1 68.56 87 GLU B CA 1
ATOM 2502 C C . GLU B 1 87 ? -10.352 -7.031 -12.43 1 68.56 87 GLU B C 1
ATOM 2504 O O . GLU B 1 87 ? -10.43 -8.258 -12.562 1 68.56 87 GLU B O 1
ATOM 2509 N N . PHE B 1 88 ? -10.422 -6.438 -11.406 1 72 88 PHE B N 1
ATOM 2510 C CA . PHE B 1 88 ? -10.742 -7.148 -10.172 1 72 88 PHE B CA 1
ATOM 2511 C C . PHE B 1 88 ? -12.219 -7.016 -9.836 1 72 88 PHE B C 1
ATOM 2513 O O . PHE B 1 88 ? -12.578 -6.488 -8.781 1 72 88 PHE B O 1
ATOM 2520 N N . VAL B 1 89 ? -12.984 -7.434 -10.75 1 62.19 89 VAL B N 1
ATOM 2521 C CA . VAL B 1 89 ? -14.43 -7.293 -10.609 1 62.19 89 VAL B CA 1
ATOM 2522 C C . VAL B 1 89 ? -15.062 -8.664 -10.398 1 62.19 89 VAL B C 1
ATOM 2524 O O . VAL B 1 89 ? -14.688 -9.641 -11.055 1 62.19 89 VAL B O 1
ATOM 2527 N N . GLY B 1 90 ? -16.047 -8.703 -9.477 1 64.62 90 GLY B N 1
ATOM 2528 C CA . GLY B 1 90 ? -16.734 -9.953 -9.234 1 64.62 90 GLY B CA 1
ATOM 2529 C C . GLY B 1 90 ? -16.016 -10.867 -8.273 1 64.62 90 GLY B C 1
ATOM 2530 O O . GLY B 1 90 ? -15.25 -10.398 -7.422 1 64.62 90 GLY B O 1
ATOM 2531 N N . ASP B 1 91 ? -16.406 -12.156 -8.383 1 75.62 91 ASP B N 1
ATOM 2532 C CA . ASP B 1 91 ? -15.781 -13.141 -7.504 1 75.62 91 ASP B CA 1
ATOM 2533 C C . ASP B 1 91 ? -14.453 -13.633 -8.078 1 75.62 91 ASP B C 1
ATOM 2535 O O . ASP B 1 91 ? -14.328 -13.828 -9.289 1 75.62 91 ASP B O 1
ATOM 2539 N N . ALA B 1 92 ? -13.555 -13.75 -7.141 1 85.31 92 ALA B N 1
ATOM 2540 C CA . ALA B 1 92 ? -12.289 -14.359 -7.547 1 85.31 92 ALA B CA 1
ATOM 2541 C C . ALA B 1 92 ? -12.5 -15.789 -8.031 1 85.31 92 ALA B C 1
ATOM 2543 O O . ALA B 1 92 ? -13.297 -16.531 -7.453 1 85.31 92 ALA B O 1
ATOM 2544 N N . MET B 1 93 ? -11.836 -16.188 -9.039 1 86.25 93 MET B N 1
ATOM 2545 C CA . MET B 1 93 ? -11.969 -17.531 -9.562 1 86.25 93 MET B CA 1
ATOM 2546 C C . MET B 1 93 ? -11.211 -18.531 -8.688 1 86.25 93 MET B C 1
ATOM 2548 O O . MET B 1 93 ? -11.555 -19.719 -8.648 1 86.25 93 MET B O 1
ATOM 2552 N N . ALA B 1 94 ? -10.18 -18.078 -8.102 1 91.81 94 ALA B N 1
ATOM 2553 C CA . ALA B 1 94 ? -9.383 -18.891 -7.188 1 91.81 94 ALA B CA 1
ATOM 2554 C C . ALA B 1 94 ? -8.75 -18.031 -6.098 1 91.81 94 ALA B C 1
ATOM 2556 O O . ALA B 1 94 ? -8.617 -16.812 -6.254 1 91.81 94 ALA B O 1
ATOM 2557 N N . SER B 1 95 ? -8.414 -18.672 -5.023 1 92.12 95 SER B N 1
ATOM 2558 C CA . SER B 1 95 ? -7.785 -17.938 -3.934 1 92.12 95 SER B CA 1
ATOM 2559 C C . SER B 1 95 ? -6.793 -18.812 -3.172 1 92.12 95 SER B C 1
ATOM 2561 O O . SER B 1 95 ? -6.828 -20.031 -3.285 1 92.12 95 SER B O 1
ATOM 2563 N N . SER B 1 96 ? -5.914 -18.188 -2.531 1 94.81 96 SER B N 1
ATOM 2564 C CA . SER B 1 96 ? -4.961 -18.844 -1.646 1 94.81 96 SER B CA 1
ATOM 2565 C C . SER B 1 96 ? -4.77 -18.062 -0.354 1 94.81 96 SER B C 1
ATOM 2567 O O . SER B 1 96 ? -4.824 -16.828 -0.354 1 94.81 96 SER B O 1
ATOM 2569 N N . ASN B 1 97 ? -4.602 -18.797 0.688 1 91 97 ASN B N 1
ATOM 2570 C CA . ASN B 1 97 ? -4.32 -18.188 1.987 1 91 97 ASN B CA 1
ATOM 2571 C C . ASN B 1 97 ? -3.295 -19 2.771 1 91 97 ASN B C 1
ATOM 2573 O O . ASN B 1 97 ? -3.227 -20.219 2.637 1 91 97 ASN B O 1
ATOM 2577 N N . LYS B 1 98 ? -2.557 -18.266 3.533 1 91.94 98 LYS B N 1
ATOM 2578 C CA . LYS B 1 98 ? -1.504 -18.906 4.32 1 91.94 98 LYS B CA 1
ATOM 2579 C C . LYS B 1 98 ? -1.871 -18.938 5.801 1 91.94 98 LYS B C 1
ATOM 2581 O O . LYS B 1 98 ? -2.35 -17.953 6.352 1 91.94 98 LYS B O 1
ATOM 2586 N N . SER B 1 99 ? -1.737 -20.047 6.363 1 89.56 99 SER B N 1
ATOM 2587 C CA . SER B 1 99 ? -1.845 -20.25 7.801 1 89.56 99 SER B CA 1
ATOM 2588 C C . SER B 1 99 ? -0.654 -21.031 8.336 1 89.56 99 SER B C 1
ATOM 2590 O O . SER B 1 99 ? -0.564 -22.25 8.133 1 89.56 99 SER B O 1
ATOM 2592 N N . GLY B 1 100 ? 0.257 -20.297 9.062 1 89.19 100 GLY B N 1
ATOM 2593 C CA . GLY B 1 100 ? 1.484 -20.953 9.469 1 89.19 100 GLY B CA 1
ATOM 2594 C C . GLY B 1 100 ? 2.332 -21.422 8.297 1 89.19 100 GLY B C 1
ATOM 2595 O O . GLY B 1 100 ? 2.713 -20.609 7.445 1 89.19 100 GLY B O 1
ATOM 2596 N N . GLU B 1 101 ? 2.572 -22.781 8.258 1 92.31 101 GLU B N 1
ATOM 2597 C CA . GLU B 1 101 ? 3.383 -23.328 7.18 1 92.31 101 GLU B CA 1
ATOM 2598 C C . GLU B 1 101 ? 2.51 -23.984 6.117 1 92.31 101 GLU B C 1
ATOM 2600 O O . GLU B 1 101 ? 3.004 -24.75 5.285 1 92.31 101 GLU B O 1
ATOM 2605 N N . ARG B 1 102 ? 1.24 -23.656 6.18 1 94.81 102 ARG B N 1
ATOM 2606 C CA . ARG B 1 102 ? 0.305 -24.266 5.234 1 94.81 102 ARG B CA 1
ATOM 2607 C C . ARG B 1 102 ? -0.357 -23.203 4.367 1 94.81 102 ARG B C 1
ATOM 2609 O O . ARG B 1 102 ? -0.712 -22.125 4.855 1 94.81 102 ARG B O 1
ATOM 2616 N N . PHE B 1 103 ? -0.471 -23.547 3.123 1 96.38 103 PHE B N 1
ATOM 2617 C CA . PHE B 1 103 ? -1.207 -22.734 2.154 1 96.38 103 PHE B CA 1
ATOM 2618 C C . PHE B 1 103 ? -2.463 -23.469 1.689 1 96.38 103 PHE B C 1
ATOM 2620 O O . PHE B 1 103 ? -2.4 -24.625 1.295 1 96.38 103 PHE B O 1
ATOM 2627 N N . THR B 1 104 ? -3.576 -22.844 1.761 1 95.88 104 THR B N 1
ATOM 2628 C CA . THR B 1 104 ? -4.824 -23.438 1.291 1 95.88 104 THR B CA 1
ATOM 2629 C C . THR B 1 104 ? -5.305 -22.75 0.019 1 95.88 104 THR B C 1
ATOM 2631 O O . THR B 1 104 ? -5.402 -21.516 -0.026 1 95.88 104 THR B O 1
ATOM 2634 N N . PHE B 1 105 ? -5.52 -23.516 -1.003 1 95.88 105 PHE B N 1
ATOM 2635 C CA . PHE B 1 105 ? -5.98 -23.016 -2.291 1 95.88 105 PHE 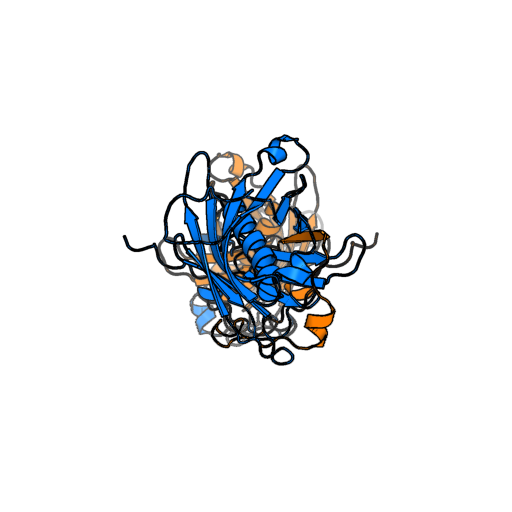B CA 1
ATOM 2636 C C . PHE B 1 105 ? -7.422 -23.438 -2.557 1 95.88 105 PHE B C 1
ATOM 2638 O O . PHE B 1 105 ? -7.762 -24.609 -2.404 1 95.88 105 PHE B O 1
ATOM 2645 N N . GLN B 1 106 ? -8.234 -22.531 -2.873 1 93.12 106 GLN B N 1
ATOM 2646 C CA . GLN B 1 106 ? -9.594 -22.812 -3.32 1 93.12 106 GLN B CA 1
ATOM 2647 C C . GLN B 1 106 ? -9.695 -22.75 -4.84 1 93.12 106 GLN B C 1
ATOM 2649 O O . GLN B 1 106 ? -9.5 -21.703 -5.445 1 93.12 106 GLN B O 1
ATOM 2654 N N . LEU B 1 107 ? -9.984 -23.844 -5.422 1 92.12 107 LEU B N 1
ATOM 2655 C CA . LEU B 1 107 ? -10.117 -23.953 -6.871 1 92.12 107 LEU B CA 1
ATOM 2656 C C . LEU B 1 107 ? -11.586 -23.984 -7.285 1 92.12 107 LEU B C 1
ATOM 2658 O O . LEU B 1 107 ? -12.406 -24.609 -6.609 1 92.12 107 LEU B O 1
ATOM 2662 N N . PRO B 1 108 ? -11.875 -23.359 -8.328 1 89.06 108 PRO B N 1
ATOM 2663 C CA . PRO B 1 108 ? -13.273 -23.219 -8.734 1 89.06 108 PRO B CA 1
ATOM 2664 C C . PRO B 1 108 ? -13.836 -24.5 -9.359 1 89.06 108 PRO B C 1
ATOM 2666 O O . PRO B 1 108 ? -13.078 -25.344 -9.82 1 89.06 108 PRO B O 1
ATOM 2669 N N . GLY B 1 109 ? -15.172 -24.609 -9.242 1 87 109 GLY B N 1
ATOM 2670 C CA . GLY B 1 109 ? -15.844 -25.625 -10.031 1 87 109 GLY B CA 1
ATOM 2671 C C . GLY B 1 109 ? -16.016 -25.25 -11.492 1 87 109 GLY B C 1
ATOM 2672 O O . GLY B 1 109 ? -16.031 -24.062 -11.828 1 87 109 GLY B O 1
ATOM 2673 N N . VAL B 1 110 ? -15.945 -26.297 -12.258 1 80.19 110 VAL B N 1
ATOM 2674 C CA . VAL B 1 110 ? -16.219 -26.125 -13.68 1 80.19 110 VAL B CA 1
ATOM 2675 C C . VAL B 1 110 ? -17.469 -26.922 -14.062 1 80.19 110 VAL B C 1
ATOM 2677 O O . VAL B 1 110 ? -17.375 -28.062 -14.484 1 80.19 110 VAL B O 1
ATOM 2680 N N . PRO B 1 111 ? -18.594 -26.219 -14.039 1 80 111 PRO B N 1
ATOM 2681 C CA . PRO B 1 111 ? -19.828 -26.953 -14.266 1 80 111 PRO B CA 1
ATOM 2682 C C . PRO B 1 111 ? -19.875 -27.625 -15.633 1 80 111 PRO B C 1
ATOM 2684 O O . PRO B 1 111 ? -20.359 -28.766 -15.75 1 80 111 PRO B O 1
ATOM 2687 N N . SER B 1 112 ? -19.453 -26.969 -16.672 1 78.19 112 SER B N 1
ATOM 2688 C CA . SER B 1 112 ? -19.531 -27.516 -18.016 1 78.19 112 SER B CA 1
ATOM 2689 C C . SER B 1 112 ? -18.766 -28.828 -18.125 1 78.19 112 SER B C 1
ATOM 2691 O O . SER B 1 112 ? -19.094 -29.688 -18.953 1 78.19 112 SER B O 1
ATOM 2693 N N . TYR B 1 113 ? -17.797 -29.016 -17.266 1 76.56 113 TYR B N 1
ATOM 2694 C CA . TYR B 1 113 ? -16.984 -30.219 -17.297 1 76.56 113 TYR B CA 1
ATOM 2695 C C . TYR B 1 113 ? -17.266 -31.094 -16.094 1 76.56 113 TYR B C 1
ATOM 2697 O O . TYR B 1 113 ? -16.547 -32.062 -15.836 1 76.56 113 TYR B O 1
ATOM 2705 N N . HIS B 1 114 ? -18.297 -30.75 -15.359 1 80.75 114 HIS B N 1
ATOM 2706 C CA . HIS B 1 114 ? -18.703 -31.5 -14.172 1 80.75 114 HIS B CA 1
ATOM 2707 C C . HIS B 1 114 ? -17.547 -31.625 -13.18 1 80.75 114 HIS B C 1
ATOM 2709 O O . HIS B 1 114 ? -17.297 -32.719 -12.641 1 80.75 114 HIS B O 1
ATOM 2715 N N . ILE B 1 115 ? -16.766 -30.609 -13.133 1 80.56 115 ILE B N 1
ATOM 2716 C CA . ILE B 1 115 ? -15.688 -30.547 -12.148 1 80.56 115 ILE B CA 1
ATOM 2717 C C . ILE B 1 115 ? -16.125 -29.703 -10.953 1 80.56 115 ILE B C 1
ATOM 2719 O O . ILE B 1 115 ? -16.562 -28.562 -11.117 1 80.56 115 ILE B O 1
ATOM 2723 N N . SER B 1 116 ? -16.125 -30.281 -9.828 1 86.31 116 SER B N 1
ATOM 2724 C CA . SER B 1 116 ? -16.531 -29.594 -8.609 1 86.31 116 SER B CA 1
ATOM 2725 C C . SER B 1 116 ? -15.383 -28.75 -8.055 1 86.31 116 SER B C 1
ATOM 2727 O O . SER B 1 116 ? -14.219 -29.016 -8.336 1 86.31 116 SER B O 1
ATOM 2729 N N . SER B 1 117 ? -15.812 -27.75 -7.32 1 88.88 117 SER B N 1
ATOM 2730 C CA . SER B 1 117 ? -14.797 -26.969 -6.609 1 88.88 117 SER B CA 1
ATOM 2731 C C . SER B 1 117 ? -13.953 -27.859 -5.707 1 88.88 117 SER B C 1
ATOM 2733 O O . SER B 1 117 ? -14.398 -28.922 -5.285 1 88.88 117 SER B O 1
ATOM 2735 N N . ASN B 1 118 ? -12.719 -27.438 -5.543 1 89.81 118 ASN B N 1
ATOM 2736 C CA . ASN B 1 118 ? -11.766 -28.234 -4.785 1 89.81 118 ASN B CA 1
ATOM 2737 C C . ASN B 1 118 ? -10.859 -27.359 -3.922 1 89.81 118 ASN B C 1
ATOM 2739 O O . ASN B 1 118 ? -10.727 -26.172 -4.172 1 89.81 118 ASN B O 1
ATOM 2743 N N . GLN B 1 119 ? -10.438 -28.016 -2.887 1 93.56 119 GLN B N 1
ATOM 2744 C CA . GLN B 1 119 ? -9.461 -27.359 -2.021 1 93.56 119 GLN B CA 1
ATOM 2745 C C . GLN B 1 119 ? -8.156 -28.156 -1.978 1 93.56 119 GLN B C 1
ATOM 2747 O O . GLN B 1 119 ? -8.172 -29.391 -1.844 1 93.56 119 GLN B O 1
ATOM 2752 N N . VAL B 1 120 ? -7.098 -27.531 -2.176 1 95.69 120 VAL B N 1
ATOM 2753 C CA . VAL B 1 120 ? -5.781 -28.172 -2.117 1 95.69 120 VAL B CA 1
ATOM 2754 C C . VAL B 1 120 ? -4.91 -27.453 -1.085 1 95.69 120 VAL B C 1
ATOM 2756 O O . VAL B 1 120 ? -4.93 -26.219 -0.992 1 95.69 120 VAL B O 1
ATOM 2759 N N . THR B 1 121 ? -4.191 -28.203 -0.324 1 97 121 THR B N 1
ATOM 2760 C CA . THR B 1 121 ? -3.289 -27.641 0.672 1 97 121 THR B CA 1
ATOM 2761 C C . THR B 1 121 ? -1.833 -27.891 0.289 1 97 121 THR B C 1
ATOM 2763 O O . THR B 1 121 ? -1.48 -28.984 -0.155 1 97 121 THR B O 1
ATOM 2766 N N . MET B 1 122 ? -1.088 -26.875 0.36 1 97.69 122 MET B N 1
ATOM 2767 C CA . MET B 1 122 ? 0.356 -26.953 0.159 1 97.69 122 MET B CA 1
ATOM 2768 C C . MET B 1 122 ? 1.103 -26.688 1.463 1 97.69 122 MET B C 1
ATOM 2770 O O . MET B 1 122 ? 0.734 -25.797 2.227 1 97.69 122 MET B O 1
ATOM 2774 N N . SER B 1 123 ? 2.152 -27.438 1.747 1 97 123 SER B N 1
ATOM 2775 C CA . SER B 1 123 ? 2.939 -27.297 2.969 1 97 123 SER B CA 1
ATOM 2776 C C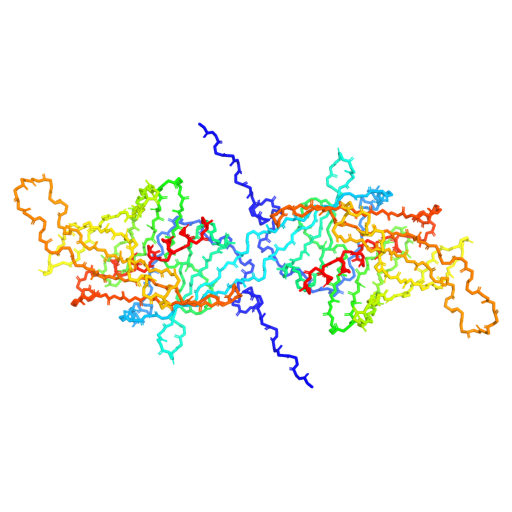 . SER B 1 123 ? 4.324 -26.734 2.676 1 97 123 SER B C 1
ATOM 2778 O O . SER B 1 123 ? 4.949 -27.094 1.675 1 97 123 SER B O 1
ATOM 2780 N N . PHE B 1 124 ? 4.703 -25.891 3.533 1 94.56 124 PHE B N 1
ATOM 2781 C CA . PHE B 1 124 ? 6.035 -25.312 3.455 1 94.56 124 PHE B CA 1
ATOM 2782 C C . PHE B 1 124 ? 6.992 -26 4.418 1 94.56 124 PHE B C 1
ATOM 2784 O O . PHE B 1 124 ? 6.684 -26.156 5.602 1 94.56 124 PHE B O 1
ATOM 2791 N N . HIS B 1 125 ? 7.996 -26.406 3.904 1 92.75 125 HIS B N 1
ATOM 2792 C CA . HIS B 1 125 ? 9.086 -26.969 4.699 1 92.75 125 HIS B CA 1
ATOM 2793 C C . HIS B 1 125 ? 10.266 -26 4.781 1 92.75 125 HIS B C 1
ATOM 2795 O O . HIS B 1 125 ? 11.023 -25.859 3.82 1 92.75 125 HIS B O 1
ATOM 2801 N N . ARG B 1 126 ? 10.32 -25.469 5.977 1 87.88 126 ARG B N 1
ATOM 2802 C CA . ARG B 1 126 ? 11.359 -24.469 6.195 1 87.88 126 ARG B CA 1
ATOM 2803 C C . ARG B 1 126 ? 12.734 -25.109 6.293 1 87.88 126 ARG B C 1
ATOM 2805 O O . ARG B 1 126 ? 12.898 -26.141 6.953 1 87.88 126 ARG B O 1
ATOM 2812 N N . SER B 1 127 ? 13.523 -24.703 5.5 1 81.12 127 SER B N 1
ATOM 2813 C CA . SER B 1 127 ? 14.922 -25.094 5.535 1 81.12 127 SER B CA 1
ATOM 2814 C C . SER B 1 127 ? 15.844 -23.922 5.215 1 81.12 127 SER B C 1
ATOM 2816 O O . SER B 1 127 ? 15.508 -23.078 4.375 1 81.12 127 SER B O 1
ATOM 2818 N N . ARG B 1 128 ? 16.938 -23.719 5.922 1 76.31 128 ARG B N 1
ATOM 2819 C CA . ARG B 1 128 ? 17.891 -22.625 5.695 1 76.31 128 ARG B CA 1
ATOM 2820 C C . ARG B 1 128 ? 18.484 -22.703 4.297 1 76.31 128 ARG B C 1
ATOM 2822 O O . ARG B 1 128 ? 18.672 -21.688 3.639 1 76.31 128 ARG B O 1
ATOM 2829 N N . SER B 1 129 ? 18.703 -23.938 3.822 1 77.56 129 SER B N 1
ATOM 2830 C CA . SER B 1 129 ? 19.438 -24.109 2.572 1 77.56 129 SER B CA 1
ATOM 2831 C C . SER B 1 129 ? 18.5 -24.547 1.442 1 77.56 129 SER B C 1
ATOM 2833 O O . SER B 1 129 ? 18.734 -24.203 0.279 1 77.56 129 SER B O 1
ATOM 2835 N N . ASN B 1 130 ? 17.438 -25.266 1.793 1 83.12 130 ASN B N 1
ATOM 2836 C CA . ASN B 1 130 ? 16.609 -25.844 0.728 1 83.12 130 ASN B CA 1
ATOM 2837 C C . ASN B 1 130 ? 15.133 -25.781 1.062 1 83.12 130 ASN B C 1
ATOM 2839 O O . ASN B 1 130 ? 14.492 -26.812 1.279 1 83.12 130 ASN B O 1
ATOM 2843 N N . PRO B 1 131 ? 14.578 -24.578 1.074 1 89.56 131 PRO B N 1
ATOM 2844 C CA . PRO B 1 131 ? 13.141 -24.484 1.326 1 89.56 131 PRO B CA 1
ATOM 2845 C C . PRO B 1 131 ? 12.305 -25.172 0.245 1 89.56 131 PRO B C 1
ATOM 2847 O O . PRO B 1 131 ? 12.664 -25.125 -0.934 1 89.56 131 PRO B O 1
ATOM 2850 N N . ARG B 1 132 ? 11.219 -25.844 0.641 1 93.62 132 ARG B N 1
ATOM 2851 C CA . ARG B 1 132 ? 10.367 -26.578 -0.288 1 93.62 132 ARG B CA 1
ATOM 2852 C C . ARG B 1 132 ? 8.891 -26.375 0.045 1 93.62 132 ARG B C 1
ATOM 2854 O O . ARG B 1 132 ? 8.531 -26.172 1.206 1 93.62 132 ARG B O 1
ATOM 2861 N N . TYR B 1 133 ? 8.148 -26.422 -0.98 1 96.44 133 TYR B N 1
ATOM 2862 C CA . TYR B 1 133 ? 6.695 -26.422 -0.857 1 96.44 133 TYR B CA 1
ATOM 2863 C C . TYR B 1 133 ? 6.098 -27.672 -1.496 1 96.44 133 TYR B C 1
ATOM 2865 O O . TYR B 1 133 ? 6.371 -27.969 -2.66 1 96.44 133 TYR B O 1
ATOM 2873 N N . ASN B 1 134 ? 5.258 -28.328 -0.777 1 95.94 134 ASN B N 1
ATOM 2874 C CA . ASN B 1 134 ? 4.727 -29.594 -1.274 1 95.94 134 ASN B CA 1
ATOM 2875 C C . ASN B 1 134 ? 3.199 -29.578 -1.292 1 95.94 134 ASN B C 1
ATOM 2877 O O . ASN B 1 134 ? 2.566 -29.062 -0.372 1 95.94 134 ASN B O 1
ATOM 2881 N N . PHE B 1 135 ? 2.699 -30.219 -2.363 1 96.25 135 PHE B N 1
ATOM 2882 C CA . PHE B 1 135 ? 1.265 -30.484 -2.385 1 96.25 135 PHE B CA 1
ATOM 2883 C C . PHE B 1 135 ? 0.951 -31.719 -3.221 1 96.25 135 PHE B C 1
ATOM 2885 O O . PHE B 1 135 ? 1.791 -32.188 -3.996 1 96.25 135 PHE B O 1
ATOM 2892 N N . SER B 1 136 ? -0.193 -32.219 -2.928 1 93.75 136 SER B N 1
ATOM 2893 C CA . SER B 1 136 ? -0.696 -33.375 -3.703 1 93.75 136 SER B CA 1
ATOM 2894 C C . SER B 1 136 ? -2.111 -33.094 -4.207 1 93.75 136 SER B C 1
ATOM 2896 O O . SER B 1 136 ? -2.906 -32.438 -3.531 1 93.75 136 SER B O 1
ATOM 2898 N N . MET B 1 137 ? -2.283 -33.625 -5.395 1 92.06 137 MET B N 1
ATOM 2899 C CA . MET B 1 137 ? -3.631 -33.469 -5.934 1 92.06 137 MET B CA 1
ATOM 2900 C C . MET B 1 137 ? -3.926 -34.562 -6.965 1 92.06 137 MET B C 1
ATOM 2902 O O . MET B 1 137 ? -3.01 -35.219 -7.457 1 92.06 137 MET B O 1
ATOM 2906 N N . ARG B 1 138 ? -5.238 -34.656 -7.191 1 87.12 138 ARG B N 1
ATOM 2907 C CA . ARG B 1 138 ? -5.656 -35.562 -8.242 1 87.12 138 ARG B CA 1
ATOM 2908 C C . ARG B 1 138 ? -5.441 -34.938 -9.625 1 87.12 138 ARG B C 1
ATOM 2910 O O . ARG B 1 138 ? -5.793 -33.781 -9.859 1 87.12 138 ARG B O 1
ATOM 2917 N N . VAL B 1 139 ? -4.773 -35.625 -10.477 1 84.94 139 VAL B N 1
ATOM 2918 C CA . VAL B 1 139 ? -4.504 -35.156 -11.836 1 84.94 139 VAL B CA 1
ATOM 2919 C C . VAL B 1 139 ? -5.055 -36.156 -12.844 1 84.94 139 VAL B C 1
ATOM 2921 O O . VAL B 1 139 ? -5.328 -37.312 -12.5 1 84.94 139 VAL B O 1
ATOM 2924 N N . GLU B 1 140 ? -5.352 -35.625 -14.023 1 75.75 140 GLU B N 1
ATOM 2925 C CA . GLU B 1 140 ? -5.777 -36.5 -15.109 1 75.75 140 GLU B CA 1
ATOM 2926 C C . GLU B 1 140 ? -4.574 -37.094 -15.836 1 75.75 140 GLU B C 1
ATOM 2928 O O . GLU B 1 140 ? -3.59 -36.406 -16.094 1 75.75 140 GLU B O 1
ATOM 2933 N N . HIS B 1 141 ? -4.516 -38.406 -15.883 1 70.19 141 HIS B N 1
ATOM 2934 C CA . HIS B 1 141 ? -3.453 -39.094 -16.594 1 70.19 141 HIS B CA 1
ATOM 2935 C C . HIS B 1 141 ? -4.016 -40.219 -17.453 1 70.19 141 HIS B C 1
ATOM 2937 O O . HIS B 1 141 ? -4.504 -41.219 -16.922 1 70.19 141 HIS B O 1
ATOM 2943 N N . GLU B 1 142 ? -3.777 -40.125 -18.734 1 65.81 142 GLU B N 1
ATOM 2944 C CA . GLU B 1 142 ? -4.164 -41.156 -19.688 1 65.81 142 GLU B CA 1
ATOM 2945 C C . GLU B 1 142 ? -5.574 -41.656 -19.406 1 65.81 142 GLU B C 1
ATOM 2947 O O . GLU B 1 142 ? -5.797 -42.875 -19.328 1 65.81 142 GLU B O 1
ATOM 2952 N N . GLY B 1 143 ? -6.512 -40.75 -19.25 1 63.81 143 GLY B N 1
ATOM 2953 C CA . GLY B 1 143 ? -7.906 -41.125 -19.094 1 63.81 143 GLY B CA 1
ATOM 2954 C C . GLY B 1 143 ? -8.266 -41.531 -17.672 1 63.81 143 GLY B C 1
ATOM 2955 O O . GLY B 1 143 ? -9.422 -41.875 -17.391 1 63.81 143 GLY B O 1
ATOM 2956 N N . SER B 1 144 ? -7.273 -41.75 -16.859 1 73.06 144 SER B N 1
ATOM 2957 C CA . SER B 1 144 ? -7.547 -42.062 -15.461 1 73.06 144 SER B CA 1
ATOM 2958 C C . SER B 1 144 ? -7.098 -40.938 -14.531 1 73.06 144 SER B C 1
ATOM 2960 O O . SER B 1 144 ? -6.363 -40.031 -14.953 1 73.06 144 SER B O 1
ATOM 2962 N N . ARG B 1 145 ? -7.758 -40.906 -13.414 1 79.56 145 ARG B N 1
ATOM 2963 C CA . ARG B 1 145 ? -7.352 -39.938 -12.414 1 79.56 145 ARG B CA 1
ATOM 2964 C C . ARG B 1 145 ? -6.465 -40.562 -11.352 1 79.56 145 ARG B C 1
ATOM 2966 O O . ARG B 1 145 ? -6.715 -41.688 -10.914 1 79.56 145 ARG B O 1
ATOM 2973 N N . ARG B 1 146 ? -5.301 -39.906 -11.094 1 82.12 146 ARG B N 1
ATOM 2974 C CA . ARG B 1 146 ? -4.414 -40.375 -10.039 1 82.12 146 ARG B CA 1
ATOM 2975 C C . ARG B 1 146 ? -3.951 -39.219 -9.164 1 82.12 146 ARG B C 1
ATOM 2977 O O . ARG B 1 146 ? -3.973 -38.062 -9.594 1 82.12 146 ARG B O 1
ATOM 2984 N N . THR B 1 147 ? -3.58 -39.625 -8.008 1 87.75 147 THR B N 1
ATOM 2985 C CA . THR B 1 147 ? -3.01 -38.594 -7.117 1 87.75 147 THR B CA 1
ATOM 2986 C C . THR B 1 147 ? -1.51 -38.469 -7.352 1 87.75 147 THR B C 1
ATOM 2988 O O . THR B 1 147 ? -0.794 -39.469 -7.461 1 87.75 147 THR B O 1
ATOM 2991 N N . GLU B 1 148 ? -1.126 -37.312 -7.539 1 88.56 148 GLU B N 1
ATOM 2992 C CA . GLU B 1 148 ? 0.291 -37 -7.746 1 88.56 148 GLU B CA 1
ATOM 2993 C C . GLU B 1 148 ? 0.786 -35.938 -6.781 1 88.56 148 GLU B C 1
ATOM 2995 O O . GLU B 1 148 ? 0.025 -35.062 -6.383 1 88.56 148 GLU B O 1
ATOM 3000 N N . SER B 1 149 ? 2.068 -36.125 -6.402 1 91.88 149 SER B N 1
ATOM 3001 C CA . SER B 1 149 ? 2.701 -35.156 -5.516 1 91.88 149 SER B CA 1
ATOM 3002 C C . SER B 1 149 ? 3.629 -34.219 -6.289 1 91.88 149 SER B C 1
ATOM 3004 O O . SER B 1 149 ? 4.301 -34.656 -7.23 1 91.88 149 SER B O 1
ATOM 3006 N N . PHE B 1 150 ? 3.586 -33.031 -5.855 1 92.69 150 PHE B N 1
ATOM 3007 C CA . PHE B 1 150 ? 4.402 -31.984 -6.484 1 92.69 150 PHE B CA 1
ATOM 3008 C C . PHE B 1 150 ? 5.199 -31.219 -5.438 1 92.69 150 PHE B C 1
ATOM 3010 O O . PHE B 1 150 ? 4.773 -31.094 -4.285 1 92.69 150 PHE B O 1
ATOM 3017 N N . GLU B 1 151 ? 6.352 -30.719 -5.918 1 94.12 151 GLU B N 1
ATOM 3018 C CA . GLU B 1 151 ? 7.215 -29.969 -5.016 1 94.12 151 GLU B CA 1
ATOM 3019 C C . GLU B 1 151 ? 7.84 -28.766 -5.723 1 94.12 151 GLU B C 1
ATOM 3021 O O . GLU B 1 151 ? 8.398 -28.906 -6.812 1 94.12 151 GLU B O 1
ATOM 3026 N N . TRP B 1 152 ? 7.602 -27.609 -5.133 1 94.56 152 TRP B N 1
ATOM 3027 C CA . TRP B 1 152 ? 8.359 -26.438 -5.57 1 94.56 152 TRP B CA 1
ATOM 3028 C C . TRP B 1 152 ? 9.742 -26.406 -4.918 1 94.56 152 TRP B C 1
ATOM 3030 O O . TRP B 1 152 ? 9.867 -26.594 -3.703 1 94.56 152 TRP B O 1
ATOM 3040 N N . ARG B 1 153 ? 10.781 -26.203 -5.707 1 91.25 153 ARG B N 1
ATOM 3041 C CA . ARG B 1 153 ? 12.164 -26.094 -5.246 1 91.25 153 ARG B CA 1
ATOM 3042 C C . ARG B 1 153 ? 12.859 -24.891 -5.879 1 91.25 153 ARG B C 1
ATOM 3044 O O . ARG B 1 153 ? 12.492 -24.453 -6.973 1 91.25 153 ARG B O 1
ATOM 3051 N N . ASN B 1 154 ? 13.797 -24.344 -5.074 1 86.38 154 ASN B N 1
ATOM 3052 C CA . ASN B 1 154 ? 14.625 -23.297 -5.66 1 86.38 154 ASN B CA 1
ATOM 3053 C C . ASN B 1 154 ? 15.516 -23.844 -6.77 1 86.38 154 ASN B C 1
ATOM 3055 O O . ASN B 1 154 ? 16.094 -24.922 -6.641 1 86.38 154 ASN B O 1
ATOM 3059 N N . SER B 1 155 ? 15.305 -23.266 -7.906 1 77.69 155 SER B N 1
ATOM 3060 C CA . SER B 1 155 ? 16.188 -23.734 -8.977 1 77.69 155 SER B CA 1
ATOM 3061 C C . SER B 1 155 ? 17.516 -23 -8.945 1 77.69 155 SER B C 1
ATOM 3063 O O . SER B 1 155 ? 17.578 -21.797 -8.648 1 77.69 155 SER B O 1
ATOM 3065 N N . SER B 1 156 ? 18.578 -23.656 -8.711 1 58.59 156 SER B N 1
ATOM 3066 C CA . SER B 1 156 ? 19.938 -23.109 -8.82 1 58.59 156 SER B CA 1
ATOM 3067 C C . SER B 1 156 ? 20.109 -22.328 -10.117 1 58.59 156 SER B C 1
ATOM 3069 O O . SER B 1 156 ? 21.109 -21.625 -10.289 1 58.59 156 SER B O 1
ATOM 3071 N N . GLU B 1 157 ? 19.344 -22.625 -10.992 1 54.53 157 GLU B N 1
ATOM 3072 C CA . GLU B 1 157 ? 19.5 -21.891 -12.25 1 54.53 157 GLU B CA 1
ATOM 3073 C C . GLU B 1 157 ? 19.266 -20.406 -12.047 1 54.53 157 GLU B C 1
ATOM 3075 O O . GLU B 1 157 ? 19.516 -19.609 -12.945 1 54.53 157 GLU B O 1
ATOM 3080 N N . ALA B 1 158 ? 18.5 -20.047 -10.969 1 54.06 158 ALA B N 1
ATOM 3081 C CA . ALA B 1 158 ? 18.578 -18.641 -10.562 1 54.06 158 ALA B CA 1
ATOM 3082 C C . ALA B 1 158 ? 20.016 -18.125 -10.695 1 54.06 158 ALA B C 1
ATOM 3084 O O . ALA B 1 158 ? 20.219 -16.922 -10.828 1 54.06 158 ALA B O 1
ATOM 3085 N N . GLN B 1 159 ? 20.859 -19.078 -10.727 1 50.22 159 GLN B N 1
ATOM 3086 C CA . GLN B 1 159 ? 22.297 -18.812 -10.695 1 50.22 159 GLN B CA 1
ATOM 3087 C C . GLN B 1 159 ? 22.766 -18.203 -12.016 1 50.22 159 GLN B C 1
ATOM 3089 O O . GLN B 1 159 ? 23.938 -17.812 -12.133 1 50.22 159 GLN B O 1
ATOM 3094 N N . SER B 1 160 ? 21.938 -18.484 -12.914 1 52.5 160 SER B N 1
ATOM 3095 C CA . SER B 1 160 ? 22.531 -18.016 -14.164 1 52.5 160 SER B CA 1
ATOM 3096 C C . SER B 1 160 ? 22.609 -16.5 -14.211 1 52.5 160 SER B C 1
ATOM 3098 O O . SER B 1 160 ? 23.266 -15.93 -15.086 1 52.5 160 SER B O 1
ATOM 3100 N N . GLY B 1 161 ? 22.172 -15.891 -13.18 1 60.25 161 GLY B N 1
ATOM 3101 C CA . GLY B 1 161 ? 22.281 -14.438 -13.133 1 60.25 161 GLY B CA 1
ATOM 3102 C C . GLY B 1 161 ? 21.188 -13.727 -13.898 1 60.25 161 GLY B C 1
ATOM 3103 O O . GLY B 1 161 ? 21.109 -12.492 -13.875 1 60.25 161 GLY B O 1
ATOM 3104 N N . LEU B 1 162 ? 20.297 -14.523 -14.617 1 61.5 162 LEU B N 1
ATOM 3105 C CA . LEU B 1 162 ? 19.312 -13.859 -15.469 1 61.5 162 LEU B CA 1
ATOM 3106 C C . LEU B 1 162 ? 18.109 -13.43 -14.648 1 61.5 162 LEU B C 1
ATOM 3108 O O . LEU B 1 162 ? 17.484 -12.398 -14.945 1 61.5 162 LEU B O 1
ATOM 3112 N N . TYR B 1 163 ? 17.875 -14.305 -13.664 1 75.75 163 TYR B N 1
ATOM 3113 C CA . TYR B 1 163 ? 16.688 -14.039 -12.867 1 75.75 163 TYR B CA 1
ATOM 3114 C C . TYR B 1 163 ? 17.047 -13.844 -11.398 1 75.75 163 TYR B C 1
ATOM 3116 O O . TYR B 1 163 ? 18.031 -14.406 -10.906 1 75.75 163 TYR B O 1
ATOM 3124 N N . SER B 1 164 ? 16.344 -13.008 -10.758 1 74.69 164 SER B N 1
ATOM 3125 C CA . SER B 1 164 ? 16.578 -12.805 -9.328 1 74.69 164 SER B CA 1
ATOM 3126 C C . SER B 1 164 ? 16.172 -14.023 -8.516 1 74.69 164 SER B C 1
ATOM 3128 O O . SER B 1 164 ? 16.828 -14.391 -7.543 1 74.69 164 SER B O 1
ATOM 3130 N N . THR B 1 165 ? 15.141 -14.68 -8.914 1 79.56 165 THR B N 1
ATOM 3131 C CA . THR B 1 165 ? 14.648 -15.875 -8.242 1 79.56 165 THR B CA 1
ATOM 3132 C C . THR B 1 165 ? 13.938 -16.797 -9.219 1 79.56 165 THR B C 1
ATOM 3134 O O . THR B 1 165 ? 13.219 -16.328 -10.109 1 79.56 165 THR B O 1
ATOM 3137 N N . VAL B 1 166 ? 14.219 -18.062 -9.094 1 87.69 166 VAL B N 1
ATOM 3138 C CA . VAL B 1 166 ? 13.547 -19.062 -9.922 1 87.69 166 VAL B CA 1
ATOM 3139 C C . VAL B 1 166 ? 13.109 -20.25 -9.062 1 87.69 166 VAL B C 1
ATOM 3141 O O . VAL B 1 166 ? 13.914 -20.797 -8.312 1 87.69 166 VAL B O 1
ATOM 3144 N N . TRP B 1 167 ? 11.898 -20.531 -9.148 1 92 167 TRP B N 1
ATOM 3145 C CA . TRP B 1 167 ? 11.344 -21.734 -8.523 1 92 167 TRP B CA 1
ATOM 3146 C C . TRP B 1 167 ? 10.844 -22.719 -9.578 1 92 167 TRP B C 1
ATOM 3148 O O . TRP B 1 167 ? 10.234 -22.312 -10.57 1 92 167 TRP B O 1
ATOM 3158 N N . GLU B 1 168 ? 11.148 -23.953 -9.352 1 91.56 168 GLU B N 1
ATOM 3159 C CA . GLU B 1 168 ? 10.688 -25 -10.258 1 91.56 168 GLU B CA 1
ATOM 3160 C C . GLU B 1 168 ? 9.711 -25.953 -9.555 1 91.56 168 GLU B C 1
ATOM 3162 O O . GLU B 1 168 ? 9.906 -26.297 -8.391 1 91.56 168 GLU B O 1
ATOM 3167 N N . LEU B 1 169 ? 8.742 -26.297 -10.258 1 92.5 169 LEU B N 1
ATOM 3168 C CA . LEU B 1 169 ? 7.793 -27.297 -9.781 1 92.5 169 LEU B CA 1
ATOM 3169 C C . LEU B 1 169 ? 8.141 -28.688 -10.336 1 92.5 169 LEU B C 1
ATOM 3171 O O . LEU B 1 169 ? 8.156 -28.875 -11.555 1 92.5 169 LEU B O 1
ATOM 3175 N N . VAL B 1 170 ? 8.383 -29.578 -9.43 1 90 170 VAL B N 1
ATOM 3176 C CA . VAL B 1 170 ? 8.773 -30.922 -9.828 1 90 170 VAL B CA 1
ATOM 3177 C C . VAL B 1 170 ? 7.641 -31.906 -9.508 1 90 170 VAL B C 1
ATOM 3179 O O . VAL B 1 170 ? 7.047 -31.844 -8.43 1 90 170 VAL B O 1
ATOM 3182 N N . SER B 1 171 ? 7.258 -32.719 -10.43 1 89.62 171 SER B N 1
ATOM 3183 C CA . SER B 1 171 ? 6.355 -33.844 -10.18 1 89.62 171 SER B CA 1
ATOM 3184 C C . SER B 1 171 ? 7.094 -35 -9.523 1 89.62 171 SER B C 1
ATOM 3186 O O . SER B 1 171 ? 8.102 -35.469 -10.047 1 89.62 171 SER B O 1
ATOM 3188 N N . LEU B 1 172 ? 6.668 -35.375 -8.391 1 85.88 172 LEU B N 1
ATOM 3189 C CA . LEU B 1 172 ? 7.305 -36.469 -7.672 1 85.88 172 LEU B CA 1
ATOM 3190 C C . LEU B 1 172 ? 6.66 -37.812 -8.031 1 85.88 172 LEU B C 1
ATOM 3192 O O . LEU B 1 172 ? 7.094 -38.844 -7.559 1 85.88 172 LEU B O 1
ATOM 3196 N N . GLY B 1 173 ? 5.805 -37.75 -8.906 1 77.06 173 GLY B N 1
ATOM 3197 C CA . GLY B 1 173 ? 5.121 -38.969 -9.328 1 77.06 173 GLY B CA 1
ATOM 3198 C C . GLY B 1 173 ? 4.051 -39.406 -8.359 1 77.06 173 GLY B C 1
ATOM 3199 O O . GLY B 1 173 ? 3.555 -38.625 -7.559 1 77.06 173 GLY B O 1
ATOM 3200 N N . ARG B 1 174 ? 3.549 -40.719 -8.547 1 68.75 174 ARG B N 1
ATOM 3201 C CA . ARG B 1 174 ? 2.461 -41.281 -7.758 1 68.75 174 ARG B CA 1
ATOM 3202 C C . ARG B 1 174 ? 2.863 -41.438 -6.293 1 68.75 174 ARG B C 1
ATOM 3204 O O . ARG B 1 174 ? 4.008 -41.781 -5.988 1 68.75 174 ARG B O 1
ATOM 3211 N N . SER B 1 175 ? 2.172 -40.656 -5.406 1 59.78 175 SER B N 1
ATOM 3212 C CA . SER B 1 175 ? 2.406 -40.844 -3.982 1 59.78 175 SER B CA 1
ATOM 3213 C C . SER B 1 175 ? 2.266 -42.344 -3.615 1 59.78 175 SER B C 1
ATOM 3215 O O . SER B 1 175 ? 1.152 -42.844 -3.457 1 59.78 175 SER B O 1
ATOM 3217 N N . SER B 1 176 ? 2.613 -43.344 -4.305 1 49.91 176 SER B N 1
ATOM 3218 C CA . SER B 1 176 ? 2.33 -44.719 -3.865 1 49.91 176 SER B CA 1
ATOM 3219 C C . SER B 1 176 ? 2.914 -44.969 -2.482 1 49.91 176 SER B C 1
ATOM 3221 O O . SER B 1 176 ? 4.035 -44.562 -2.184 1 49.91 176 SER B O 1
ATOM 3223 N N . LYS B 1 177 ? 2.109 -45.281 -1.451 1 48.38 177 LYS B N 1
ATOM 3224 C CA . LYS B 1 177 ? 2.553 -45.906 -0.201 1 48.38 177 LYS B CA 1
ATOM 3225 C C . LYS B 1 177 ? 3.699 -46.875 -0.445 1 48.38 177 LYS B C 1
ATOM 3227 O O . LYS B 1 177 ? 4.281 -47.406 0.503 1 48.38 177 LYS B O 1
ATOM 3232 N N . SER B 1 178 ? 3.389 -47.969 -1.252 1 42.44 178 SER B N 1
ATOM 3233 C CA . SER B 1 178 ? 4.223 -49.156 -1.279 1 42.44 178 SER B CA 1
ATOM 3234 C C . SER B 1 178 ? 5.656 -48.844 -1.675 1 42.44 178 SER B C 1
ATOM 3236 O O . SER B 1 178 ? 5.91 -47.781 -2.283 1 42.44 178 SER B O 1
ATOM 3238 N N . SER B 1 179 ? 6.59 -50 -1.538 1 39.12 179 SER B N 1
ATOM 3239 C CA . SER B 1 179 ? 8.031 -50.25 -1.49 1 39.12 179 SER B CA 1
ATOM 3240 C C . SER B 1 179 ? 8.758 -49.5 -2.611 1 39.12 179 SER B C 1
ATOM 3242 O O . SER B 1 179 ? 9.664 -48.719 -2.354 1 39.12 179 SER B O 1
ATOM 3244 N N . SER B 1 180 ? 9.336 -50.375 -3.596 1 40.56 180 SER B N 1
ATOM 3245 C CA . SER B 1 180 ? 10.609 -50.594 -4.273 1 40.56 180 SER B CA 1
ATOM 3246 C C . SER B 1 180 ? 10.742 -49.688 -5.504 1 40.56 180 SER B C 1
ATOM 3248 O O . SER B 1 180 ? 11.734 -49.781 -6.227 1 40.56 180 SER B O 1
ATOM 3250 N N . HIS B 1 181 ? 9.594 -49.375 -6.184 1 44.75 181 HIS B N 1
ATOM 3251 C CA . HIS B 1 181 ? 9.852 -48.844 -7.52 1 44.75 181 HIS B CA 1
ATOM 3252 C C . HIS B 1 181 ? 10.297 -47.375 -7.461 1 44.75 181 HIS B C 1
ATOM 3254 O O . HIS B 1 181 ? 9.711 -46.562 -6.738 1 44.75 18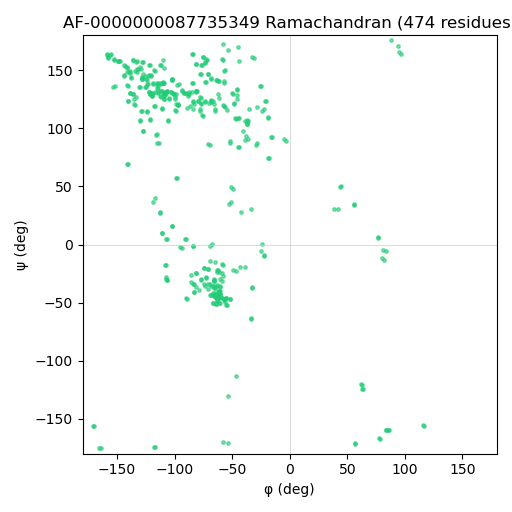1 HIS B O 1
ATOM 3260 N N . ARG B 1 182 ? 11.477 -47.156 -7.84 1 46.62 182 ARG B N 1
ATOM 3261 C CA . ARG B 1 182 ? 12.234 -45.906 -7.984 1 46.62 182 ARG B CA 1
ATOM 3262 C C . ARG B 1 182 ? 11.344 -44.781 -8.492 1 46.62 182 ARG B C 1
ATOM 3264 O O . ARG B 1 182 ? 10.625 -44.938 -9.477 1 46.62 182 ARG B O 1
ATOM 3271 N N . PRO B 1 183 ? 11.023 -43.906 -7.711 1 48.72 183 PRO B N 1
ATOM 3272 C CA . PRO B 1 183 ? 10.32 -42.688 -8.172 1 48.72 183 PRO B CA 1
ATOM 3273 C C . PRO B 1 183 ? 10.672 -42.312 -9.609 1 48.72 183 PRO B C 1
ATOM 3275 O O . PRO B 1 183 ? 11.852 -42.25 -9.969 1 48.72 183 PRO B O 1
ATOM 3278 N N . ARG B 1 184 ? 9.953 -42.906 -10.648 1 46.94 184 ARG B N 1
ATOM 3279 C CA . ARG B 1 184 ? 10.195 -42.469 -12.016 1 46.94 184 ARG B CA 1
ATOM 3280 C C . ARG B 1 184 ? 10.594 -41 -12.055 1 46.94 184 ARG B C 1
ATOM 3282 O O . ARG B 1 184 ? 10.344 -40.25 -11.102 1 46.94 184 ARG B O 1
ATOM 3289 N N . SER B 1 185 ? 11.227 -40.531 -13.156 1 50.47 185 SER B N 1
ATOM 3290 C CA . SER B 1 185 ? 11.938 -39.281 -13.477 1 50.47 185 SER B CA 1
ATOM 3291 C C . SER B 1 185 ? 11.094 -38.062 -13.141 1 50.47 185 SER B C 1
ATOM 3293 O O . SER B 1 185 ? 9.961 -37.938 -13.602 1 50.47 185 SER B O 1
ATOM 3295 N N . SER B 1 186 ? 11.156 -37.562 -11.875 1 61.09 186 SER B N 1
ATOM 3296 C CA . SER B 1 186 ? 10.773 -36.25 -11.367 1 61.09 186 SER B CA 1
ATOM 3297 C C . SER B 1 186 ? 11.086 -35.156 -12.383 1 61.09 186 SER B C 1
ATOM 3299 O O . SER B 1 186 ? 12.219 -35.062 -12.875 1 61.09 186 SER B O 1
ATOM 3301 N N . GLY B 1 187 ? 10.039 -34.844 -13.297 1 79.56 187 GLY B N 1
ATOM 3302 C CA . GLY B 1 187 ? 10.328 -33.812 -14.25 1 79.56 187 GLY B CA 1
ATOM 3303 C C . GLY B 1 187 ? 9.773 -32.438 -13.844 1 79.56 187 GLY B C 1
ATOM 3304 O O . GLY B 1 187 ? 8.75 -32.375 -13.156 1 79.56 187 GLY B O 1
ATOM 3305 N N . VAL B 1 188 ? 10.57 -31.5 -14.047 1 85.5 188 VAL B N 1
ATOM 3306 C CA . VAL B 1 188 ? 10.109 -30.125 -13.852 1 85.5 188 VAL B CA 1
ATOM 3307 C C . VAL B 1 188 ? 8.891 -29.859 -14.727 1 85.5 188 VAL B C 1
ATOM 3309 O O . VAL B 1 188 ? 8.922 -30.078 -15.945 1 85.5 188 VAL B O 1
ATOM 3312 N N . VAL B 1 189 ? 7.82 -29.547 -14.109 1 89.38 189 VAL B N 1
ATOM 3313 C CA . VAL B 1 189 ? 6.582 -29.406 -14.875 1 89.38 189 VAL B CA 1
ATOM 3314 C C . VAL B 1 189 ? 6.211 -27.922 -14.984 1 89.38 189 VAL B C 1
ATOM 3316 O O . VAL B 1 189 ? 5.391 -27.547 -15.82 1 89.38 189 VAL B O 1
ATOM 3319 N N . ALA B 1 190 ? 6.715 -27.125 -14.219 1 90.94 190 ALA B N 1
ATOM 3320 C CA . ALA B 1 190 ? 6.473 -25.688 -14.305 1 90.94 190 ALA B CA 1
ATOM 3321 C C . ALA B 1 190 ? 7.59 -24.891 -13.625 1 90.94 190 ALA B C 1
ATOM 3323 O O . ALA B 1 190 ? 8.398 -25.469 -12.883 1 90.94 190 ALA B O 1
ATOM 3324 N N . MET B 1 191 ? 7.688 -23.641 -13.961 1 91.06 191 MET B N 1
ATOM 3325 C CA . MET B 1 191 ? 8.656 -22.75 -13.32 1 91.06 191 MET B CA 1
ATOM 3326 C C . MET B 1 191 ? 8.078 -21.344 -13.172 1 91.06 191 MET B C 1
ATOM 3328 O O . MET B 1 191 ? 7.281 -20.891 -14 1 91.06 191 MET B O 1
ATOM 3332 N N . VAL B 1 192 ? 8.422 -20.703 -12.156 1 91.94 192 VAL B N 1
ATOM 3333 C CA . VAL B 1 192 ? 8.125 -19.297 -11.93 1 91.94 192 VAL B CA 1
ATOM 3334 C C . VAL B 1 192 ? 9.422 -18.531 -11.633 1 91.94 192 VAL B C 1
ATOM 3336 O O . VAL B 1 192 ? 10.297 -19.047 -10.938 1 91.94 192 VAL B O 1
ATOM 3339 N N . TYR B 1 193 ? 9.531 -17.375 -12.281 1 88 193 TYR B N 1
ATOM 3340 C CA . TYR B 1 193 ? 10.773 -16.641 -12.094 1 88 193 TYR B CA 1
ATOM 3341 C C . TYR B 1 193 ? 10.516 -15.141 -12.055 1 88 193 TYR B C 1
ATOM 3343 O O . TYR B 1 193 ? 9.484 -14.672 -12.539 1 88 193 TYR B O 1
ATOM 3351 N N . GLU B 1 194 ? 11.344 -14.438 -11.414 1 85.38 194 GLU B N 1
ATOM 3352 C CA . GLU B 1 194 ? 11.336 -12.984 -11.352 1 85.38 194 GLU B CA 1
ATOM 3353 C C . GLU B 1 194 ? 12.578 -12.398 -12.031 1 85.38 194 GLU B C 1
ATOM 3355 O O . GLU B 1 194 ? 13.688 -12.891 -11.836 1 85.38 194 GLU B O 1
ATOM 3360 N N . ASN B 1 195 ? 12.273 -11.43 -12.906 1 77.88 195 ASN B N 1
ATOM 3361 C CA . ASN B 1 195 ? 13.383 -10.734 -13.547 1 77.88 195 ASN B CA 1
ATOM 3362 C C . ASN B 1 195 ? 14.078 -9.781 -12.586 1 77.88 195 ASN B C 1
ATOM 3364 O O . ASN B 1 195 ? 13.484 -9.352 -11.594 1 77.88 195 ASN B O 1
ATOM 3368 N N . TYR B 1 196 ? 15.352 -9.508 -12.953 1 65.56 196 TYR B N 1
ATOM 3369 C CA . TYR B 1 196 ? 16.016 -8.43 -12.234 1 65.56 196 TYR B CA 1
ATOM 3370 C C . TYR B 1 196 ? 15.414 -7.074 -12.594 1 65.56 196 TYR B C 1
ATOM 3372 O O . TYR B 1 196 ? 15.078 -6.824 -13.75 1 65.56 196 TYR B O 1
ATOM 3380 N N . GLY B 1 197 ? 14.938 -6.355 -11.703 1 60.03 197 GLY B N 1
ATOM 3381 C CA . GLY B 1 197 ? 14.414 -5.051 -12.055 1 60.03 197 GLY B CA 1
ATOM 3382 C C . GLY B 1 197 ? 14.219 -4.137 -10.859 1 60.03 197 GLY B C 1
ATOM 3383 O O . GLY B 1 197 ? 14.719 -4.426 -9.766 1 60.03 197 GLY B O 1
ATOM 3384 N N . SER B 1 198 ? 13.664 -3.029 -11.141 1 55.81 198 SER B N 1
ATOM 3385 C CA . SER B 1 198 ? 13.422 -2.029 -10.109 1 55.81 198 SER B CA 1
ATOM 3386 C C . SER B 1 198 ? 12.312 -2.479 -9.156 1 55.81 198 SER B C 1
ATOM 3388 O O . SER B 1 198 ? 11.445 -3.268 -9.539 1 55.81 198 SER B O 1
ATOM 3390 N N . SER B 1 199 ? 12.445 -2.102 -7.945 1 53.53 199 SER B N 1
ATOM 3391 C CA . SER B 1 199 ? 11.523 -2.424 -6.859 1 53.53 199 SER B CA 1
ATOM 3392 C C . SER B 1 199 ? 10.117 -1.934 -7.164 1 53.53 199 SER B C 1
ATOM 3394 O O . SER B 1 199 ? 9.141 -2.434 -6.594 1 53.53 199 SER B O 1
ATOM 3396 N N . ILE B 1 200 ? 9.898 -0.957 -8.164 1 53.19 200 ILE B N 1
ATOM 3397 C CA . ILE B 1 200 ? 8.602 -0.343 -8.398 1 53.19 200 ILE B CA 1
ATOM 3398 C C . ILE B 1 200 ? 7.754 -1.249 -9.289 1 53.19 200 ILE B C 1
ATOM 3400 O O . ILE B 1 200 ? 6.547 -1.383 -9.086 1 53.19 200 ILE B O 1
ATOM 3404 N N . GLU B 1 201 ? 8.438 -1.829 -10.297 1 59.56 201 GLU B N 1
ATOM 3405 C CA . GLU B 1 201 ? 7.742 -2.746 -11.188 1 59.56 201 GLU B CA 1
ATOM 3406 C C . GLU B 1 201 ? 8.477 -4.082 -11.289 1 59.56 201 GLU B C 1
ATOM 3408 O O . GLU B 1 201 ? 9.539 -4.164 -11.898 1 59.56 201 GLU B O 1
ATOM 3413 N N . ARG B 1 202 ? 8.016 -4.957 -10.547 1 71.44 202 ARG B N 1
ATOM 3414 C CA . ARG B 1 202 ? 8.586 -6.297 -10.609 1 71.44 202 ARG B CA 1
ATOM 3415 C C . ARG B 1 202 ? 8 -7.09 -11.773 1 71.44 202 ARG B C 1
ATOM 3417 O O . ARG B 1 202 ? 6.816 -6.945 -12.094 1 71.44 202 ARG B O 1
ATOM 3424 N N . SER B 1 203 ? 8.891 -7.68 -12.5 1 81.62 203 SER B N 1
ATOM 3425 C CA . SER B 1 203 ? 8.43 -8.508 -13.609 1 81.62 203 SER B CA 1
ATOM 3426 C C . SER B 1 203 ? 9.047 -9.906 -13.555 1 81.62 203 SER B C 1
ATOM 3428 O O . SER B 1 203 ? 10.062 -10.109 -12.883 1 81.62 203 SER B O 1
ATOM 3430 N N . GLY B 1 204 ? 8.359 -10.828 -14.195 1 88.06 204 GLY B N 1
ATOM 3431 C CA . GLY B 1 204 ? 8.789 -12.211 -14.266 1 88.06 204 GLY B CA 1
ATOM 3432 C C . GLY B 1 204 ? 7.973 -13.047 -15.242 1 88.06 204 GLY B C 1
ATOM 3433 O O . GLY B 1 204 ? 7.465 -12.523 -16.234 1 88.06 204 GLY B O 1
ATOM 3434 N N . GLY B 1 205 ? 8.031 -14.281 -14.93 1 89.19 205 GLY B N 1
ATOM 3435 C CA . GLY B 1 205 ? 7.301 -15.164 -15.82 1 89.19 205 GLY B CA 1
ATOM 3436 C C . GLY B 1 205 ? 6.957 -16.5 -15.188 1 89.19 205 GLY B C 1
ATOM 3437 O O . GLY B 1 205 ? 7.434 -16.812 -14.094 1 89.19 205 GLY B O 1
ATOM 3438 N N . PHE B 1 206 ? 6.062 -17.141 -15.797 1 91.31 206 PHE B N 1
ATOM 3439 C CA . PHE B 1 206 ? 5.629 -18.484 -15.484 1 91.31 206 PHE B CA 1
ATOM 3440 C C . PHE B 1 206 ? 5.605 -19.359 -16.75 1 91.31 206 PHE B C 1
ATOM 3442 O O . PHE B 1 206 ? 5.172 -18.891 -17.797 1 91.31 206 PHE B O 1
ATOM 3449 N N . ARG B 1 207 ? 6.145 -20.578 -16.562 1 87.94 207 ARG B N 1
ATOM 3450 C CA . ARG B 1 207 ? 6.184 -21.469 -17.719 1 87.94 207 ARG B CA 1
ATOM 3451 C C . ARG B 1 207 ? 5.82 -22.891 -17.312 1 87.94 207 ARG B C 1
ATOM 3453 O O . ARG B 1 207 ? 6.305 -23.391 -16.297 1 87.94 207 ARG B O 1
ATOM 3460 N N . PHE B 1 208 ? 4.953 -23.453 -18.016 1 89.06 208 PHE B N 1
ATOM 3461 C CA . PHE B 1 208 ? 4.75 -24.906 -17.922 1 89.06 208 PHE B CA 1
ATOM 3462 C C . PHE B 1 208 ? 5.809 -25.641 -18.719 1 89.06 208 PHE B C 1
ATOM 3464 O O . PHE B 1 208 ? 6.125 -25.266 -19.859 1 89.06 208 PHE B O 1
ATOM 3471 N N . LEU B 1 209 ? 6.457 -26.469 -18.031 1 82 209 LEU B N 1
ATOM 3472 C CA . LEU B 1 209 ? 7.516 -27.234 -18.688 1 82 209 LEU B CA 1
ATOM 3473 C C . LEU B 1 209 ? 7.117 -28.703 -18.812 1 82 209 LEU B C 1
ATOM 3475 O O . LEU B 1 209 ? 6.277 -29.188 -18.062 1 82 209 LEU B O 1
ATOM 3479 N N . GLY B 1 210 ? 7.828 -29.281 -19.766 1 67.31 210 GLY B N 1
ATOM 3480 C CA . GLY B 1 210 ? 7.629 -30.719 -19.953 1 67.31 210 GLY B CA 1
ATOM 3481 C C . GLY B 1 210 ? 6.488 -31.031 -20.906 1 67.31 210 GLY B C 1
ATOM 3482 O O . GLY B 1 210 ? 5.852 -30.141 -21.438 1 67.31 210 GLY B O 1
ATOM 3483 N N . ARG B 1 211 ? 6.383 -32.188 -21.109 1 56.16 211 ARG B N 1
ATOM 3484 C CA . ARG B 1 211 ? 5.449 -32.688 -22.109 1 56.16 211 ARG B CA 1
ATOM 3485 C C . ARG B 1 211 ? 4.043 -32.156 -21.875 1 56.16 211 ARG B C 1
ATOM 3487 O O . ARG B 1 211 ? 3.736 -31.672 -20.797 1 56.16 211 ARG B O 1
ATOM 3494 N N . PRO B 1 212 ? 3.027 -32.281 -22.828 1 51.72 212 PRO B N 1
ATOM 3495 C CA . PRO B 1 212 ? 1.635 -31.844 -22.984 1 51.72 212 PRO B CA 1
ATOM 3496 C C . PRO B 1 212 ? 0.888 -31.797 -21.656 1 51.72 212 PRO B C 1
ATOM 3498 O O . PRO B 1 212 ? -0.316 -32.062 -21.609 1 51.72 212 PRO B O 1
ATOM 3501 N N . THR B 1 213 ? 1.559 -31.531 -20.562 1 50 213 THR B N 1
ATOM 3502 C CA . THR B 1 213 ? 1.01 -31.797 -19.234 1 50 213 THR B CA 1
ATOM 3503 C C . THR B 1 213 ? -0.126 -30.812 -18.922 1 50 213 THR B C 1
ATOM 3505 O O . THR B 1 213 ? -1.018 -31.141 -18.125 1 50 213 THR B O 1
ATOM 3508 N N . THR B 1 214 ? -0.061 -29.578 -19.375 1 51 214 THR B N 1
ATOM 3509 C CA . THR B 1 214 ? -1.194 -28.703 -19.078 1 51 214 THR B CA 1
ATOM 3510 C C . THR B 1 214 ? -2.496 -29.312 -19.594 1 51 214 THR B C 1
ATOM 3512 O O . THR B 1 214 ? -3.512 -29.297 -18.891 1 51 214 THR B O 1
ATOM 3515 N N . SER B 1 215 ? -2.432 -29.75 -20.938 1 54.09 215 SER B N 1
ATOM 3516 C CA . SER B 1 215 ? -3.562 -30.422 -21.562 1 54.09 215 SER B CA 1
ATOM 3517 C C . SER B 1 215 ? -3.852 -31.766 -20.891 1 54.09 215 SER B C 1
ATOM 3519 O O . SER B 1 215 ? -4.965 -32.281 -21 1 54.09 215 SER B O 1
ATOM 3521 N N . TYR B 1 216 ? -2.742 -32.156 -20.078 1 60.69 216 TYR B N 1
ATOM 3522 C CA . TYR B 1 216 ? -2.857 -33.562 -19.625 1 60.69 216 TYR B CA 1
ATOM 3523 C C . TYR B 1 216 ? -3.195 -33.625 -18.141 1 60.69 216 TYR B C 1
ATOM 3525 O O . TYR B 1 216 ? -3.922 -34.5 -17.688 1 60.69 216 TYR B O 1
ATOM 3533 N N . MET B 1 217 ? -2.793 -32.625 -17.438 1 76.31 217 MET B N 1
ATOM 3534 C CA . MET B 1 217 ? -2.951 -32.812 -15.992 1 76.31 217 MET B CA 1
ATOM 3535 C C . MET B 1 217 ? -4.258 -32.188 -15.508 1 76.31 217 MET B C 1
ATOM 3537 O O . MET B 1 217 ? -4.676 -32.406 -14.375 1 76.31 217 MET B O 1
ATOM 3541 N N . GLY B 1 218 ? -4.961 -31.578 -16.406 1 81.44 218 GLY B N 1
ATOM 3542 C CA . GLY B 1 218 ? -6.285 -31.078 -16.094 1 81.44 218 GLY B CA 1
ATOM 3543 C C . GLY B 1 218 ? -6.285 -29.594 -15.719 1 81.44 218 GLY B C 1
ATOM 3544 O O . GLY B 1 218 ? -5.242 -29.031 -15.391 1 81.44 218 GLY B O 1
ATOM 3545 N N . TYR B 1 219 ? -7.387 -29.078 -15.75 1 82.62 219 TYR B N 1
ATOM 3546 C CA . TYR B 1 219 ? -7.574 -27.656 -15.492 1 82.62 219 TYR B CA 1
ATOM 3547 C C . TYR B 1 219 ? -7.18 -27.297 -14.07 1 82.62 219 TYR B C 1
ATOM 3549 O O . TYR B 1 219 ? -6.504 -26.281 -13.844 1 82.62 219 TYR B O 1
ATOM 3557 N N . HIS B 1 220 ? -7.594 -28.078 -13.102 1 88.62 220 HIS B N 1
ATOM 3558 C CA . HIS B 1 220 ? -7.289 -27.781 -11.703 1 88.62 220 HIS B CA 1
ATOM 3559 C C . HIS B 1 220 ? -5.781 -27.797 -11.453 1 88.62 220 HIS B C 1
ATOM 3561 O O . HIS B 1 220 ? -5.27 -26.969 -10.703 1 88.62 220 HIS B O 1
ATOM 3567 N N . TRP B 1 221 ? -5.18 -28.75 -12.078 1 89.62 221 TRP B N 1
ATOM 3568 C CA . TRP B 1 221 ? -3.732 -28.797 -11.891 1 89.62 221 TRP B CA 1
ATOM 3569 C C . TRP B 1 221 ? -3.074 -27.531 -12.445 1 89.62 221 TRP B C 1
ATOM 3571 O O . TRP B 1 221 ? -2.18 -26.969 -11.82 1 89.62 221 TRP B O 1
ATOM 3581 N N . THR B 1 222 ? -3.459 -27.172 -13.672 1 89.38 222 THR B N 1
ATOM 3582 C CA . THR B 1 222 ? -2.889 -25.984 -14.305 1 89.38 222 THR B CA 1
ATOM 3583 C C . THR B 1 222 ? -3.086 -24.75 -13.422 1 89.38 222 THR B C 1
ATOM 3585 O O . THR B 1 222 ? -2.15 -23.984 -13.203 1 89.38 222 THR B O 1
ATOM 3588 N N . LEU B 1 223 ? -4.273 -24.625 -12.945 1 90.94 223 LEU B N 1
ATOM 3589 C CA . LEU B 1 223 ? -4.586 -23.5 -12.062 1 90.94 223 LEU B CA 1
ATOM 3590 C C . LEU B 1 223 ? -3.799 -23.594 -10.758 1 90.94 223 LEU B C 1
ATOM 3592 O O . LEU B 1 223 ? -3.279 -22.594 -10.273 1 90.94 223 LEU B O 1
ATOM 3596 N N . MET B 1 224 ? -3.715 -24.766 -10.242 1 93.81 224 MET B N 1
ATOM 3597 C CA . MET B 1 224 ? -2.969 -24.969 -9.008 1 93.81 224 MET B CA 1
ATOM 3598 C C . MET B 1 224 ? -1.491 -24.656 -9.195 1 93.81 224 MET B C 1
ATOM 3600 O O . MET B 1 224 ? -0.863 -24.047 -8.328 1 93.81 224 MET B O 1
ATOM 3604 N N . ALA B 1 225 ? -0.977 -25.109 -10.242 1 93.44 225 ALA B N 1
ATOM 3605 C CA . ALA B 1 225 ? 0.426 -24.812 -10.523 1 93.44 225 ALA B CA 1
ATOM 3606 C C . ALA B 1 225 ? 0.676 -23.312 -10.562 1 93.44 225 ALA B C 1
ATOM 3608 O O . ALA B 1 225 ? 1.622 -22.812 -9.945 1 93.44 225 ALA B O 1
ATOM 3609 N N . LEU B 1 226 ? -0.159 -22.594 -11.258 1 93.56 226 LEU B N 1
ATOM 3610 C CA . LEU B 1 226 ? -0.021 -21.141 -11.367 1 93.56 226 LEU B CA 1
ATOM 3611 C C . LEU B 1 226 ? -0.193 -20.484 -10.008 1 93.56 226 LEU B C 1
ATOM 3613 O O . LEU B 1 226 ? 0.666 -19.703 -9.578 1 93.56 226 LEU B O 1
ATOM 3617 N N . MET B 1 227 ? -1.283 -20.797 -9.281 1 95.75 227 MET B N 1
ATOM 3618 C CA . MET B 1 227 ? -1.592 -20.188 -7.996 1 95.75 227 MET B CA 1
ATOM 3619 C C . MET B 1 227 ? -0.514 -20.5 -6.969 1 95.75 227 MET B C 1
ATOM 3621 O O . MET B 1 227 ? -0.117 -19.641 -6.188 1 95.75 227 MET B O 1
ATOM 3625 N N . SER B 1 228 ? -0.142 -21.766 -6.949 1 97.38 228 SER B N 1
ATOM 3626 C CA . SER B 1 228 ? 0.892 -22.125 -5.984 1 97.38 228 SER B CA 1
ATOM 3627 C C . SER B 1 228 ? 2.223 -21.469 -6.328 1 97.38 228 SER B C 1
ATOM 3629 O O . SER B 1 228 ? 2.988 -21.094 -5.434 1 97.38 228 SER B O 1
ATOM 3631 N N . GLY B 1 229 ? 2.508 -21.344 -7.605 1 96.06 229 GLY B N 1
ATOM 3632 C CA . GLY B 1 229 ? 3.703 -20.609 -7.992 1 96.06 229 GLY B CA 1
ATOM 3633 C C . GLY B 1 229 ? 3.707 -19.172 -7.504 1 96.06 229 GLY B C 1
ATOM 3634 O O . GLY B 1 229 ? 4.723 -18.672 -7.016 1 96.06 229 GLY B O 1
ATOM 3635 N N . ILE B 1 230 ? 2.613 -18.562 -7.691 1 94.56 230 ILE B N 1
ATOM 3636 C CA . ILE B 1 230 ? 2.465 -17.188 -7.23 1 94.56 230 ILE B CA 1
ATOM 3637 C C . ILE B 1 230 ? 2.633 -17.125 -5.715 1 94.56 230 ILE B C 1
ATOM 3639 O O . ILE B 1 230 ? 3.316 -16.25 -5.191 1 94.56 230 ILE B O 1
ATOM 3643 N N . ALA B 1 231 ? 1.985 -18.047 -5.035 1 95.75 231 ALA B N 1
ATOM 3644 C CA . ALA B 1 231 ? 2.07 -18.094 -3.58 1 95.75 231 ALA B CA 1
ATOM 3645 C C . ALA B 1 231 ? 3.51 -18.312 -3.121 1 95.75 231 ALA B C 1
ATOM 3647 O O . ALA B 1 231 ? 3.955 -17.703 -2.143 1 95.75 231 ALA B O 1
ATOM 3648 N N . VAL B 1 232 ? 4.188 -19.188 -3.775 1 94.5 232 VAL B N 1
ATOM 3649 C CA . VAL B 1 232 ? 5.582 -19.453 -3.453 1 94.5 232 VAL B CA 1
ATOM 3650 C C . VAL B 1 232 ? 6.418 -18.188 -3.646 1 94.5 232 VAL B C 1
ATOM 3652 O O . VAL B 1 232 ? 7.207 -17.828 -2.775 1 94.5 232 VAL B O 1
ATOM 3655 N N . TRP B 1 233 ? 6.262 -17.609 -4.777 1 91.25 233 TRP B N 1
ATOM 3656 C CA . TRP B 1 233 ? 6.977 -16.359 -5.039 1 91.25 233 TRP B CA 1
ATOM 3657 C C . TRP B 1 233 ? 6.684 -15.328 -3.953 1 91.25 233 TRP B C 1
ATOM 3659 O O . TRP B 1 233 ? 7.598 -14.672 -3.441 1 91.25 233 TRP B O 1
ATOM 3669 N N . GLN B 1 234 ? 5.41 -15.062 -3.666 1 89.88 234 GLN B N 1
ATOM 3670 C CA . GLN B 1 234 ? 4.984 -14.102 -2.648 1 89.88 234 GLN B CA 1
ATOM 3671 C C . GLN B 1 234 ? 5.664 -14.383 -1.312 1 89.88 234 GLN B C 1
ATOM 3673 O O . GLN B 1 234 ? 6.211 -13.469 -0.683 1 89.88 234 GLN B O 1
ATOM 3678 N N . HIS B 1 235 ? 5.652 -15.625 -0.953 1 91.25 235 HIS B N 1
ATOM 3679 C CA . HIS B 1 235 ? 6.223 -16.016 0.33 1 91.25 235 HIS B CA 1
ATOM 3680 C C . HIS B 1 235 ? 7.742 -15.867 0.327 1 91.25 235 HIS B C 1
ATOM 3682 O O . HIS B 1 235 ? 8.32 -15.391 1.305 1 91.25 235 HIS B O 1
ATOM 3688 N N . ALA B 1 236 ? 8.312 -16.297 -0.731 1 85.88 236 ALA B N 1
ATOM 3689 C CA . ALA B 1 236 ? 9.766 -16.219 -0.829 1 85.88 236 ALA B CA 1
ATOM 3690 C C . ALA B 1 236 ? 10.234 -14.766 -0.859 1 85.88 236 ALA B C 1
ATOM 3692 O O . ALA B 1 236 ? 11.344 -14.453 -0.407 1 85.88 236 ALA B O 1
ATOM 3693 N N . SER B 1 237 ? 9.398 -13.875 -1.407 1 80.94 237 SER B N 1
ATOM 3694 C CA . SER B 1 237 ? 9.766 -12.469 -1.539 1 80.94 237 SER B CA 1
ATOM 3695 C C . SER B 1 237 ? 9.547 -11.711 -0.232 1 80.94 237 SER B C 1
ATOM 3697 O O . SER B 1 237 ? 10.023 -10.586 -0.072 1 80.94 237 SER B O 1
ATOM 3699 N N . SER B 1 238 ? 8.672 -12.164 0.637 1 75.75 238 SER B N 1
ATOM 3700 C CA . SER B 1 238 ? 8.398 -11.523 1.916 1 75.75 238 SER B CA 1
ATOM 3701 C C . SER B 1 238 ? 9.523 -11.766 2.912 1 75.75 238 SER B C 1
ATOM 3703 O O . SER B 1 238 ? 9.641 -11.047 3.91 1 75.75 238 SER B O 1
ATOM 3705 N N . GLY B 1 239 ? 10.367 -12.68 2.84 1 62 239 GLY B N 1
ATOM 3706 C CA . GLY B 1 239 ? 11.469 -12.977 3.74 1 62 239 GLY B CA 1
ATOM 3707 C C . GLY B 1 239 ? 12.766 -12.297 3.344 1 62 239 GLY B C 1
ATOM 3708 O O . GLY B 1 239 ? 12.883 -11.789 2.229 1 62 239 GLY B O 1
#

Secondary structure (DSSP, 8-state):
---------HHHHTT--S-SSS--TTS-PBPPHHHHHH---SEEEEEEEE----EEEEEE-TTS-EEEEEEETTTTSS-EEEEETTS--S--SEEEEEETTEEEEEEPBBGGGTBPPEEEEEEEE--SS--EEEEEEEEEETTEEEEEEEEEEE-GGGGGSSEEEEEEEEEEEE---SS-------EEEEEEEEES--SSEEEEEEEE-SSSHHHHH-HHHHHHHHHHHHHHHHHHHH-/---------HHHHHT--S-SSS--TTS-PBPPHHHHHH---SEEEEEEEE----EEEEEE-TTS-EEEEEEETTTTSS-EEEEETTS--SS-SEEEEEETTEEEEEEPBBGGGTBPPEEEEEEEE--SS--EEEEEEEEEETTEEEEEEEEEEE-GGGGGSSEEEEEEEEEEEE---SSSS-----EEEEEEEEES--SSEEEEEEEE-SSSHHHHH-HHHHHHHHHHHHHHHHHHHH-

Organism: NCBI:txid56646

Foldseek 3Di:
DPDPDPPQQCCGVVVPPVDDDVPDVPDDDDDDVVRVVVPDDPDDDDDDDDQQDWDKDFDDDVVGFTQKMWIDHNFLAFKIFIGGHDDDDDHGQKMWGDDPQKIKIWHCADVVVPRHIDIWMKGWDDDPVKIKIKTWDWFAAPNDIAIWMKMKTWDCCCVVVFFVTKIFIWIQGGPDPDDDDDSPDGDGQKMWTWGDDDPVDIDTDIDGDDDCCCVGGDDRVVVCVVNVNVNVVSNVVVD/DPPPDPPQQCCGVVVPPVDDDVPDPPDDDDDDVVRVVVPDDPDDDDDDDDQQDWDKDFDDDVVGFTQKMWIDHRFLAFKIFIGGHDDDDDHGQKMWGDDPQKIKIWHCADVVVPRHIDIWMKGWDDDPVKIKIKTWDWFAAPNDIAIWMKMKTWDCCCVVVFFVTKIFIWIQGGPDPDDDDDSPDGDGQKMWTWGDDDPVDIDTDIDGDDDPRCVGGDDRVVVCVVNVNVNVVSNVVVD